Protein AF-A0A871R569-F1 (afdb_monomer)

pLDDT: mean 87.95, std 12.23, range [36.5, 98.62]

Secondary structure (DSSP, 8-state):
-HHHHHHHHHHHHHHHHHHHHHT-SS---EEEETTEEEEE-TTS-EEEE--STTSEEE-SSTTGGGG-HHHHHHHHHHHTTSTHHHH-HHHHHHHHHHHHHHHHHT---TTS-EEEGGG--S--TT-HHHHHHHHTT--HHHHHHHHHHHHHHHHHHHHHHHHHS-SS-SSS--SHHHHHHHHHHHT-SGGGG-HHHHHHHHHHTTTS-HHHHHHHTT-TTB---HHHHHHGGGSPPPPHHHHHGGGGSPPTT-HHHHHHHHHHHHHHTSHHHHHSBPPTT--HHHHHHHHHHHHHSGGGGSTTTTTTT-BSSPP--STTS-TTHHHHHHHHHHHHHTT-TTTGGGSPP-TTSPPHHHHTTSHHHHHHHHHHHHHHHHHHH-TT--HHHHHHHHTS--TTBHHHHHHHHHHHHT--

Structure (mmCIF, N/CA/C/O backbone):
data_AF-A0A871R569-F1
#
_entry.id   AF-A0A871R569-F1
#
loop_
_atom_site.group_PDB
_atom_site.id
_atom_site.type_symbol
_atom_site.label_atom_id
_atom_site.label_alt_id
_atom_site.label_comp_id
_atom_site.label_asym_id
_atom_site.label_entity_id
_atom_site.label_seq_id
_atom_site.pdbx_PDB_ins_code
_atom_site.Cartn_x
_atom_site.Cartn_y
_atom_site.Cartn_z
_atom_site.occupancy
_atom_site.B_iso_or_equiv
_atom_site.auth_seq_id
_atom_site.auth_comp_id
_atom_site.auth_asym_id
_atom_site.auth_atom_id
_atom_site.pdbx_PDB_model_num
ATOM 1 N N . MET A 1 1 ? 36.676 32.700 12.334 1.00 62.38 1 MET A N 1
ATOM 2 C CA . MET A 1 1 ? 35.974 31.489 11.838 1.00 62.38 1 MET A CA 1
ATOM 3 C C . MET A 1 1 ? 35.414 30.634 12.974 1.00 62.38 1 MET A C 1
ATOM 5 O O . MET A 1 1 ? 34.202 30.570 13.084 1.00 62.38 1 MET A O 1
ATOM 9 N N . LEU A 1 2 ? 36.230 30.010 13.838 1.00 55.72 2 LEU A N 1
ATOM 10 C CA . LEU A 1 2 ? 35.711 29.251 14.998 1.00 55.72 2 LEU A CA 1
ATOM 11 C C . LEU A 1 2 ? 35.031 30.150 16.040 1.00 55.72 2 LEU A C 1
ATOM 13 O O . LEU A 1 2 ? 33.967 29.805 16.540 1.00 55.72 2 LEU A O 1
ATOM 17 N N . GLU A 1 3 ? 35.588 31.332 16.302 1.00 75.12 3 GLU A N 1
ATOM 18 C CA . GLU A 1 3 ? 34.964 32.324 17.188 1.00 75.12 3 GLU A CA 1
ATOM 19 C C . GLU A 1 3 ? 33.623 32.830 16.648 1.00 75.12 3 GLU A C 1
ATOM 21 O O . GLU A 1 3 ? 32.686 33.009 17.419 1.00 75.12 3 GLU A O 1
ATOM 26 N N . ASP A 1 4 ? 33.500 32.997 15.328 1.00 69.81 4 ASP A N 1
ATOM 27 C CA . ASP A 1 4 ? 32.247 33.410 14.684 1.00 69.81 4 ASP A CA 1
ATOM 28 C C . ASP A 1 4 ? 31.198 32.293 14.737 1.00 69.81 4 ASP A C 1
ATOM 30 O O . ASP A 1 4 ? 30.021 32.561 14.959 1.00 69.81 4 ASP A O 1
ATOM 34 N N . ILE A 1 5 ? 31.617 31.030 14.587 1.00 70.94 5 ILE A N 1
ATOM 35 C CA . ILE A 1 5 ? 30.744 29.860 14.752 1.00 70.94 5 ILE A CA 1
ATOM 36 C C . ILE A 1 5 ? 30.258 29.758 16.202 1.00 70.94 5 ILE A C 1
ATOM 38 O O . ILE A 1 5 ? 29.057 29.606 16.420 1.00 70.94 5 ILE A O 1
ATOM 42 N N . SER A 1 6 ? 31.152 29.899 17.186 1.00 69.69 6 SER A N 1
ATOM 43 C CA . SER A 1 6 ? 30.778 29.905 18.606 1.00 69.69 6 SER A CA 1
ATOM 44 C C . SER A 1 6 ? 29.830 31.052 18.937 1.00 69.69 6 SER A C 1
ATOM 46 O O . SER A 1 6 ? 28.821 30.832 19.598 1.00 69.69 6 SER A O 1
ATOM 48 N N . ARG A 1 7 ? 30.094 32.263 18.437 1.00 75.56 7 ARG A N 1
ATOM 49 C CA . ARG A 1 7 ? 29.240 33.435 18.679 1.00 75.56 7 ARG A CA 1
ATOM 50 C C . ARG A 1 7 ? 27.863 33.276 18.039 1.00 75.56 7 ARG A C 1
ATOM 52 O O . ARG A 1 7 ? 26.863 33.600 18.663 1.00 75.56 7 ARG A O 1
ATOM 59 N N . ASN A 1 8 ? 27.796 32.703 16.837 1.00 74.81 8 ASN A N 1
ATOM 60 C CA . ASN A 1 8 ? 26.526 32.390 16.184 1.00 74.81 8 ASN A CA 1
ATOM 61 C C . ASN A 1 8 ? 25.741 31.302 16.929 1.00 74.81 8 ASN A C 1
ATOM 63 O O . ASN A 1 8 ? 24.525 31.412 17.039 1.00 74.81 8 ASN A O 1
ATOM 67 N N . LEU A 1 9 ? 26.410 30.279 17.466 1.00 66.62 9 LEU A N 1
ATOM 68 C CA . LEU A 1 9 ? 25.767 29.255 18.295 1.00 66.62 9 LEU A CA 1
ATOM 69 C C . LEU A 1 9 ? 25.217 29.840 19.597 1.00 66.62 9 LEU A C 1
ATOM 71 O O . LEU A 1 9 ? 24.075 29.554 19.938 1.00 66.62 9 LEU A O 1
ATOM 75 N N . VAL A 1 10 ? 25.992 30.689 20.277 1.00 79.88 10 VAL A N 1
ATOM 76 C CA . VAL A 1 10 ? 25.551 31.394 21.490 1.00 79.88 10 VAL A CA 1
ATOM 77 C C . VAL A 1 10 ? 24.344 32.280 21.183 1.00 79.88 10 VAL A C 1
ATOM 79 O O . VAL A 1 10 ? 23.311 32.115 21.814 1.00 79.88 10 VAL A O 1
ATOM 82 N N . ASN A 1 11 ? 24.399 33.094 20.125 1.00 73.69 11 ASN A N 1
ATOM 83 C CA . ASN A 1 11 ? 23.279 33.954 19.729 1.00 73.69 11 ASN A CA 1
ATOM 84 C C . ASN A 1 11 ? 22.005 33.161 19.382 1.00 73.69 11 ASN A C 1
ATOM 86 O O . ASN A 1 11 ? 20.894 33.617 19.654 1.00 73.69 11 ASN A O 1
ATOM 90 N N . VAL A 1 12 ? 22.142 31.976 18.772 1.00 71.44 12 VAL A N 1
ATOM 91 C CA . VAL A 1 12 ? 21.009 31.076 18.504 1.00 71.44 12 VAL A CA 1
ATOM 92 C C . VAL A 1 12 ? 20.454 30.498 19.806 1.00 71.44 12 VAL A C 1
ATOM 94 O O . VAL A 1 12 ? 19.236 30.449 19.961 1.00 71.44 12 VAL A O 1
ATOM 97 N N . CYS A 1 13 ? 21.311 30.093 20.746 1.00 65.56 13 CYS A N 1
ATOM 98 C CA . CYS A 1 13 ? 20.892 29.630 22.070 1.00 65.56 13 CYS A CA 1
ATOM 99 C C . CYS A 1 13 ? 20.168 30.732 22.855 1.00 65.56 13 CYS A C 1
ATOM 101 O O . CYS A 1 13 ? 19.086 30.476 23.376 1.00 65.56 13 CYS A O 1
ATOM 103 N N . ASP A 1 14 ? 20.698 31.954 22.862 1.00 67.00 14 ASP A N 1
ATOM 104 C CA . ASP A 1 14 ? 20.097 33.107 23.542 1.00 67.00 14 ASP A CA 1
ATOM 105 C C . ASP A 1 14 ? 18.752 33.483 22.909 1.00 67.00 14 ASP A C 1
ATOM 107 O O . ASP A 1 14 ? 17.768 33.695 23.611 1.00 67.00 14 ASP A O 1
ATOM 111 N N . SER A 1 15 ? 18.655 33.443 21.576 1.00 67.81 15 SER A N 1
ATOM 112 C CA . SER A 1 15 ? 17.385 33.662 20.870 1.00 67.81 15 SER A CA 1
ATOM 113 C C . SER A 1 15 ? 16.339 32.593 21.212 1.00 67.81 15 SER A C 1
ATOM 115 O O . SER A 1 15 ? 15.154 32.902 21.316 1.00 67.81 15 SER A O 1
ATOM 117 N N . ILE A 1 16 ? 16.757 31.331 21.383 1.00 63.78 16 ILE A N 1
ATOM 118 C CA . ILE A 1 16 ? 15.878 30.233 21.816 1.00 63.78 16 ILE A CA 1
ATOM 119 C C . ILE A 1 16 ? 15.419 30.449 23.264 1.00 63.78 16 ILE A C 1
ATOM 121 O O . ILE A 1 16 ? 14.245 30.217 23.559 1.00 63.78 16 ILE A O 1
ATOM 125 N N . LEU A 1 17 ? 16.310 30.908 24.147 1.00 61.16 17 LEU A N 1
ATOM 126 C CA . LEU A 1 17 ? 15.998 31.207 25.546 1.00 61.16 17 LEU A CA 1
ATOM 127 C C . LEU A 1 17 ? 15.022 32.383 25.662 1.00 61.16 17 LEU A C 1
ATOM 129 O O . LEU A 1 17 ? 13.976 32.221 26.286 1.00 61.16 17 LEU A O 1
ATOM 133 N N . GLU A 1 18 ? 15.265 33.497 24.969 1.00 62.69 18 GLU A N 1
ATOM 134 C CA . GLU A 1 18 ? 14.349 34.648 24.945 1.00 62.69 18 GLU A CA 1
ATOM 135 C C . GLU A 1 18 ? 12.975 34.297 24.356 1.00 62.69 18 GLU A C 1
ATOM 137 O O . GLU A 1 18 ? 11.940 34.765 24.839 1.00 62.69 18 GLU A O 1
ATOM 142 N N . LEU A 1 19 ? 12.937 33.464 23.305 1.00 55.78 19 LEU A N 1
ATOM 143 C CA . LEU A 1 19 ? 11.685 32.933 22.759 1.00 55.78 19 LEU A CA 1
ATOM 144 C C . LEU A 1 19 ? 10.953 32.074 23.790 1.00 55.78 19 LEU A C 1
ATOM 146 O O . LEU A 1 19 ? 9.729 32.146 23.854 1.00 55.78 19 LEU A O 1
ATOM 150 N N . SER A 1 20 ? 11.683 31.295 24.594 1.00 50.53 20 SER A N 1
ATOM 151 C CA . SER A 1 20 ? 11.104 30.461 25.648 1.00 50.53 20 SER A CA 1
ATOM 152 C C . SER A 1 20 ? 10.529 31.297 26.796 1.00 50.53 20 SER A C 1
ATOM 154 O O . SER A 1 20 ? 9.407 31.031 27.231 1.00 50.53 20 SER A O 1
ATOM 156 N N . GLU A 1 21 ? 11.227 32.359 27.206 1.00 50.56 21 GLU A N 1
ATOM 157 C CA . GLU A 1 21 ? 10.821 33.266 28.284 1.00 50.56 21 GLU A CA 1
ATOM 158 C C . GLU A 1 21 ? 9.608 34.117 27.888 1.00 50.56 21 GLU A C 1
ATOM 160 O O . GLU A 1 21 ? 8.673 34.264 28.674 1.00 50.56 21 GLU A O 1
ATOM 165 N N . LYS A 1 22 ? 9.533 34.585 26.633 1.00 49.00 22 LYS A N 1
ATOM 166 C CA . LYS A 1 22 ? 8.359 35.320 26.115 1.00 49.00 22 LYS A CA 1
ATOM 167 C C . LYS A 1 22 ? 7.078 34.479 26.058 1.00 49.00 22 LYS A C 1
ATOM 169 O O . LYS A 1 22 ? 5.987 35.042 26.014 1.00 49.00 22 LYS A O 1
ATOM 174 N N . THR A 1 23 ? 7.181 33.149 26.076 1.00 45.25 23 THR A N 1
ATOM 175 C CA . THR A 1 23 ? 6.031 32.227 26.163 1.00 45.25 23 THR A CA 1
ATOM 176 C C . THR A 1 23 ? 5.608 31.869 27.593 1.00 45.25 23 THR A C 1
ATOM 178 O O . THR A 1 23 ? 4.564 31.238 27.763 1.00 45.25 23 THR A O 1
ATOM 181 N N . GLN A 1 24 ? 6.354 32.268 28.630 1.00 42.75 24 GLN A N 1
ATOM 182 C CA . GLN A 1 24 ? 6.062 31.914 30.025 1.00 42.75 24 GLN A CA 1
ATOM 183 C C . GLN A 1 24 ? 5.067 32.870 30.702 1.00 42.75 24 GLN A C 1
ATOM 185 O O . GLN A 1 24 ? 5.377 33.509 31.701 1.00 42.75 24 GLN A O 1
ATOM 190 N N . HIS A 1 25 ? 3.824 32.904 30.225 1.00 36.94 25 HIS A N 1
ATOM 191 C CA . HIS A 1 25 ? 2.678 33.355 31.032 1.00 36.94 25 HIS A CA 1
ATOM 192 C C . HIS A 1 25 ? 1.520 32.350 30.951 1.00 36.94 25 HIS A C 1
ATOM 194 O O . HIS A 1 25 ? 0.379 32.680 30.639 1.00 36.94 25 HIS A O 1
ATOM 200 N N . GLY A 1 26 ? 1.831 31.088 31.249 1.00 36.50 26 GLY A N 1
ATOM 201 C CA . GLY A 1 26 ? 0.857 30.024 31.478 1.00 36.50 26 GLY A CA 1
ATOM 202 C C . GLY A 1 26 ? 1.546 28.747 31.974 1.00 36.50 26 GLY A C 1
ATOM 203 O O . GLY A 1 26 ? 2.710 28.522 31.638 1.00 36.50 26 GLY A O 1
ATOM 204 N N . PRO A 1 27 ? 0.877 27.903 32.779 1.00 44.00 27 PRO A N 1
ATOM 205 C CA . PRO A 1 27 ? 1.461 26.670 33.287 1.00 44.00 27 PRO A CA 1
ATOM 206 C C . PRO A 1 27 ? 1.507 25.641 32.153 1.00 44.00 27 PRO A C 1
ATOM 208 O O . PRO A 1 27 ? 0.523 24.952 31.886 1.00 44.00 27 PRO A O 1
ATOM 211 N N . SER A 1 28 ? 2.623 25.531 31.436 1.00 48.75 28 SER A N 1
ATOM 212 C CA . SER A 1 28 ? 2.775 24.455 30.456 1.00 48.75 28 SER A CA 1
ATOM 213 C C . SER A 1 28 ? 4.234 24.062 30.248 1.00 48.75 28 SER A C 1
ATOM 215 O O . SER A 1 28 ? 4.927 24.666 29.435 1.00 48.75 28 SER A O 1
ATOM 217 N N . ASP A 1 29 ? 4.653 22.976 30.904 1.00 58.47 29 ASP A N 1
ATOM 218 C CA . ASP A 1 29 ? 5.918 22.238 30.705 1.00 58.47 29 ASP A CA 1
ATOM 219 C C . ASP A 1 29 ? 6.024 21.564 29.319 1.00 58.47 29 ASP A C 1
ATOM 221 O O . ASP A 1 29 ? 6.552 20.456 29.178 1.00 58.47 29 ASP A O 1
ATOM 225 N N . PHE A 1 30 ? 5.438 22.163 28.282 1.00 61.12 30 PHE A N 1
ATOM 226 C CA . PHE A 1 30 ? 5.254 21.539 26.983 1.00 61.12 30 PHE A CA 1
ATOM 227 C C . PHE A 1 30 ? 5.740 22.434 25.850 1.00 61.12 30 PHE A C 1
ATOM 229 O O . PHE A 1 30 ? 5.385 23.605 25.779 1.00 61.12 30 PHE A O 1
ATOM 236 N N . TYR A 1 31 ? 6.449 21.848 24.887 1.00 63.41 31 TYR A N 1
ATOM 237 C CA . TYR A 1 31 ? 6.785 22.510 23.626 1.00 63.41 31 TYR A CA 1
ATOM 238 C C . TYR A 1 31 ? 6.336 21.667 22.424 1.00 63.41 31 TYR A C 1
ATOM 240 O O . TYR A 1 31 ? 6.219 20.439 22.498 1.00 63.41 31 TYR A O 1
ATOM 248 N N . CYS A 1 32 ? 6.047 22.322 21.297 1.00 55.72 32 CYS A N 1
ATOM 249 C CA . CYS A 1 32 ? 5.604 21.668 20.064 1.00 55.72 32 CYS A CA 1
ATOM 250 C C . CYS A 1 32 ? 6.692 21.721 18.983 1.00 55.72 32 CYS A C 1
ATOM 252 O O . CYS A 1 32 ? 7.190 22.794 18.660 1.00 55.72 32 CYS A O 1
ATOM 254 N N . ARG A 1 33 ? 7.013 20.582 18.352 1.00 51.47 33 ARG A N 1
ATOM 255 C CA . ARG A 1 33 ? 7.922 20.507 17.191 1.00 51.47 33 ARG A CA 1
ATOM 256 C C . ARG A 1 33 ? 7.368 19.558 16.132 1.00 51.47 33 ARG A C 1
ATOM 258 O O . ARG A 1 33 ? 7.013 18.425 16.446 1.00 51.47 33 ARG A O 1
ATOM 265 N N . ASN A 1 34 ? 7.283 20.003 14.874 1.00 50.94 34 ASN A N 1
ATOM 266 C CA . ASN A 1 34 ? 6.713 19.233 13.751 1.00 50.94 34 ASN A CA 1
ATOM 267 C C . ASN A 1 34 ? 5.312 18.652 14.056 1.00 50.94 34 ASN A C 1
ATOM 269 O O . ASN A 1 34 ? 5.035 17.486 13.767 1.00 50.94 34 ASN A O 1
ATOM 273 N N . GLY A 1 35 ? 4.453 19.436 14.720 1.00 47.66 35 GLY A N 1
ATOM 274 C CA . GLY A 1 35 ? 3.103 19.011 15.121 1.00 47.66 35 GLY A CA 1
ATOM 275 C C . GLY A 1 35 ? 3.056 17.951 16.231 1.00 47.66 35 GLY A C 1
ATOM 276 O O . GLY A 1 35 ? 2.017 17.327 16.441 1.00 47.66 35 GLY A O 1
ATOM 277 N N . LYS A 1 36 ? 4.169 17.702 16.932 1.00 55.84 36 LYS A N 1
ATOM 278 C CA . LYS A 1 36 ? 4.260 16.772 18.067 1.00 55.84 36 LYS A CA 1
ATOM 279 C C . LYS A 1 36 ? 4.504 17.562 19.351 1.00 55.84 36 LYS A C 1
ATOM 281 O O . LYS A 1 36 ? 5.373 18.430 19.367 1.00 55.84 36 LYS A O 1
ATOM 286 N N . LYS A 1 37 ? 3.751 17.241 20.404 1.00 69.69 37 LYS A N 1
ATOM 287 C CA . LYS A 1 37 ? 3.931 17.790 21.753 1.00 69.69 37 LYS A CA 1
ATOM 288 C C . LYS A 1 37 ? 5.017 17.010 22.491 1.00 69.69 37 LYS A C 1
ATOM 290 O O . LYS A 1 37 ? 5.071 15.784 22.386 1.00 69.69 37 LYS A O 1
ATOM 295 N N . TYR A 1 38 ? 5.851 17.709 23.240 1.00 72.19 38 TYR A N 1
ATOM 296 C CA . TYR A 1 38 ? 6.913 17.155 24.071 1.00 72.19 38 TYR A CA 1
ATOM 297 C C . TYR A 1 38 ? 6.839 17.792 25.456 1.00 72.19 38 TYR A C 1
ATOM 299 O O . TYR A 1 38 ? 6.529 18.975 25.546 1.00 72.19 38 TYR A O 1
ATOM 307 N N . ARG A 1 39 ? 7.091 17.010 26.506 1.00 78.75 39 ARG A N 1
ATOM 308 C CA . ARG A 1 39 ? 7.155 17.447 27.903 1.00 78.75 39 ARG A CA 1
ATOM 309 C C . ARG A 1 39 ? 8.580 17.287 28.407 1.00 78.75 39 ARG A C 1
ATOM 311 O O . ARG A 1 39 ? 9.233 16.309 28.044 1.00 78.75 39 ARG A O 1
ATOM 318 N N . GLN A 1 40 ? 9.041 18.216 29.232 1.00 70.81 40 GLN A N 1
ATOM 319 C CA . GLN A 1 40 ? 10.314 18.062 29.927 1.00 70.81 40 GLN A CA 1
ATOM 320 C C . GLN A 1 40 ? 10.162 17.088 31.105 1.00 70.81 40 GLN A C 1
ATOM 322 O O . GLN A 1 40 ? 9.239 17.211 31.908 1.00 70.81 40 GLN A O 1
ATOM 327 N N . THR A 1 41 ? 11.014 16.073 31.177 1.00 68.94 41 THR A N 1
ATOM 328 C CA . THR A 1 41 ? 11.093 15.138 32.304 1.00 68.94 41 THR A CA 1
ATOM 329 C C . THR A 1 41 ? 11.969 15.716 33.414 1.00 68.94 41 THR A C 1
ATOM 331 O O . THR A 1 41 ? 12.710 16.676 33.209 1.00 68.94 41 THR A O 1
ATOM 334 N N . SER A 1 42 ? 11.882 15.139 34.614 1.00 66.81 42 SER A N 1
ATOM 335 C CA . SER A 1 42 ? 12.597 15.611 35.810 1.00 66.81 42 SER A CA 1
ATOM 336 C C . SER A 1 42 ? 14.126 15.572 35.689 1.00 66.81 42 SER A C 1
ATOM 338 O O . SER A 1 42 ? 14.809 16.292 36.406 1.00 66.81 42 SER A O 1
ATOM 340 N N . ASP A 1 43 ? 14.663 14.766 34.774 1.00 68.25 43 ASP A N 1
ATOM 341 C CA . ASP A 1 43 ? 16.089 14.691 34.431 1.00 68.25 43 ASP A CA 1
ATOM 342 C C . ASP A 1 43 ? 16.523 15.735 33.379 1.00 68.25 43 ASP A C 1
ATOM 344 O O . ASP A 1 43 ? 17.651 15.702 32.893 1.00 68.25 43 ASP A O 1
ATOM 348 N N . GLY A 1 44 ? 15.625 16.647 32.993 1.00 65.25 44 GLY A N 1
ATOM 349 C CA . GLY A 1 44 ? 15.868 17.675 31.983 1.00 65.25 44 GLY A CA 1
ATOM 350 C C . GLY A 1 44 ? 15.767 17.182 30.537 1.00 65.25 44 GLY A C 1
ATOM 351 O O . GLY A 1 44 ? 15.899 17.998 29.622 1.00 65.25 44 GLY A O 1
ATOM 352 N N . SER A 1 45 ? 15.508 15.888 30.303 1.00 65.12 45 SER A N 1
ATOM 353 C CA . SER A 1 45 ? 15.261 15.360 28.959 1.00 65.12 45 SER A CA 1
ATOM 354 C C . SER A 1 45 ? 13.836 15.681 28.479 1.00 65.12 45 SER A C 1
ATOM 356 O O . SER A 1 45 ? 13.010 16.212 29.218 1.00 65.12 45 SER A O 1
ATOM 358 N N . PHE A 1 46 ? 13.538 15.453 27.197 1.00 63.78 46 PHE A N 1
ATOM 359 C CA . PHE A 1 46 ? 12.214 15.735 26.637 1.00 63.78 46 PHE A CA 1
ATOM 360 C C . PHE A 1 46 ? 11.561 14.457 26.125 1.00 63.78 46 PHE A C 1
ATOM 362 O O . PHE A 1 46 ? 12.026 13.845 25.160 1.00 63.78 46 PHE A O 1
ATOM 369 N N . CYS A 1 47 ? 10.430 14.085 26.719 1.00 59.59 47 CYS A N 1
ATOM 370 C CA . CYS A 1 47 ? 9.626 12.957 26.277 1.00 59.59 47 CYS A CA 1
ATOM 371 C C . CYS A 1 47 ? 8.493 13.440 25.366 1.00 59.59 47 CYS A C 1
ATOM 373 O O . CYS A 1 47 ? 7.897 14.500 25.561 1.00 59.59 47 CYS A O 1
ATOM 375 N N . ARG A 1 48 ? 8.178 12.678 24.317 1.00 63.44 48 ARG A N 1
ATOM 376 C CA . ARG A 1 48 ? 7.038 13.012 23.458 1.00 63.44 48 ARG A CA 1
ATOM 377 C C . ARG A 1 48 ? 5.745 12.759 24.229 1.00 63.44 48 ARG A C 1
ATOM 379 O O . ARG A 1 48 ? 5.481 11.621 24.607 1.00 63.44 48 ARG A O 1
ATOM 386 N N . VAL A 1 49 ? 4.900 13.778 24.350 1.00 60.66 49 VAL A N 1
ATOM 387 C CA . VAL A 1 49 ? 3.530 13.618 24.841 1.00 60.66 49 VAL A CA 1
ATOM 388 C C . VAL A 1 49 ? 2.742 12.914 23.748 1.00 60.66 49 VAL A C 1
ATOM 390 O O . VAL A 1 49 ? 2.466 13.478 22.683 1.00 60.66 49 VAL A O 1
ATOM 393 N N . GLN A 1 50 ? 2.436 11.641 23.973 1.00 56.47 50 GLN A N 1
ATOM 394 C CA . GLN A 1 50 ? 1.521 10.910 23.110 1.00 56.47 50 GLN A CA 1
ATOM 395 C C . GLN A 1 50 ? 0.111 11.332 23.505 1.00 56.47 50 GLN A C 1
ATOM 397 O O . GLN A 1 50 ? -0.299 11.126 24.642 1.00 56.47 50 GLN A O 1
ATOM 402 N N . SER A 1 51 ? -0.610 11.983 22.592 1.00 56.56 51 SER A N 1
ATOM 403 C CA . SER A 1 51 ? -2.025 12.247 22.817 1.00 56.56 51 SER A CA 1
ATOM 404 C C . SER A 1 51 ? -2.754 10.898 22.784 1.00 56.56 51 SER A C 1
ATOM 406 O O . SER A 1 51 ? -2.712 10.181 21.783 1.00 56.56 51 SER A O 1
ATOM 408 N N . GLU A 1 52 ? -3.321 10.499 23.924 1.00 57.56 52 GLU A N 1
ATOM 409 C CA . GLU A 1 52 ? -4.027 9.217 24.074 1.00 57.56 52 GLU A CA 1
ATOM 410 C C . GLU A 1 52 ? -5.390 9.222 23.365 1.00 57.56 52 GLU A C 1
ATOM 412 O O . GLU A 1 52 ? -5.960 8.170 23.106 1.00 57.56 52 GLU A O 1
ATOM 417 N N . ASP A 1 53 ? -5.852 10.403 22.948 1.00 64.44 53 ASP A N 1
ATOM 418 C CA . ASP A 1 53 ? -7.115 10.702 22.259 1.00 64.44 53 ASP A CA 1
ATOM 419 C C . ASP A 1 53 ? -7.297 10.058 20.868 1.00 64.44 53 ASP A C 1
ATOM 421 O O . ASP A 1 53 ? -8.205 10.433 20.130 1.00 64.44 53 ASP A O 1
ATOM 425 N N . LYS A 1 54 ? -6.430 9.112 20.496 1.00 81.75 54 LYS A N 1
ATOM 426 C CA . LYS A 1 54 ? -6.449 8.348 19.235 1.00 81.75 54 LYS A CA 1
ATOM 427 C C . LYS A 1 54 ? -6.339 6.839 19.448 1.00 81.75 54 LYS A C 1
ATOM 429 O O . LYS A 1 54 ? -6.321 6.092 18.469 1.00 81.75 54 LYS A O 1
ATOM 434 N N . TYR A 1 55 ? -6.190 6.399 20.695 1.00 90.62 55 TYR A N 1
ATOM 435 C CA . TYR A 1 55 ? -6.091 4.989 21.051 1.00 90.62 55 TYR A CA 1
ATOM 436 C C . TYR A 1 55 ? -7.489 4.412 21.207 1.00 90.62 55 TYR A C 1
ATOM 438 O O . TYR A 1 55 ? -8.321 5.016 21.881 1.00 90.62 55 TYR A O 1
ATOM 446 N N . LEU A 1 56 ? -7.720 3.239 20.621 1.00 94.06 56 LEU A N 1
ATOM 447 C CA . LEU A 1 56 ? -8.931 2.478 20.899 1.00 94.06 56 LEU A CA 1
ATOM 448 C C . LEU A 1 56 ? -8.846 1.915 22.316 1.00 94.06 56 LEU A C 1
ATOM 450 O O . LEU A 1 56 ? -7.824 1.319 22.669 1.00 94.06 56 LEU A O 1
ATOM 454 N N . ILE A 1 57 ? -9.901 2.102 23.105 1.00 92.69 57 ILE A N 1
ATOM 455 C CA . ILE A 1 57 ? -9.993 1.511 24.441 1.00 92.69 57 ILE A CA 1
ATOM 456 C C . ILE A 1 57 ? -10.748 0.198 24.345 1.00 92.69 57 ILE A C 1
ATOM 458 O O . ILE A 1 57 ? -11.804 0.141 23.720 1.00 92.69 57 ILE A O 1
ATOM 462 N N . VAL A 1 58 ? -10.197 -0.844 24.956 1.00 92.62 58 VAL A N 1
ATOM 463 C CA . VAL A 1 58 ? -10.785 -2.186 24.983 1.00 92.62 58 VAL A CA 1
ATOM 464 C C . VAL A 1 58 ? -10.760 -2.746 26.400 1.00 92.62 58 VAL A C 1
ATOM 466 O O . VAL A 1 58 ? -9.871 -2.412 27.188 1.00 92.62 58 VAL A O 1
ATOM 469 N N . GLY A 1 59 ? -11.707 -3.622 26.722 1.00 89.25 59 GLY A N 1
ATOM 470 C CA . GLY A 1 59 ? -11.667 -4.434 27.931 1.00 89.25 59 GLY A CA 1
ATOM 471 C C . GLY A 1 59 ? -10.450 -5.361 27.952 1.00 89.25 59 GLY A C 1
ATOM 472 O O . GLY A 1 59 ? -9.959 -5.812 26.910 1.00 89.25 59 GLY A O 1
ATOM 473 N N . ARG A 1 60 ? -9.932 -5.655 29.151 1.00 83.44 60 ARG A N 1
ATOM 474 C CA . ARG A 1 60 ? -8.809 -6.598 29.309 1.00 83.44 60 ARG A CA 1
ATOM 475 C C . ARG A 1 60 ? -9.259 -8.031 29.018 1.00 83.44 60 ARG A C 1
ATOM 477 O O . ARG A 1 60 ? -8.530 -8.825 28.411 1.00 83.44 60 ARG A O 1
ATOM 484 N N . ASP A 1 61 ? -10.484 -8.340 29.413 1.00 81.50 61 ASP A N 1
ATOM 485 C CA . ASP A 1 61 ? -11.155 -9.607 29.181 1.00 81.50 61 ASP A CA 1
ATOM 486 C C . ASP A 1 61 ? -12.640 -9.398 28.827 1.00 81.50 61 ASP A C 1
ATOM 488 O O . ASP A 1 61 ? -13.109 -8.280 28.621 1.00 81.50 61 ASP A O 1
ATOM 492 N N . TYR A 1 62 ? -13.382 -10.499 28.693 1.00 78.56 62 TYR A N 1
ATOM 493 C CA . TYR A 1 62 ? -14.791 -10.451 28.305 1.00 78.56 62 TYR A CA 1
ATOM 494 C C . TYR A 1 62 ? -15.726 -9.940 29.412 1.00 78.56 62 TYR A C 1
ATOM 496 O O . TYR A 1 62 ? -16.892 -9.689 29.118 1.00 78.56 62 TYR A O 1
ATOM 504 N N . THR A 1 63 ? -15.261 -9.782 30.656 1.00 74.62 63 THR A N 1
ATOM 505 C CA . THR A 1 63 ? -16.097 -9.258 31.750 1.00 74.62 63 THR A CA 1
ATOM 506 C C . THR A 1 63 ? -16.415 -7.778 31.541 1.00 74.62 63 THR A C 1
ATOM 508 O O . THR A 1 63 ? -17.553 -7.360 31.752 1.00 74.62 63 THR A O 1
ATOM 511 N N . ASP A 1 64 ? -15.464 -7.024 30.988 1.00 69.00 64 ASP A N 1
ATOM 512 C CA . ASP A 1 64 ? -15.633 -5.612 30.633 1.00 69.00 64 ASP A CA 1
ATOM 513 C C . ASP A 1 64 ? -16.364 -5.410 29.296 1.00 69.00 64 ASP A C 1
ATOM 515 O O . ASP A 1 64 ? -16.805 -4.306 28.987 1.00 69.00 64 ASP A O 1
ATOM 519 N N . PHE A 1 65 ? -16.557 -6.467 28.498 1.00 70.69 65 PHE A N 1
ATOM 520 C CA . PHE A 1 65 ? -17.146 -6.357 27.157 1.00 70.69 65 PHE A CA 1
ATOM 521 C C . PHE A 1 65 ? -18.572 -5.779 27.168 1.00 70.69 65 PHE A C 1
ATOM 523 O O . PHE A 1 65 ? -19.001 -5.135 26.207 1.00 70.69 65 PHE A O 1
ATOM 530 N N . GLY A 1 66 ? -19.313 -5.972 28.266 1.00 69.88 66 GLY A N 1
ATOM 531 C CA . GLY A 1 66 ? -20.639 -5.379 28.463 1.00 69.88 66 GLY A CA 1
ATOM 532 C C . GLY A 1 66 ? -20.633 -3.846 28.525 1.00 69.88 66 GLY A C 1
ATOM 533 O O . GLY A 1 66 ? -21.657 -3.230 28.247 1.00 69.88 66 GLY A O 1
ATOM 534 N N . GLN A 1 67 ? -19.485 -3.232 28.823 1.00 76.12 67 GLN A N 1
ATOM 535 C CA . GLN A 1 67 ? -19.319 -1.778 28.915 1.00 76.12 67 GLN A CA 1
ATOM 536 C C . GLN A 1 67 ? -19.130 -1.109 27.545 1.00 76.12 67 GLN A C 1
ATOM 538 O O . GLN A 1 67 ? -19.075 0.114 27.465 1.00 76.12 67 GLN A O 1
ATOM 543 N N . ASN A 1 68 ? -19.044 -1.886 26.455 1.00 85.62 68 ASN A N 1
ATOM 544 C CA . ASN A 1 68 ? -18.939 -1.373 25.085 1.00 85.62 68 ASN A CA 1
ATOM 545 C C . ASN A 1 68 ? -17.776 -0.373 24.877 1.00 85.62 68 ASN A C 1
ATOM 547 O O . ASN A 1 68 ? -17.893 0.564 24.084 1.00 85.62 68 ASN A O 1
ATOM 551 N N . CYS A 1 69 ? -16.644 -0.574 25.560 1.00 90.31 69 CYS A N 1
ATOM 552 C CA . CYS A 1 69 ? -15.524 0.373 25.594 1.00 90.31 69 CYS A CA 1
ATOM 553 C C . CYS A 1 69 ? -15.006 0.752 24.200 1.00 90.31 69 CYS A C 1
ATOM 555 O O . CYS A 1 69 ? -14.757 1.934 23.932 1.00 90.31 69 CYS A O 1
ATOM 557 N N . SER A 1 70 ? -14.888 -0.214 23.281 1.00 93.75 70 SER A N 1
ATOM 558 C CA . SER A 1 70 ? -14.442 0.070 21.915 1.00 93.75 70 SER A CA 1
ATOM 559 C C . SER A 1 70 ? -15.438 0.938 21.145 1.00 93.75 70 SER A C 1
ATOM 561 O O . SER A 1 70 ? -15.027 1.828 20.398 1.00 93.75 70 SER A O 1
ATOM 563 N N . LEU A 1 71 ? -16.745 0.723 21.337 1.00 93.81 71 LEU A N 1
ATOM 564 C CA . LEU A 1 71 ? -17.794 1.510 20.691 1.00 93.81 71 LEU A CA 1
ATOM 565 C C . LEU A 1 71 ? -17.731 2.955 21.185 1.00 93.81 71 LEU A C 1
ATOM 567 O O . LEU A 1 71 ? -17.558 3.859 20.369 1.00 93.81 71 LEU A O 1
ATOM 571 N N . CYS A 1 72 ? -17.771 3.161 22.504 1.00 93.00 72 CYS A N 1
ATOM 572 C CA . CYS A 1 72 ? -17.747 4.493 23.109 1.00 93.00 72 CYS A CA 1
ATOM 573 C C . CYS A 1 72 ? -16.468 5.258 22.744 1.00 93.00 72 CYS A C 1
ATOM 575 O O . CYS A 1 72 ? -16.527 6.412 22.316 1.00 93.00 72 CYS A O 1
ATOM 577 N N . SER A 1 73 ? -15.302 4.609 22.846 1.00 93.50 73 SER A N 1
ATOM 578 C CA . SER A 1 73 ? -14.028 5.257 22.520 1.00 93.50 73 SER A CA 1
ATOM 579 C C . SER A 1 73 ? -13.896 5.568 21.027 1.00 93.50 73 SER A C 1
ATOM 581 O O . SER A 1 73 ? -13.512 6.684 20.677 1.00 93.50 73 SER A O 1
ATOM 583 N N . SER A 1 74 ? -14.263 4.646 20.128 1.00 95.75 74 SER A N 1
ATOM 584 C CA . SER A 1 74 ? -14.215 4.911 18.682 1.00 95.75 74 SER A CA 1
ATOM 585 C C . SER A 1 74 ? -15.188 6.015 18.254 1.00 95.75 74 SER A C 1
ATOM 587 O O . SER A 1 74 ? -14.775 6.918 17.526 1.00 95.75 74 SER A O 1
ATOM 589 N N . TYR A 1 75 ? -16.423 6.019 18.765 1.00 95.75 75 TYR A N 1
ATOM 590 C CA . TYR A 1 75 ? -17.387 7.100 18.540 1.00 95.75 75 TYR A CA 1
ATOM 591 C C . TYR A 1 75 ? -16.866 8.442 19.071 1.00 95.75 75 TYR A C 1
ATOM 593 O O . TYR A 1 75 ? -16.848 9.433 18.342 1.00 95.75 75 TYR A O 1
ATOM 601 N N . GLY A 1 76 ? -16.336 8.476 20.298 1.00 93.69 76 GLY A N 1
ATOM 602 C CA . GLY A 1 76 ? -15.750 9.685 20.880 1.00 93.69 76 GLY A CA 1
ATOM 603 C C . GLY A 1 76 ? -14.551 10.228 20.090 1.00 93.69 76 GLY A C 1
ATOM 604 O O . GLY A 1 76 ? -14.373 11.444 19.990 1.00 93.69 76 GLY A O 1
ATOM 605 N N . ILE A 1 77 ? -13.737 9.352 19.489 1.00 93.38 77 ILE A N 1
ATOM 606 C CA . ILE A 1 77 ? -12.640 9.750 18.592 1.00 93.38 77 ILE A CA 1
ATOM 607 C C . ILE A 1 77 ? -13.191 10.378 17.307 1.00 93.38 77 ILE A C 1
ATOM 609 O O . ILE A 1 77 ? -12.659 11.402 16.874 1.00 93.38 77 ILE A O 1
ATOM 613 N N . LEU A 1 78 ? -14.248 9.805 16.723 1.00 95.44 78 LEU A N 1
ATOM 614 C CA . LEU A 1 78 ? -14.900 10.320 15.513 1.00 95.44 78 LEU A CA 1
ATOM 615 C C . LEU A 1 78 ? -15.596 11.664 15.766 1.00 95.44 78 LEU A C 1
ATOM 617 O O . LEU A 1 78 ? -15.370 12.606 15.012 1.00 95.44 78 LEU A O 1
ATOM 621 N N . LYS A 1 79 ? -16.324 11.806 16.882 1.00 93.56 79 LYS A N 1
ATOM 622 C CA . LYS A 1 79 ? -16.988 13.056 17.301 1.00 93.56 79 LYS A CA 1
ATOM 623 C C . LYS A 1 79 ? -16.012 14.233 17.414 1.00 93.56 79 LYS A C 1
ATOM 625 O O . LYS A 1 79 ? -16.339 15.366 17.081 1.00 93.56 79 LYS A O 1
ATOM 630 N N . LYS A 1 80 ? -14.767 13.972 17.830 1.00 90.31 80 LYS A N 1
ATOM 631 C CA . LYS A 1 80 ? -13.699 14.989 17.904 1.00 90.31 80 LYS A CA 1
ATOM 632 C C . LYS A 1 80 ? -13.152 15.419 16.540 1.00 90.31 80 LYS A C 1
ATOM 634 O O . LYS A 1 80 ? -12.403 16.393 16.488 1.00 90.31 80 LYS A O 1
ATOM 639 N N . GLN A 1 81 ? -13.471 14.707 15.458 1.00 88.00 81 GLN A N 1
ATOM 640 C CA . GLN A 1 81 ? -13.017 15.070 14.116 1.00 88.00 81 GLN A CA 1
ATOM 641 C C . GLN A 1 81 ? -13.909 16.117 13.444 1.00 88.00 81 GLN A C 1
ATOM 643 O O . GLN A 1 81 ? -13.587 16.499 12.335 1.00 88.00 81 GLN A O 1
ATOM 648 N N . GLY A 1 82 ? -14.970 16.618 14.082 1.00 85.94 82 GLY A N 1
ATOM 649 C CA . GLY A 1 82 ? -15.894 17.581 13.473 1.00 85.94 82 GLY A CA 1
ATOM 650 C C . GLY A 1 82 ? -17.167 16.891 12.992 1.00 85.94 82 GLY A C 1
ATOM 651 O O . GLY A 1 82 ? -17.682 16.018 13.683 1.00 85.94 82 GLY A O 1
ATOM 652 N N . SER A 1 83 ? -17.662 17.254 11.810 1.00 91.88 83 SER A N 1
ATOM 653 C CA . SER A 1 83 ? -18.949 16.795 11.263 1.00 91.88 83 SER A CA 1
ATOM 654 C C . SER A 1 83 ? -18.914 15.408 10.605 1.00 91.88 83 SER A C 1
ATOM 656 O O . SER A 1 83 ? -19.885 15.007 9.980 1.00 91.88 83 SER A O 1
ATOM 658 N N . VAL A 1 84 ? -17.834 14.625 10.747 1.00 95.44 84 VAL A N 1
ATOM 659 C CA . VAL A 1 84 ? -17.685 13.329 10.044 1.00 95.44 84 VAL A CA 1
ATOM 660 C C . VAL A 1 84 ? -18.796 12.322 10.366 1.00 95.44 84 VAL A C 1
ATOM 662 O O . VAL A 1 84 ? -19.141 11.506 9.514 1.00 95.44 84 VAL A O 1
ATOM 665 N N . LEU A 1 85 ? -19.350 12.382 11.583 1.00 96.56 85 LEU A N 1
ATOM 666 C CA . LEU A 1 85 ? -20.460 11.528 12.013 1.00 96.56 85 LEU A CA 1
ATOM 667 C C . LEU A 1 85 ? -21.748 11.822 11.235 1.00 96.56 85 LEU A C 1
ATOM 669 O O . LEU A 1 85 ? -22.522 10.894 11.001 1.00 96.56 85 LEU A O 1
ATOM 673 N N .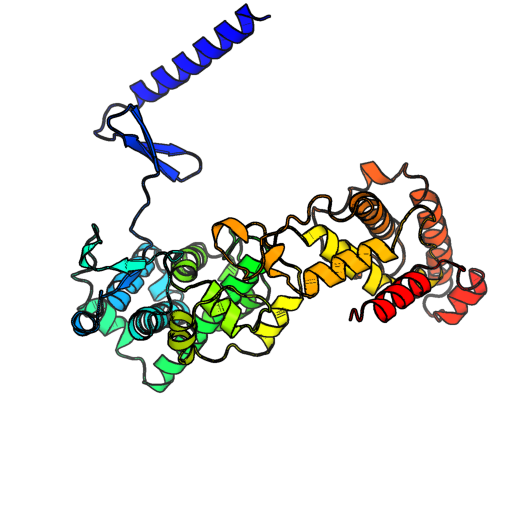 ASP A 1 86 ? -21.934 13.075 10.819 1.00 96.44 86 ASP A N 1
ATOM 674 C CA . ASP A 1 86 ? -23.113 13.549 10.096 1.00 96.44 86 ASP A CA 1
ATOM 675 C C . ASP A 1 86 ? -22.893 13.479 8.578 1.00 96.44 86 ASP A C 1
ATOM 677 O O . ASP A 1 86 ? -23.748 12.986 7.845 1.00 96.44 86 ASP A O 1
ATOM 681 N N . ASP A 1 87 ? -21.718 13.910 8.109 1.00 97.06 87 ASP A N 1
ATOM 682 C CA . ASP A 1 87 ? -21.384 14.003 6.684 1.00 97.06 87 ASP A CA 1
ATOM 683 C C . ASP A 1 87 ? -21.072 12.631 6.063 1.00 97.06 87 ASP A C 1
ATOM 685 O O . ASP A 1 87 ? -21.391 12.379 4.901 1.00 97.06 87 ASP A O 1
ATOM 689 N N . TYR A 1 88 ? -20.450 11.722 6.829 1.00 97.81 88 TYR A N 1
ATOM 690 C CA . TYR A 1 88 ? -20.003 10.405 6.349 1.00 97.81 88 TYR A CA 1
ATOM 691 C C . TYR A 1 88 ? -20.394 9.264 7.308 1.00 97.81 88 TYR A C 1
ATOM 693 O O . TYR A 1 88 ? -19.525 8.535 7.810 1.00 97.81 88 TYR A O 1
ATOM 701 N N . PRO A 1 89 ? -21.698 9.045 7.555 1.00 97.44 89 PRO A N 1
ATOM 702 C CA . PRO A 1 89 ? -22.167 8.085 8.552 1.00 97.44 89 PRO A CA 1
ATOM 703 C C . PRO A 1 89 ? -21.790 6.637 8.216 1.00 97.44 89 PRO A C 1
ATOM 705 O O . PRO A 1 89 ? -21.398 5.884 9.104 1.00 97.44 89 PRO A O 1
ATOM 708 N N . ASP A 1 90 ? -21.813 6.246 6.936 1.00 98.31 90 ASP A N 1
ATOM 709 C CA . ASP A 1 90 ? -21.434 4.892 6.496 1.00 98.31 90 ASP A CA 1
ATOM 710 C C . ASP A 1 90 ? -19.962 4.568 6.838 1.00 98.31 90 ASP A C 1
ATOM 712 O O . ASP A 1 90 ? -19.642 3.446 7.245 1.00 98.31 90 ASP A O 1
ATOM 716 N N . LEU A 1 91 ? -19.062 5.556 6.733 1.00 98.62 91 LEU A N 1
ATOM 717 C CA . LEU A 1 91 ? -17.660 5.416 7.135 1.00 98.62 91 LEU A CA 1
ATOM 718 C C . LEU A 1 91 ? -17.536 5.270 8.654 1.00 98.62 91 LEU A C 1
ATOM 720 O O . LEU A 1 91 ? -16.809 4.401 9.139 1.00 98.62 91 LEU A O 1
ATOM 724 N N . CYS A 1 92 ? -18.253 6.106 9.401 1.00 98.50 92 CYS A N 1
ATOM 725 C CA . CYS A 1 92 ? -18.236 6.086 10.858 1.00 98.50 92 CYS A CA 1
ATOM 726 C C . CYS A 1 92 ? -18.789 4.769 11.416 1.00 98.50 92 CYS A C 1
ATOM 728 O O . CYS A 1 92 ? -18.146 4.152 12.263 1.00 98.50 92 CYS A O 1
ATOM 730 N N . LEU A 1 93 ? -19.911 4.276 10.885 1.00 98.56 93 LEU A N 1
ATOM 731 C CA . LEU A 1 93 ? -20.485 2.977 11.242 1.00 98.56 93 LEU A CA 1
ATOM 732 C C . LEU A 1 93 ? -19.523 1.826 10.920 1.00 98.56 93 LEU A C 1
ATOM 734 O O . LEU A 1 93 ? -19.345 0.932 11.749 1.00 98.56 93 LEU A O 1
ATOM 738 N N . ALA A 1 94 ? -18.840 1.862 9.768 1.00 98.62 94 ALA A N 1
ATOM 739 C CA . ALA A 1 94 ? -17.808 0.879 9.433 1.00 98.62 94 ALA A CA 1
ATOM 740 C C . ALA A 1 94 ? -16.666 0.861 10.463 1.00 98.62 94 ALA A C 1
ATOM 742 O O . ALA A 1 94 ? -16.249 -0.215 10.898 1.00 98.62 94 ALA A O 1
ATOM 743 N N . ILE A 1 95 ? -16.188 2.030 10.897 1.00 98.62 95 ILE A N 1
ATOM 744 C CA . ILE A 1 95 ? -15.140 2.155 11.921 1.00 98.62 95 ILE A CA 1
ATOM 745 C C . ILE A 1 95 ? -15.636 1.652 13.285 1.00 98.62 95 ILE A C 1
ATOM 747 O O . ILE A 1 95 ? -14.953 0.844 13.916 1.00 98.62 95 ILE A O 1
ATOM 751 N N . ILE A 1 96 ? -16.818 2.090 13.726 1.00 98.12 96 ILE A N 1
ATOM 752 C CA . ILE A 1 96 ? -17.391 1.775 15.043 1.00 98.12 96 ILE A CA 1
ATOM 753 C C . ILE A 1 96 ? -17.691 0.278 15.169 1.00 98.12 96 ILE A C 1
ATOM 755 O O . ILE A 1 96 ? -17.247 -0.369 16.116 1.00 98.12 96 ILE A O 1
ATOM 759 N N . PHE A 1 97 ? -18.388 -0.327 14.205 1.00 98.25 97 PHE A N 1
ATOM 760 C CA . PHE A 1 97 ? -18.671 -1.761 14.289 1.00 98.25 97 PHE A CA 1
ATOM 761 C C . PHE A 1 97 ? -17.403 -2.606 14.184 1.00 98.25 97 PHE A C 1
ATOM 763 O O . PHE A 1 97 ? -17.283 -3.613 14.879 1.00 98.25 97 PHE A O 1
ATOM 770 N N . THR A 1 98 ? -16.426 -2.184 13.378 1.00 98.50 98 THR A N 1
ATOM 771 C CA . THR A 1 98 ? -15.147 -2.900 13.291 1.00 98.50 98 THR A CA 1
ATOM 772 C C . THR A 1 98 ? -14.332 -2.765 14.575 1.00 98.50 98 THR A C 1
ATOM 774 O O . THR A 1 98 ? -13.664 -3.720 14.957 1.00 98.50 98 THR A O 1
ATOM 777 N N . SER A 1 99 ? -14.402 -1.635 15.287 1.00 97.69 99 SER A N 1
ATOM 778 C CA . SER A 1 99 ? -13.703 -1.461 16.567 1.00 97.69 99 SER A CA 1
ATOM 779 C C . SER A 1 99 ? -14.182 -2.466 17.620 1.00 97.69 99 SER A C 1
ATOM 781 O O . SER A 1 99 ? -13.365 -3.051 18.331 1.00 97.69 99 SER A O 1
ATOM 783 N N . ARG A 1 100 ? -15.490 -2.752 17.649 1.00 95.31 100 ARG A N 1
ATOM 784 C CA . ARG A 1 100 ? -16.079 -3.820 18.470 1.00 95.31 100 ARG A CA 1
ATOM 785 C C . ARG A 1 100 ? -15.558 -5.202 18.110 1.00 95.31 100 ARG A C 1
ATOM 787 O O . ARG A 1 100 ? -15.274 -5.997 19.000 1.00 95.31 100 ARG A O 1
ATOM 794 N N . GLU A 1 101 ? -15.421 -5.499 16.823 1.00 96.75 101 GLU A N 1
ATOM 795 C CA . GLU A 1 101 ? -14.887 -6.793 16.393 1.00 96.75 101 GLU A CA 1
ATOM 796 C C . GLU A 1 101 ? -13.381 -6.926 16.669 1.00 96.75 101 GLU A C 1
ATOM 798 O O . GLU A 1 101 ? -12.924 -8.025 16.987 1.00 96.75 101 GLU A O 1
ATOM 803 N N . ILE A 1 102 ? -12.623 -5.821 16.626 1.00 97.19 102 ILE A N 1
ATOM 804 C CA . ILE A 1 102 ? -11.214 -5.786 17.048 1.00 97.19 102 ILE A CA 1
ATOM 805 C C . ILE A 1 102 ? -11.086 -6.189 18.521 1.00 97.19 102 ILE A C 1
ATOM 807 O O . ILE A 1 102 ? -10.225 -7.011 18.838 1.00 97.19 102 ILE A O 1
ATOM 811 N N . GLU A 1 103 ? -11.934 -5.648 19.399 1.00 95.50 103 GLU A N 1
ATOM 812 C CA . GLU A 1 103 ? -11.988 -6.021 20.818 1.00 95.50 103 GLU A CA 1
ATOM 813 C C . GLU A 1 103 ? -12.406 -7.489 20.994 1.00 95.50 103 GLU A C 1
ATOM 815 O O . GLU A 1 103 ? -11.656 -8.283 21.563 1.00 95.50 103 GLU A O 1
ATOM 820 N N . LEU A 1 104 ? -13.562 -7.874 20.438 1.00 94.06 104 LEU A N 1
ATOM 821 C CA . LEU A 1 104 ? -14.156 -9.204 20.613 1.00 94.06 104 LEU A CA 1
ATOM 822 C C . LEU A 1 104 ? -13.201 -10.330 20.195 1.00 94.06 104 LEU A C 1
ATOM 824 O O . LEU A 1 104 ? -13.087 -11.347 20.882 1.00 94.06 104 LEU A O 1
ATOM 828 N N . ASN A 1 105 ? -12.532 -10.156 19.056 1.00 95.31 105 ASN A N 1
ATOM 829 C CA . ASN A 1 105 ? -11.687 -11.182 18.455 1.00 95.31 105 ASN A CA 1
ATOM 830 C C . ASN A 1 105 ? -10.197 -10.980 18.749 1.00 95.31 105 ASN A C 1
ATOM 832 O O . ASN A 1 105 ? -9.373 -11.767 18.282 1.00 95.31 105 ASN A O 1
ATOM 836 N N . LYS A 1 106 ? -9.847 -9.941 19.516 1.00 95.31 106 LYS A N 1
ATOM 837 C CA . LYS A 1 106 ? -8.473 -9.577 19.870 1.00 95.31 106 LYS A CA 1
ATOM 838 C C . LYS A 1 106 ? -7.564 -9.390 18.650 1.00 95.31 106 LYS A C 1
ATOM 840 O O . LYS A 1 106 ? -6.461 -9.919 18.602 1.00 95.31 106 LYS A O 1
ATOM 845 N N . TRP A 1 107 ? -8.005 -8.635 17.640 1.00 97.25 107 TRP A N 1
ATOM 846 C CA . TRP A 1 107 ? -7.242 -8.398 16.396 1.00 97.25 107 TRP A CA 1
ATOM 847 C C . TRP A 1 107 ? -6.081 -7.405 16.551 1.00 97.25 107 TRP A C 1
ATOM 849 O O . TRP A 1 107 ? -5.813 -6.573 15.678 1.00 97.25 107 TRP A O 1
ATOM 859 N N . TYR A 1 108 ? -5.369 -7.472 17.666 1.00 95.62 108 TYR A N 1
ATOM 860 C CA . TYR A 1 108 ? -4.358 -6.506 18.049 1.00 95.62 108 TYR A CA 1
ATOM 861 C C . TYR A 1 108 ? -3.149 -7.171 18.691 1.00 95.62 108 TYR A C 1
ATOM 863 O O . TYR A 1 108 ? -3.198 -8.292 19.182 1.00 95.62 108 TYR A O 1
ATOM 871 N N . ASP A 1 109 ? -2.027 -6.462 18.645 1.00 93.00 109 ASP A N 1
ATOM 872 C CA . ASP A 1 109 ? -0.754 -6.897 19.208 1.00 93.00 109 ASP A CA 1
ATOM 873 C C . ASP A 1 109 ? 0.005 -5.678 19.774 1.00 93.00 109 ASP A C 1
ATOM 875 O O . ASP A 1 109 ? -0.473 -4.546 19.627 1.00 93.00 109 ASP A O 1
ATOM 879 N N . PRO A 1 110 ? 1.189 -5.849 20.392 1.00 87.69 110 PRO A N 1
ATOM 880 C CA . PRO A 1 110 ? 1.925 -4.737 21.003 1.00 87.69 110 PRO A CA 1
ATOM 881 C C . PRO A 1 110 ? 2.304 -3.583 20.056 1.00 87.69 110 PRO A C 1
ATOM 883 O O . PRO A 1 110 ? 2.718 -2.524 20.521 1.00 87.69 110 PRO A O 1
ATOM 886 N N . SER A 1 111 ? 2.198 -3.759 18.732 1.00 84.69 111 SER A N 1
ATOM 887 C CA . SER A 1 111 ? 2.454 -2.691 17.755 1.00 84.69 111 SER A CA 1
ATOM 888 C C . SER A 1 111 ? 1.248 -1.773 17.513 1.00 84.69 111 SER A C 1
ATOM 890 O O . SER A 1 111 ? 1.388 -0.718 16.884 1.00 84.69 111 SER A O 1
ATOM 892 N N . THR A 1 112 ? 0.068 -2.160 17.999 1.00 93.50 112 THR A N 1
ATOM 893 C CA . THR A 1 112 ? -1.189 -1.432 17.794 1.00 93.50 112 THR A CA 1
ATOM 894 C C . THR A 1 112 ? -1.367 -0.263 18.759 1.00 93.50 112 THR A C 1
ATOM 896 O O . THR A 1 112 ? -0.697 -0.137 19.783 1.00 93.50 112 THR A O 1
ATOM 899 N N . LYS A 1 113 ? -2.283 0.642 18.410 1.00 92.88 113 LYS A N 1
ATOM 900 C CA . LYS A 1 113 ? -2.693 1.785 19.233 1.00 92.88 113 LYS A CA 1
ATOM 901 C C . LYS A 1 113 ? -3.956 1.446 20.011 1.00 92.88 113 LYS A C 1
ATOM 903 O O . LYS A 1 113 ? -4.986 2.092 19.845 1.00 92.88 113 LYS A O 1
ATOM 908 N N . ILE A 1 114 ? -3.836 0.414 20.836 1.00 92.44 114 ILE A N 1
ATOM 909 C CA . ILE A 1 114 ? -4.858 -0.034 21.778 1.00 92.44 114 ILE A CA 1
ATOM 910 C C . ILE A 1 114 ? -4.380 0.230 23.201 1.00 92.44 114 ILE A C 1
ATOM 912 O O . ILE A 1 114 ? -3.184 0.140 23.483 1.00 92.44 114 ILE A O 1
ATOM 916 N N . LYS A 1 115 ? -5.319 0.585 24.074 1.00 90.94 115 LYS A N 1
ATOM 917 C CA . LYS A 1 115 ? -5.131 0.634 25.521 1.00 90.94 115 LYS A CA 1
ATOM 918 C C . LYS A 1 115 ? -6.230 -0.159 26.206 1.00 90.94 115 LYS A C 1
ATOM 920 O O . LYS A 1 115 ? -7.369 -0.163 25.741 1.00 90.94 115 LYS A O 1
ATOM 925 N N . PHE A 1 116 ? -5.882 -0.786 27.317 1.00 89.81 116 PHE A N 1
ATOM 926 C CA . PHE A 1 116 ? -6.876 -1.384 28.192 1.00 89.81 116 PHE A CA 1
ATOM 927 C C . PHE A 1 116 ? -7.556 -0.306 29.043 1.00 89.81 116 PHE A C 1
ATOM 929 O O . PHE A 1 116 ? -6.974 0.756 29.284 1.00 89.81 116 PHE A O 1
ATOM 936 N N . VAL A 1 117 ? -8.800 -0.556 29.458 1.00 87.06 117 VAL A N 1
ATOM 937 C CA . VAL A 1 117 ? -9.605 0.377 30.274 1.00 87.06 117 VAL A CA 1
ATOM 938 C C . VAL A 1 117 ? -8.844 0.851 31.518 1.00 87.06 117 VAL A C 1
ATOM 940 O O . VAL A 1 117 ? -8.841 2.042 31.817 1.00 87.06 117 VAL A O 1
ATOM 943 N N . ASP A 1 118 ? -8.134 -0.055 32.187 1.00 83.75 118 ASP A N 1
ATOM 944 C CA . ASP A 1 118 ? -7.339 0.200 33.395 1.00 83.75 118 ASP A CA 1
ATOM 945 C C . ASP A 1 118 ? -6.041 0.997 33.146 1.00 83.75 118 ASP A C 1
ATOM 947 O O . ASP A 1 118 ? -5.426 1.500 34.083 1.00 83.75 118 ASP A O 1
ATOM 951 N N . GLU A 1 119 ? -5.634 1.156 31.885 1.00 82.88 119 GLU A N 1
ATOM 952 C CA . GLU A 1 119 ? -4.430 1.884 31.456 1.00 82.88 119 GLU A CA 1
ATOM 953 C C . GLU A 1 119 ? -4.758 3.246 30.807 1.00 82.88 119 GLU A C 1
ATOM 955 O O . GLU A 1 119 ? -3.869 3.953 30.300 1.00 82.88 119 GLU A O 1
ATOM 960 N N . CYS A 1 120 ? -6.044 3.605 30.756 1.00 75.88 120 CYS A N 1
ATOM 961 C CA . CYS A 1 120 ? -6.542 4.799 30.089 1.00 75.88 120 CYS A CA 1
ATOM 962 C C . CYS A 1 120 ? -6.620 5.998 31.042 1.00 75.88 120 CYS A C 1
ATOM 964 O O . CYS A 1 120 ? -7.254 5.932 32.089 1.00 75.88 120 CYS A O 1
ATOM 966 N N . ASN A 1 121 ? -6.032 7.133 30.642 1.00 69.44 121 ASN A N 1
ATOM 967 C CA . ASN A 1 121 ? -6.088 8.378 31.418 1.00 69.44 121 ASN A CA 1
ATOM 968 C C . ASN A 1 121 ? -7.153 9.3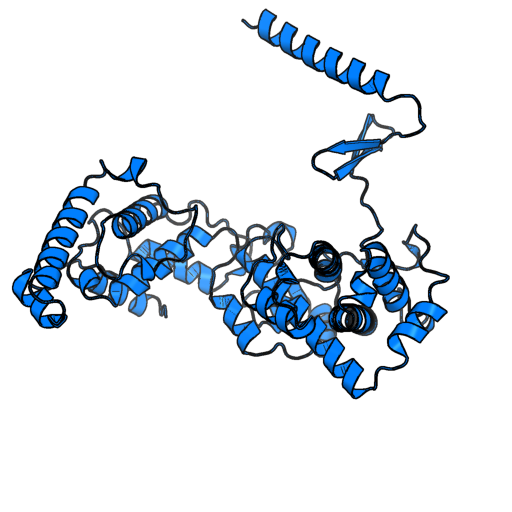69 30.915 1.00 69.44 121 ASN A C 1
ATOM 970 O O . ASN A 1 121 ? -7.264 10.470 31.454 1.00 69.44 121 ASN A O 1
ATOM 974 N N . TYR A 1 122 ? -7.903 9.036 29.858 1.00 69.62 122 TYR A N 1
ATOM 975 C CA . TYR A 1 122 ? -8.971 9.889 29.333 1.00 69.62 122 TYR A CA 1
ATOM 976 C C . TYR A 1 122 ? -10.347 9.256 29.540 1.00 69.62 122 TYR A C 1
ATOM 978 O O . TYR A 1 122 ? -10.517 8.046 29.404 1.00 69.62 122 TYR A O 1
ATOM 986 N N . ASN A 1 123 ? -11.335 10.095 29.855 1.00 68.12 123 ASN A N 1
ATOM 987 C CA . ASN A 1 123 ? -12.696 9.647 30.107 1.00 68.12 123 ASN A CA 1
ATOM 988 C C . ASN A 1 123 ? -13.430 9.377 28.781 1.00 68.12 123 ASN A C 1
ATOM 990 O O . ASN A 1 123 ? -13.583 10.290 27.965 1.00 68.12 123 ASN A O 1
ATOM 994 N N . PHE A 1 124 ? -13.844 8.128 28.564 1.00 72.50 124 PHE A N 1
ATOM 995 C CA . PHE A 1 124 ? -14.713 7.706 27.457 1.00 72.50 124 PHE A CA 1
ATOM 996 C C . PHE A 1 124 ? -16.141 7.372 27.926 1.00 72.50 124 PHE A C 1
ATOM 998 O O . PHE A 1 124 ? -16.979 7.032 27.092 1.00 72.50 124 PHE A O 1
ATOM 1005 N N . HIS A 1 125 ? -16.406 7.481 29.231 1.00 72.00 125 HIS A N 1
ATOM 1006 C CA . HIS A 1 125 ? -17.728 7.322 29.826 1.00 72.00 125 HIS A CA 1
ATOM 1007 C C . HIS A 1 125 ? -18.586 8.573 29.605 1.00 72.00 125 HIS A C 1
ATOM 1009 O O . HIS A 1 125 ? -18.068 9.685 29.471 1.00 72.00 125 HIS A O 1
ATOM 1015 N N . GLY A 1 126 ? -19.904 8.393 29.602 1.00 79.06 126 GLY A N 1
ATOM 1016 C CA . GLY A 1 126 ? -20.896 9.429 29.309 1.00 79.06 126 GLY A CA 1
ATOM 1017 C C . GLY A 1 126 ? -21.225 9.576 27.820 1.00 79.06 126 GLY A C 1
ATOM 1018 O O . GLY A 1 126 ? -21.852 10.558 27.438 1.00 79.06 126 GLY A O 1
ATOM 1019 N N . LEU A 1 127 ? -20.784 8.634 26.980 1.00 86.25 127 LEU A N 1
ATOM 1020 C CA . LEU A 1 127 ? -21.094 8.571 25.543 1.00 86.25 127 LEU A CA 1
ATOM 1021 C C . LEU A 1 127 ? -21.933 7.337 25.182 1.00 86.25 127 LEU A C 1
ATOM 1023 O O . LEU A 1 127 ? -22.218 7.126 24.006 1.00 86.25 127 LEU A O 1
ATOM 1027 N N . GLU A 1 128 ? -22.292 6.515 26.168 1.00 89.25 128 GLU A N 1
ATOM 1028 C CA . GLU A 1 128 ? -22.984 5.239 25.996 1.00 89.25 128 GLU A CA 1
ATOM 1029 C C . GLU A 1 128 ? -24.333 5.428 25.296 1.00 89.25 128 GLU A C 1
ATOM 1031 O O . GLU A 1 128 ? -24.581 4.793 24.274 1.00 89.25 128 GLU A O 1
ATOM 1036 N N . ASP A 1 129 ? -25.167 6.341 25.791 1.00 90.31 129 ASP A N 1
ATOM 1037 C CA . ASP A 1 129 ? -26.486 6.596 25.207 1.00 90.31 129 ASP A CA 1
ATOM 1038 C C . ASP A 1 129 ? -26.358 7.146 23.779 1.00 90.31 129 ASP A C 1
ATOM 1040 O O . ASP A 1 129 ? -26.995 6.644 22.859 1.00 90.31 129 ASP A O 1
ATOM 1044 N N . GLU A 1 130 ? -25.444 8.100 23.558 1.00 93.44 130 GLU A N 1
ATOM 1045 C CA . GLU A 1 130 ? -25.211 8.671 22.227 1.00 93.44 130 GLU A CA 1
ATOM 1046 C C . GLU A 1 130 ? -24.752 7.623 21.206 1.00 93.44 130 GLU A C 1
ATOM 1048 O O . GLU A 1 130 ? -25.230 7.609 20.071 1.00 93.44 130 GLU A O 1
ATOM 1053 N N . VAL A 1 131 ? -23.807 6.748 21.577 1.00 93.88 131 VAL A N 1
ATOM 1054 C CA . VAL A 1 131 ? -23.306 5.731 20.645 1.00 93.88 131 VAL A CA 1
ATOM 1055 C C . VAL A 1 131 ? -24.361 4.666 20.376 1.00 93.88 131 VAL A C 1
ATOM 1057 O O . VAL A 1 131 ? -24.465 4.203 19.240 1.00 93.88 131 VAL A O 1
ATOM 1060 N N . LEU A 1 132 ? -25.146 4.283 21.389 1.00 92.56 132 LEU A N 1
ATOM 1061 C CA . LEU A 1 132 ? -26.235 3.324 21.233 1.00 92.56 132 LEU A CA 1
ATOM 1062 C C . LEU A 1 132 ? -27.326 3.883 20.321 1.00 92.56 132 LEU A C 1
ATOM 1064 O O . LEU A 1 132 ? -27.755 3.173 19.411 1.00 92.56 132 LEU A O 1
ATOM 1068 N N . ASP A 1 133 ? -27.691 5.153 20.487 1.00 95.12 133 ASP A N 1
ATOM 1069 C CA . ASP A 1 133 ? -28.627 5.844 19.604 1.00 95.12 133 ASP A CA 1
ATOM 1070 C C . ASP A 1 133 ? -28.089 5.906 18.169 1.00 95.12 133 ASP A C 1
ATOM 1072 O O . ASP A 1 133 ? -28.800 5.522 17.235 1.00 95.12 133 ASP A O 1
ATOM 1076 N N . TYR A 1 134 ? -26.815 6.277 17.985 1.00 96.06 134 TYR A N 1
ATOM 1077 C CA . TYR A 1 134 ? -26.175 6.379 16.667 1.00 96.06 134 TYR A CA 1
ATOM 1078 C C . TYR A 1 134 ? -26.170 5.049 15.894 1.00 96.06 134 TYR A C 1
ATOM 1080 O O . TYR A 1 134 ? -26.310 5.035 14.671 1.00 96.06 134 TYR A O 1
ATOM 1088 N N . ILE A 1 135 ? -26.034 3.911 16.588 1.00 96.25 135 ILE A N 1
ATOM 1089 C CA . ILE A 1 135 ? -26.009 2.580 15.954 1.00 96.25 135 ILE A CA 1
ATOM 1090 C C . ILE A 1 135 ? -27.369 1.862 15.952 1.00 96.25 135 ILE A C 1
ATOM 1092 O O . ILE A 1 135 ? -27.500 0.828 15.291 1.00 96.25 135 ILE A O 1
ATOM 1096 N N . SER A 1 136 ? -28.371 2.377 16.673 1.00 93.12 136 SER A N 1
ATOM 1097 C CA . SER A 1 136 ? -29.650 1.699 16.960 1.00 93.12 136 SER A CA 1
ATOM 1098 C C . SER A 1 136 ? -30.441 1.290 15.711 1.00 93.12 136 SER A C 1
ATOM 1100 O O . SER A 1 136 ? -31.088 0.242 15.696 1.00 93.12 136 SER A O 1
ATOM 1102 N N . GLY A 1 137 ? -30.358 2.080 14.637 1.00 90.50 137 GLY A N 1
ATOM 1103 C CA . GLY A 1 137 ? -31.073 1.845 13.378 1.00 90.50 137 GLY A CA 1
ATOM 1104 C C . GLY A 1 137 ? -30.445 0.788 12.462 1.00 90.50 137 GLY A C 1
ATOM 1105 O O . GLY A 1 137 ? -30.984 0.505 11.390 1.00 90.50 137 GLY A O 1
ATOM 1106 N N . VAL A 1 138 ? -29.303 0.205 12.836 1.00 96.00 138 VAL A N 1
ATOM 1107 C CA . VAL A 1 138 ? -28.560 -0.717 11.970 1.00 96.00 138 VAL A CA 1
ATOM 1108 C C . VAL A 1 138 ? -28.993 -2.162 12.207 1.00 96.00 138 VAL A C 1
ATOM 1110 O O . VAL A 1 138 ? -28.788 -2.741 13.272 1.00 96.00 138 VAL A O 1
ATOM 1113 N N . SER A 1 139 ? -29.548 -2.790 11.167 1.00 95.56 139 SER A N 1
ATOM 1114 C CA . SER A 1 139 ? -29.913 -4.209 11.197 1.00 95.56 139 SER A CA 1
ATOM 1115 C C . SER A 1 139 ? -28.688 -5.120 11.351 1.00 95.56 139 SER A C 1
ATOM 1117 O O . SER A 1 139 ? -27.558 -4.737 11.042 1.00 95.56 139 SER A O 1
ATOM 1119 N N . LYS A 1 140 ? -28.899 -6.381 11.752 1.00 92.88 140 LYS A N 1
ATOM 1120 C CA . LYS A 1 140 ? -27.813 -7.372 11.865 1.00 92.88 140 LYS A CA 1
ATOM 1121 C C . LYS A 1 140 ? -27.014 -7.523 10.562 1.00 92.88 140 LYS A C 1
ATOM 1123 O O . LYS A 1 140 ? -25.787 -7.484 10.591 1.00 92.88 140 LYS A O 1
ATOM 1128 N N . SER A 1 141 ? -27.698 -7.636 9.422 1.00 94.81 141 SER A N 1
ATOM 1129 C CA . SER A 1 141 ? -27.047 -7.706 8.108 1.00 94.81 141 SER A CA 1
ATOM 1130 C C . SER A 1 141 ? -26.313 -6.407 7.757 1.00 94.81 141 SER A C 1
ATOM 1132 O O . SER A 1 141 ? -25.253 -6.440 7.135 1.00 94.81 141 SER A O 1
ATOM 1134 N N . GLY A 1 142 ? -26.847 -5.256 8.181 1.00 95.81 142 GLY A N 1
ATOM 1135 C CA . GLY A 1 142 ? -26.169 -3.965 8.070 1.00 95.81 142 GLY A CA 1
ATOM 1136 C C . GLY A 1 142 ? -24.860 -3.943 8.857 1.00 95.81 142 GLY A C 1
ATOM 1137 O O . GLY A 1 142 ? -23.821 -3.583 8.309 1.00 95.81 142 GLY A O 1
ATOM 1138 N N . ARG A 1 143 ? -24.873 -4.420 10.106 1.00 96.19 143 ARG A N 1
ATOM 1139 C CA . ARG A 1 143 ? -23.670 -4.536 10.940 1.00 96.19 143 ARG A CA 1
ATOM 1140 C C . ARG A 1 143 ? -22.610 -5.421 10.288 1.00 96.19 143 ARG A C 1
ATOM 1142 O O . ARG A 1 143 ? -21.458 -5.010 10.208 1.00 96.19 143 ARG A O 1
ATOM 1149 N N . GLU A 1 144 ? -22.979 -6.603 9.797 1.00 96.75 144 GLU A N 1
ATOM 1150 C CA . GLU A 1 144 ? -22.045 -7.510 9.107 1.00 96.75 144 GLU A CA 1
ATOM 1151 C C . GLU A 1 144 ? -21.410 -6.839 7.876 1.00 96.75 144 GLU A C 1
ATOM 1153 O O . GLU A 1 144 ? -20.198 -6.936 7.662 1.00 96.75 144 GLU A O 1
ATOM 1158 N N . ARG A 1 145 ? -22.203 -6.077 7.110 1.00 97.50 145 ARG A N 1
ATOM 1159 C CA . ARG A 1 145 ? -21.712 -5.277 5.981 1.00 97.50 145 ARG A CA 1
ATOM 1160 C C . ARG A 1 145 ? -20.724 -4.195 6.425 1.00 97.50 145 ARG A C 1
ATOM 1162 O O . ARG A 1 145 ? -19.671 -4.064 5.804 1.00 97.50 145 ARG A O 1
ATOM 1169 N N . TYR A 1 146 ? -21.025 -3.445 7.484 1.00 98.44 146 TYR A N 1
ATOM 1170 C CA . TYR A 1 146 ? -20.136 -2.398 8.002 1.00 98.44 146 TYR A CA 1
ATOM 1171 C C . TYR A 1 146 ? -18.829 -2.962 8.568 1.00 98.44 146 TYR A C 1
ATOM 1173 O O . TYR A 1 146 ? -17.764 -2.409 8.298 1.00 98.44 146 TYR A O 1
ATOM 1181 N N . VAL A 1 147 ? -18.879 -4.099 9.270 1.00 98.38 147 VAL A N 1
ATOM 1182 C CA . VAL A 1 147 ? -17.674 -4.825 9.706 1.00 98.38 147 VAL A CA 1
ATOM 1183 C C . VAL A 1 147 ? -16.828 -5.210 8.496 1.00 98.38 147 VAL A C 1
ATOM 1185 O O . VAL A 1 147 ? -15.627 -4.949 8.464 1.00 98.38 147 VAL A O 1
ATOM 1188 N N . LYS A 1 148 ? -17.444 -5.779 7.452 1.00 98.12 148 LYS A N 1
ATOM 1189 C CA . LYS A 1 148 ? -16.723 -6.141 6.228 1.00 98.12 148 LYS A CA 1
ATOM 1190 C C . LYS A 1 148 ? -16.082 -4.918 5.558 1.00 98.12 148 LYS A C 1
ATOM 1192 O O . LYS A 1 148 ? -14.919 -4.990 5.160 1.00 98.12 148 LYS A O 1
ATOM 1197 N N . MET A 1 149 ? -16.795 -3.792 5.481 1.00 98.25 149 MET A N 1
ATOM 1198 C CA . MET A 1 149 ? -16.264 -2.524 4.964 1.00 98.25 149 MET A CA 1
ATOM 1199 C C . MET A 1 149 ? -15.060 -2.030 5.771 1.00 98.25 149 MET A C 1
ATOM 1201 O O . MET A 1 149 ? -14.028 -1.702 5.186 1.00 98.25 149 MET A O 1
ATOM 1205 N N . GLY A 1 1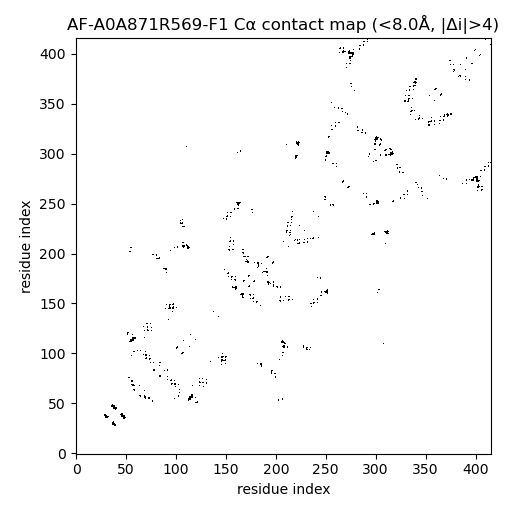50 ? -15.149 -2.013 7.102 1.00 98.56 150 GLY A N 1
ATOM 1206 C CA . GLY A 1 150 ? -14.047 -1.573 7.954 1.00 98.56 150 GLY A CA 1
ATOM 1207 C C . GLY A 1 150 ? -12.841 -2.514 7.899 1.00 98.56 150 GLY A C 1
ATOM 1208 O O . GLY A 1 150 ? -11.708 -2.044 7.825 1.00 98.56 150 GLY A O 1
ATOM 1209 N N . CYS A 1 151 ? -13.045 -3.831 7.818 1.00 98.62 151 CYS A N 1
ATOM 1210 C CA . CYS A 1 151 ? -11.964 -4.795 7.588 1.00 98.62 151 CYS A CA 1
ATOM 1211 C C . CYS A 1 151 ? -11.280 -4.604 6.224 1.00 98.62 151 CYS A C 1
ATOM 1213 O O . CYS A 1 151 ? -10.051 -4.663 6.145 1.00 98.62 151 CYS A O 1
ATOM 1215 N N . ASN A 1 152 ? -12.044 -4.315 5.166 1.00 98.62 152 ASN A N 1
ATOM 1216 C CA . ASN A 1 152 ? -11.498 -3.960 3.853 1.00 98.62 152 ASN A CA 1
ATOM 1217 C C . ASN A 1 152 ? -10.706 -2.640 3.901 1.00 98.62 152 ASN A C 1
ATOM 1219 O O . ASN A 1 152 ? -9.623 -2.560 3.322 1.00 98.62 152 ASN A O 1
ATOM 1223 N N . LEU A 1 153 ? -11.184 -1.627 4.636 1.00 98.56 153 LEU A N 1
ATOM 1224 C CA . LEU A 1 153 ? -10.439 -0.385 4.876 1.00 98.56 153 LEU A CA 1
ATOM 1225 C C . LEU A 1 153 ? -9.124 -0.656 5.620 1.00 98.56 153 LEU A C 1
ATOM 1227 O O . LEU A 1 153 ? -8.070 -0.176 5.202 1.00 98.56 153 LEU A O 1
ATOM 1231 N N . LEU A 1 154 ? -9.144 -1.469 6.681 1.00 98.50 154 LEU A N 1
ATOM 1232 C CA . LEU A 1 154 ? -7.927 -1.880 7.388 1.00 98.50 154 LEU A CA 1
ATOM 1233 C C . LEU A 1 154 ? -6.952 -2.571 6.431 1.00 98.50 154 LEU A C 1
ATOM 1235 O O . LEU A 1 154 ? -5.789 -2.175 6.377 1.00 98.50 154 LEU A O 1
ATOM 1239 N N . ALA A 1 155 ? -7.424 -3.524 5.626 1.00 98.44 155 ALA A N 1
ATOM 1240 C CA . ALA A 1 155 ? -6.619 -4.196 4.611 1.00 98.44 155 ALA A CA 1
ATOM 1241 C C . ALA A 1 155 ? -5.984 -3.205 3.624 1.00 98.44 155 ALA A C 1
ATOM 1243 O O . ALA A 1 155 ? -4.765 -3.213 3.454 1.00 98.44 155 ALA A O 1
ATOM 1244 N N . ALA A 1 156 ? -6.772 -2.289 3.059 1.00 98.31 156 ALA A N 1
ATOM 1245 C CA . ALA A 1 156 ? -6.284 -1.276 2.129 1.00 98.31 156 ALA A CA 1
ATOM 1246 C C . ALA A 1 156 ? -5.243 -0.339 2.767 1.00 98.31 156 ALA A C 1
ATOM 1248 O O . ALA A 1 156 ? -4.215 -0.052 2.153 1.00 98.31 156 ALA A O 1
ATOM 1249 N N . THR A 1 157 ? -5.436 0.087 4.022 1.00 98.12 157 THR A N 1
ATOM 1250 C CA . THR A 1 157 ? -4.426 0.899 4.730 1.00 98.12 157 THR A CA 1
ATOM 1251 C C . THR A 1 157 ? -3.138 0.119 5.008 1.00 98.12 157 THR A C 1
ATOM 1253 O O . THR A 1 157 ? -2.051 0.697 4.969 1.00 98.12 157 THR A O 1
ATOM 1256 N N . LYS A 1 158 ? -3.213 -1.198 5.254 1.00 97.56 158 LYS A N 1
ATOM 1257 C CA . LYS A 1 158 ? -2.016 -2.036 5.433 1.00 97.56 158 LYS A CA 1
ATOM 1258 C C . LYS A 1 158 ? -1.293 -2.298 4.117 1.00 97.56 158 LYS A C 1
ATOM 1260 O O . LYS A 1 158 ? -0.065 -2.300 4.117 1.00 97.56 158 LYS A O 1
ATOM 1265 N N . ILE A 1 159 ? -2.016 -2.452 3.009 1.00 97.56 159 ILE A N 1
ATOM 1266 C CA . ILE A 1 159 ? -1.419 -2.492 1.668 1.00 97.56 159 ILE A CA 1
ATOM 1267 C C . ILE A 1 159 ? -0.705 -1.169 1.385 1.00 97.56 159 ILE A C 1
ATOM 1269 O O . ILE A 1 159 ? 0.460 -1.174 0.997 1.00 97.56 159 ILE A O 1
ATOM 1273 N N . ASN A 1 160 ? -1.335 -0.027 1.673 1.00 96.50 160 ASN A N 1
ATOM 1274 C CA . ASN A 1 160 ? -0.680 1.265 1.491 1.00 96.50 160 ASN A CA 1
ATOM 1275 C C . ASN A 1 160 ? 0.591 1.392 2.352 1.00 96.50 160 ASN A C 1
ATOM 1277 O O . ASN A 1 160 ? 1.636 1.811 1.848 1.00 96.50 160 ASN A O 1
ATOM 1281 N N . PHE A 1 161 ? 0.550 0.940 3.613 1.00 96.56 161 PHE A N 1
ATOM 1282 C CA . PHE A 1 161 ? 1.744 0.884 4.459 1.00 96.56 161 PHE A CA 1
ATOM 1283 C C . PHE A 1 161 ? 2.827 0.004 3.843 1.00 96.56 161 PHE A C 1
ATOM 1285 O O . PHE A 1 161 ? 3.967 0.449 3.735 1.00 96.56 161 PHE A O 1
ATOM 1292 N N . TYR A 1 162 ? 2.462 -1.204 3.403 1.00 96.62 162 TYR A N 1
ATOM 1293 C CA . TYR A 1 162 ? 3.378 -2.132 2.754 1.00 96.62 162 TYR A CA 1
ATOM 1294 C C . TYR A 1 162 ? 4.092 -1.459 1.585 1.00 96.62 162 TYR A C 1
ATOM 1296 O O . TYR A 1 162 ? 5.291 -1.638 1.441 1.00 96.62 162 TYR A O 1
ATOM 1304 N N . GLN A 1 163 ? 3.406 -0.636 0.792 1.00 93.81 163 GLN A N 1
ATOM 1305 C CA . GLN A 1 163 ? 3.967 -0.015 -0.410 1.00 93.81 163 GLN A CA 1
ATOM 1306 C C . GLN A 1 163 ? 4.703 1.315 -0.154 1.00 93.81 163 GLN A C 1
ATOM 1308 O O . GLN A 1 163 ? 5.581 1.692 -0.939 1.00 93.81 163 GLN A O 1
ATOM 1313 N N . SER A 1 164 ? 4.356 2.051 0.909 1.00 91.44 164 SER A N 1
ATOM 1314 C CA . SER A 1 164 ? 4.767 3.456 1.089 1.00 91.44 164 SER A CA 1
ATOM 1315 C C . SER A 1 164 ? 5.348 3.830 2.462 1.00 91.44 164 SER A C 1
ATOM 1317 O O . SER A 1 164 ? 5.785 4.969 2.623 1.00 91.44 164 SER A O 1
ATOM 1319 N N . ASP A 1 165 ? 5.377 2.918 3.443 1.00 92.94 165 ASP A N 1
ATOM 1320 C CA . ASP A 1 165 ? 5.633 3.184 4.879 1.00 92.94 165 ASP A CA 1
ATOM 1321 C C . ASP A 1 165 ? 4.559 4.064 5.556 1.00 92.94 165 ASP A C 1
ATOM 1323 O O . ASP A 1 165 ? 4.673 4.405 6.734 1.00 92.94 165 ASP A O 1
ATOM 1327 N N . HIS A 1 166 ? 3.478 4.407 4.849 1.00 92.31 166 HIS A N 1
ATOM 1328 C CA . HIS A 1 166 ? 2.374 5.218 5.358 1.00 92.31 166 HIS A CA 1
ATOM 1329 C C . HIS A 1 166 ? 1.060 4.448 5.230 1.00 92.31 166 HIS A C 1
ATOM 1331 O O . HIS A 1 166 ? 0.732 3.927 4.172 1.00 92.31 166 HIS A O 1
ATOM 1337 N N . HIS A 1 167 ? 0.292 4.363 6.318 1.00 93.50 167 HIS A N 1
ATOM 1338 C CA . HIS A 1 167 ? -1.025 3.715 6.282 1.00 93.50 167 HIS A CA 1
ATOM 1339 C C . HIS A 1 167 ? -2.039 4.574 5.513 1.00 93.50 167 HIS A C 1
ATOM 1341 O O . HIS A 1 167 ? -2.829 4.074 4.716 1.00 93.50 167 HIS A O 1
ATOM 1347 N N . VAL A 1 168 ? -1.976 5.886 5.743 1.00 93.31 168 VAL A N 1
ATOM 1348 C CA . VAL A 1 168 ? -2.782 6.929 5.106 1.00 93.31 168 VAL A CA 1
ATOM 1349 C C . VAL A 1 168 ? -1.915 8.173 4.904 1.00 93.31 168 VAL A C 1
ATOM 1351 O O . VAL A 1 168 ? -1.004 8.422 5.700 1.00 93.31 168 VAL A O 1
ATOM 1354 N N . SER A 1 169 ? -2.215 8.956 3.870 1.00 88.88 169 SER A N 1
ATOM 1355 C CA . SER A 1 169 ? -1.451 10.147 3.470 1.00 88.88 169 SER A CA 1
ATOM 1356 C C . SER A 1 169 ? -2.345 11.396 3.451 1.00 88.88 169 SER A C 1
ATOM 1358 O O . SER A 1 169 ? -3.562 11.294 3.322 1.00 88.88 169 SER A O 1
ATOM 1360 N N . TRP A 1 170 ? -1.732 12.574 3.605 1.00 83.38 170 TRP A N 1
ATOM 1361 C CA . TRP A 1 170 ? -2.358 13.906 3.540 1.00 83.38 170 TRP A CA 1
ATOM 1362 C C . TRP A 1 170 ? -1.493 14.803 2.633 1.00 83.38 170 TRP A C 1
ATOM 1364 O O . TRP A 1 170 ? -0.267 14.667 2.707 1.00 83.38 170 TRP A O 1
ATOM 1374 N N . PRO A 1 171 ? -2.042 15.717 1.797 1.00 86.38 171 PRO A N 1
ATOM 1375 C CA . PRO A 1 171 ? -3.414 16.257 1.761 1.00 86.38 171 PRO A CA 1
ATOM 1376 C C . PRO A 1 171 ? -4.491 15.393 1.107 1.00 86.38 171 PRO A C 1
ATOM 1378 O O . PRO A 1 171 ? -5.663 15.734 1.175 1.00 86.38 171 PRO A O 1
ATOM 1381 N N . LYS A 1 172 ? -4.106 14.281 0.486 1.00 89.25 172 LYS A N 1
ATOM 1382 C CA . LYS A 1 172 ? -5.024 13.371 -0.192 1.00 89.25 172 LYS A CA 1
ATOM 1383 C C . LYS A 1 172 ? -4.668 11.935 0.164 1.00 89.25 172 LYS A C 1
ATOM 1385 O O . LYS A 1 172 ? -3.481 11.612 0.259 1.00 89.25 172 LYS A O 1
ATOM 1390 N N . LEU A 1 173 ? -5.679 11.088 0.342 1.00 92.81 173 LEU A N 1
ATOM 1391 C CA . LEU A 1 173 ? -5.471 9.657 0.542 1.00 92.81 173 LEU A CA 1
ATOM 1392 C C . LEU A 1 173 ? -4.756 9.049 -0.671 1.00 92.81 173 LEU A C 1
ATOM 1394 O O . LEU A 1 173 ? -5.080 9.343 -1.821 1.00 92.81 173 LEU A O 1
ATOM 1398 N N . GLU A 1 174 ? -3.786 8.181 -0.399 1.00 90.44 174 GLU A N 1
ATOM 1399 C CA . GLU A 1 174 ? -2.995 7.473 -1.405 1.00 90.44 174 GLU A CA 1
ATOM 1400 C C . GLU A 1 174 ? -3.313 5.972 -1.386 1.00 90.44 174 GLU A C 1
ATOM 1402 O O . GLU A 1 174 ? -3.829 5.441 -0.403 1.00 90.44 174 GLU A O 1
ATOM 1407 N N . GLY A 1 175 ? -2.988 5.291 -2.487 1.00 91.25 175 GLY A N 1
ATOM 1408 C CA . GLY A 1 175 ? -3.313 3.881 -2.702 1.00 91.25 175 GLY A CA 1
ATOM 1409 C C . GLY A 1 175 ? -4.645 3.711 -3.433 1.00 91.25 175 GLY A C 1
ATOM 1410 O O . GLY A 1 175 ? -5.628 4.384 -3.124 1.00 91.25 175 GLY A O 1
ATOM 1411 N N . GLU A 1 176 ? -4.660 2.838 -4.436 1.00 93.19 176 GLU A N 1
ATOM 1412 C CA . GLU A 1 176 ? -5.819 2.622 -5.310 1.00 93.19 176 GLU A CA 1
ATOM 1413 C C . GLU A 1 176 ? -7.001 2.011 -4.553 1.00 93.19 176 GLU A C 1
ATOM 1415 O O . GLU A 1 176 ? -8.108 2.554 -4.586 1.00 93.19 176 GLU A O 1
ATOM 1420 N N . ALA A 1 177 ? -6.748 0.941 -3.792 1.00 96.50 177 ALA A N 1
ATOM 1421 C CA . ALA A 1 177 ? -7.782 0.275 -3.008 1.00 96.50 177 ALA A CA 1
ATOM 1422 C C . ALA A 1 177 ? -8.389 1.185 -1.935 1.00 96.50 177 ALA A C 1
ATOM 1424 O O . ALA A 1 177 ? -9.607 1.220 -1.771 1.00 96.50 177 ALA A O 1
ATOM 1425 N N . LEU A 1 178 ? -7.556 1.962 -1.232 1.00 97.69 178 LEU A N 1
ATOM 1426 C CA . LEU A 1 178 ? -8.031 2.854 -0.177 1.00 97.69 178 LEU A CA 1
ATOM 1427 C C . LEU A 1 178 ? -8.901 3.979 -0.744 1.00 97.69 178 LEU A C 1
ATOM 1429 O O . LEU A 1 178 ? -9.984 4.224 -0.221 1.00 97.69 178 LEU A O 1
ATOM 1433 N N . GLN A 1 179 ? -8.454 4.637 -1.819 1.00 97.50 179 GLN A N 1
ATOM 1434 C CA . GLN A 1 179 ? -9.242 5.688 -2.464 1.00 97.50 179 GLN A CA 1
ATOM 1435 C C . GLN A 1 179 ? -10.577 5.143 -2.971 1.00 97.50 179 GLN A C 1
ATOM 1437 O O . GLN A 1 179 ? -11.612 5.741 -2.699 1.00 97.50 179 GLN A O 1
ATOM 1442 N N . SER A 1 180 ? -10.566 3.995 -3.650 1.00 97.50 180 SER A N 1
ATOM 1443 C CA . SER A 1 180 ? -11.782 3.391 -4.205 1.00 97.50 180 SER A CA 1
ATOM 1444 C C . SER A 1 180 ? -12.784 3.010 -3.112 1.00 97.50 180 SER A C 1
ATOM 1446 O O . SER A 1 180 ? -13.964 3.333 -3.225 1.00 97.50 180 SER A O 1
ATOM 1448 N N . LEU A 1 181 ? -12.318 2.406 -2.011 1.00 98.06 181 LEU A N 1
ATOM 1449 C CA . LEU A 1 181 ? -13.173 2.071 -0.869 1.00 98.06 181 LEU A CA 1
ATOM 1450 C C . LEU A 1 181 ? -13.761 3.307 -0.197 1.00 98.06 181 LEU A C 1
ATOM 1452 O O . LEU A 1 181 ? -14.947 3.317 0.108 1.00 98.06 181 LEU A O 1
ATOM 1456 N N . VAL A 1 182 ? -12.954 4.343 0.041 1.00 98.38 182 VAL A N 1
ATOM 1457 C CA . VAL A 1 182 ? -13.434 5.564 0.702 1.00 98.38 182 VAL A CA 1
ATOM 1458 C C . VAL A 1 182 ? -14.492 6.250 -0.151 1.00 98.38 182 VAL A C 1
ATOM 1460 O O . VAL A 1 182 ? -15.559 6.558 0.367 1.00 98.38 182 VAL A O 1
ATOM 1463 N N . LYS A 1 183 ? -14.262 6.393 -1.460 1.00 98.31 183 LYS A N 1
ATOM 1464 C CA . LYS A 1 183 ? -15.260 6.942 -2.389 1.00 98.31 183 LYS A CA 1
ATOM 1465 C C . LYS A 1 183 ? -16.553 6.138 -2.387 1.00 98.31 183 LYS A C 1
ATOM 1467 O O . LYS A 1 183 ? -17.637 6.707 -2.347 1.00 98.31 183 LYS A O 1
ATOM 1472 N N . GLN A 1 184 ? -16.448 4.809 -2.380 1.00 97.62 184 GLN A N 1
ATOM 1473 C CA . GLN A 1 184 ? -17.610 3.925 -2.371 1.00 97.62 184 GLN A CA 1
ATOM 1474 C C . GLN A 1 184 ? -18.395 3.994 -1.053 1.00 97.62 184 GLN A C 1
ATOM 1476 O O . GLN A 1 184 ? -19.623 4.022 -1.075 1.00 97.62 184 GLN A O 1
ATOM 1481 N N . ILE A 1 185 ? -17.701 3.994 0.089 1.00 97.94 185 ILE A N 1
ATOM 1482 C CA . ILE A 1 185 ? -18.317 4.015 1.422 1.00 97.94 185 ILE A CA 1
ATOM 1483 C C . ILE A 1 185 ? -18.947 5.384 1.690 1.00 97.94 185 ILE A C 1
ATOM 1485 O O . ILE A 1 185 ? -20.095 5.446 2.114 1.00 97.94 185 ILE A O 1
ATOM 1489 N N . CYS A 1 186 ? -18.226 6.468 1.399 1.00 97.56 186 CYS A N 1
ATOM 1490 C CA . CYS A 1 186 ? -18.709 7.836 1.580 1.00 97.56 186 CYS A CA 1
ATOM 1491 C C . CYS A 1 186 ? -19.710 8.273 0.501 1.00 97.56 186 CYS A C 1
ATOM 1493 O O . CYS A 1 186 ? -20.452 9.221 0.723 1.00 97.56 186 CYS A O 1
ATOM 1495 N N . ARG A 1 187 ? -19.735 7.592 -0.655 1.00 96.88 187 ARG A N 1
ATOM 1496 C CA . ARG A 1 187 ? -20.494 7.983 -1.860 1.00 96.88 187 ARG A CA 1
ATOM 1497 C C . ARG A 1 187 ? -20.154 9.398 -2.336 1.00 96.88 187 ARG A C 1
ATOM 1499 O O . ARG A 1 187 ? -21.009 10.103 -2.862 1.00 96.88 187 ARG A O 1
ATOM 1506 N N . ASP A 1 188 ? -18.894 9.776 -2.155 1.00 96.62 188 ASP A N 1
ATOM 1507 C CA . ASP A 1 188 ? -18.355 11.088 -2.487 1.00 96.62 188 ASP A CA 1
ATOM 1508 C C . ASP A 1 188 ? -16.911 10.948 -2.993 1.00 96.62 188 ASP A C 1
ATOM 1510 O O . ASP A 1 188 ? -16.052 10.343 -2.344 1.00 96.62 188 ASP A O 1
ATOM 1514 N N . GLU A 1 189 ? -16.653 11.513 -4.171 1.00 95.94 189 GLU A N 1
ATOM 1515 C CA . GLU A 1 189 ? -15.342 11.520 -4.818 1.00 95.94 189 GLU A CA 1
ATOM 1516 C C . GLU A 1 189 ? -14.331 12.409 -4.083 1.00 95.94 189 GLU A C 1
ATOM 1518 O O . GLU A 1 189 ? -13.134 12.100 -4.080 1.00 95.94 189 GLU A O 1
ATOM 1523 N N . GLU A 1 190 ? -14.802 13.475 -3.428 1.00 96.38 190 GLU A N 1
ATOM 1524 C CA . GLU A 1 190 ? -13.964 14.446 -2.722 1.00 96.38 190 GLU A CA 1
ATOM 1525 C C . GLU A 1 190 ? -13.595 13.997 -1.303 1.00 96.38 190 GLU A C 1
ATOM 1527 O O . GLU A 1 190 ? -12.608 14.487 -0.747 1.00 96.38 190 GLU A O 1
ATOM 1532 N N . ALA A 1 191 ? -14.275 12.982 -0.752 1.00 96.44 191 ALA A N 1
ATOM 1533 C CA . ALA A 1 191 ? -14.012 12.427 0.580 1.00 96.44 191 ALA A CA 1
ATOM 1534 C C . ALA A 1 191 ? -12.537 12.033 0.806 1.00 96.44 191 ALA A C 1
ATOM 1536 O O . ALA A 1 191 ? -12.022 12.092 1.922 1.00 96.44 191 ALA A O 1
ATOM 1537 N N . ILE A 1 192 ? -11.810 11.676 -0.257 1.00 96.50 192 ILE A N 1
ATOM 1538 C CA . ILE A 1 192 ? -10.376 11.338 -0.204 1.00 96.50 192 ILE A CA 1
ATOM 1539 C C . ILE A 1 192 ? -9.456 12.535 0.087 1.00 96.50 192 ILE A C 1
ATOM 1541 O O . ILE A 1 192 ? -8.273 12.333 0.366 1.00 96.50 192 ILE A O 1
ATOM 1545 N N . SER A 1 193 ? -9.972 13.759 -0.011 1.00 95.81 193 SER A N 1
ATOM 1546 C CA . SER A 1 193 ? -9.268 15.019 0.257 1.00 95.81 193 SER A CA 1
ATOM 1547 C C . SER A 1 193 ? -9.810 15.726 1.510 1.00 95.81 193 SER A C 1
ATOM 1549 O O . SER A 1 193 ? -9.359 16.819 1.852 1.00 95.81 193 SER A O 1
ATOM 1551 N N . VAL A 1 194 ? -10.765 15.108 2.213 1.00 95.25 194 VAL A N 1
ATOM 1552 C CA . VAL A 1 194 ? -11.401 15.661 3.414 1.00 95.25 194 VAL A CA 1
ATOM 1553 C C . VAL A 1 194 ? -10.564 15.336 4.652 1.00 95.25 194 VAL A C 1
ATOM 1555 O O . VAL A 1 194 ? -10.150 14.196 4.889 1.00 95.25 194 VAL A O 1
ATOM 1558 N N . LYS A 1 195 ? -10.289 16.358 5.466 1.00 92.88 195 LYS A N 1
ATOM 1559 C CA . LYS A 1 195 ? -9.384 16.267 6.624 1.00 92.88 195 LYS A CA 1
ATOM 1560 C C . LYS A 1 195 ? -9.934 15.351 7.709 1.00 92.88 195 LYS A C 1
ATOM 1562 O O . LYS A 1 195 ? -9.181 14.625 8.358 1.00 92.88 195 LYS A O 1
ATOM 1567 N N . GLU A 1 196 ? -11.238 15.390 7.895 1.00 94.31 196 GLU A N 1
ATOM 1568 C CA . GLU A 1 196 ? -12.004 14.655 8.884 1.00 94.31 196 GLU A CA 1
ATOM 1569 C C . GLU A 1 196 ? -12.014 13.156 8.555 1.00 94.31 196 GLU A C 1
ATOM 1571 O O . GLU A 1 196 ? -11.728 12.327 9.424 1.00 94.31 196 GLU A O 1
ATOM 1576 N N . VAL A 1 197 ? -12.193 12.812 7.273 1.00 96.31 197 VAL A N 1
ATOM 1577 C CA . VAL A 1 197 ? -12.042 11.445 6.745 1.00 96.31 197 VAL A CA 1
ATOM 1578 C C . VAL A 1 197 ? -10.609 10.947 6.951 1.00 96.31 197 VAL A C 1
ATOM 1580 O O . VAL A 1 197 ? -10.399 9.872 7.521 1.00 96.31 197 VAL A O 1
ATOM 1583 N N . TYR A 1 198 ? -9.603 11.745 6.572 1.00 95.25 198 TYR A N 1
ATOM 1584 C CA . TYR A 1 198 ? -8.195 11.402 6.791 1.00 95.25 198 TYR A CA 1
ATOM 1585 C C . TYR A 1 198 ? -7.879 11.150 8.271 1.00 95.25 198 TYR A C 1
ATOM 1587 O O . TYR A 1 198 ? -7.255 10.140 8.600 1.00 95.25 198 TYR A O 1
ATOM 1595 N N . ASN A 1 199 ? -8.299 12.035 9.178 1.00 92.62 199 ASN A N 1
ATOM 1596 C CA . ASN A 1 199 ? -8.009 11.887 10.604 1.00 92.62 199 ASN A CA 1
ATOM 1597 C C . ASN A 1 199 ? -8.702 10.661 11.212 1.00 92.62 199 ASN A C 1
ATOM 1599 O O . ASN A 1 199 ? -8.085 9.968 12.027 1.00 92.62 199 ASN A O 1
ATOM 1603 N N . SER A 1 200 ? -9.930 10.364 10.779 1.00 96.06 200 SER A N 1
ATOM 1604 C CA . SER A 1 200 ? -10.680 9.174 11.194 1.00 96.06 200 SER A CA 1
ATOM 1605 C C . SER A 1 200 ? -9.939 7.894 10.801 1.00 96.06 200 SER A C 1
ATOM 1607 O O . SER A 1 200 ? -9.633 7.053 11.650 1.00 96.06 200 SER A O 1
ATOM 1609 N N . LEU A 1 201 ? -9.525 7.787 9.534 1.00 97.12 201 LEU A N 1
ATOM 1610 C CA . LEU A 1 201 ? -8.752 6.644 9.037 1.00 97.12 201 LEU A CA 1
ATOM 1611 C C . LEU A 1 201 ? -7.347 6.567 9.646 1.00 97.12 201 LEU A C 1
ATOM 1613 O O . LEU A 1 201 ? -6.825 5.476 9.877 1.00 97.12 201 LEU A O 1
ATOM 1617 N N . ARG A 1 202 ? -6.724 7.712 9.940 1.00 94.00 202 ARG A N 1
ATOM 1618 C CA . ARG A 1 202 ? -5.409 7.783 10.587 1.00 94.00 202 ARG A CA 1
ATOM 1619 C C . ARG A 1 202 ? -5.427 7.195 11.993 1.00 94.00 202 ARG A C 1
ATOM 1621 O O . ARG A 1 202 ? -4.434 6.592 12.386 1.00 94.00 202 ARG A O 1
ATOM 1628 N N . ALA A 1 203 ? -6.501 7.384 12.756 1.00 93.00 203 ALA A N 1
ATOM 1629 C CA . ALA A 1 203 ? -6.653 6.722 14.049 1.00 93.00 203 ALA A CA 1
ATOM 1630 C C . ALA A 1 203 ? -6.965 5.232 13.848 1.00 93.00 203 ALA A C 1
ATOM 1632 O O . ALA A 1 203 ? -6.198 4.373 14.286 1.00 93.00 203 ALA A O 1
ATOM 1633 N N . PHE A 1 204 ? -8.024 4.945 13.086 1.00 97.75 204 PHE A N 1
ATOM 1634 C CA . PHE A 1 204 ? -8.553 3.601 12.859 1.00 97.75 204 PHE A CA 1
ATOM 1635 C C . PHE A 1 204 ? -7.505 2.604 12.351 1.00 97.75 204 PHE A C 1
ATOM 1637 O O . PHE A 1 204 ? -7.401 1.484 12.856 1.00 97.75 204 PHE A O 1
ATOM 1644 N N . CYS A 1 205 ? -6.666 3.015 11.394 1.00 96.38 205 CYS A N 1
ATOM 1645 C CA . CYS A 1 205 ? -5.692 2.121 10.775 1.00 96.38 205 CYS A CA 1
ATOM 1646 C C . CYS A 1 205 ? -4.659 1.564 11.761 1.00 96.38 205 CYS A C 1
ATOM 1648 O O . CYS A 1 205 ? -4.040 0.547 11.461 1.00 96.38 205 CYS A O 1
ATOM 1650 N N . HIS A 1 206 ? -4.461 2.178 12.929 1.00 95.31 206 HIS A N 1
ATOM 1651 C CA . HIS A 1 206 ? -3.498 1.713 13.925 1.00 95.31 206 HIS A CA 1
ATOM 1652 C C . HIS A 1 206 ? -4.094 0.808 15.011 1.00 95.31 206 HIS A C 1
ATOM 1654 O O . HIS A 1 206 ? -3.329 0.271 15.812 1.00 95.31 206 HIS A O 1
ATOM 1660 N N . TRP A 1 207 ? -5.412 0.603 15.049 1.00 97.44 207 TRP A N 1
ATOM 1661 C CA . TRP A 1 207 ? -6.055 -0.235 16.070 1.00 97.44 207 TRP A CA 1
ATOM 1662 C C . TRP A 1 207 ? -5.930 -1.734 15.777 1.00 97.44 207 TRP A C 1
ATOM 1664 O O . TRP A 1 207 ? -5.926 -2.541 16.695 1.00 97.44 207 TRP A O 1
ATOM 1674 N N . CYS A 1 208 ? -5.758 -2.119 14.511 1.00 97.69 208 CYS A N 1
ATOM 1675 C CA . CYS A 1 208 ? -5.624 -3.519 14.104 1.00 97.69 208 CYS A CA 1
ATOM 1676 C C . CYS A 1 208 ? -4.161 -3.912 13.838 1.00 97.69 208 CYS A C 1
ATOM 1678 O O . CYS A 1 208 ? -3.395 -3.143 13.231 1.00 97.69 208 CYS A O 1
ATOM 1680 N N . SER A 1 209 ? -3.788 -5.138 14.233 1.00 97.56 209 SER A N 1
ATOM 1681 C CA . SER A 1 209 ? -2.451 -5.698 13.999 1.00 97.56 209 SER A CA 1
ATOM 1682 C C . SER A 1 209 ? -2.133 -5.732 12.509 1.00 97.56 209 SER A C 1
ATOM 1684 O O . SER A 1 209 ? -2.886 -6.266 11.693 1.00 97.56 209 SER A O 1
ATOM 1686 N N . ILE A 1 210 ? -0.971 -5.188 12.152 1.00 96.94 210 ILE A N 1
ATOM 1687 C CA . ILE A 1 210 ? -0.486 -5.245 10.778 1.00 96.94 210 ILE A CA 1
ATOM 1688 C C . ILE A 1 210 ? -0.103 -6.663 10.350 1.00 96.94 210 ILE A C 1
ATOM 1690 O O . ILE A 1 210 ? -0.384 -7.054 9.221 1.00 96.94 210 ILE A O 1
ATOM 1694 N N . ARG A 1 211 ? 0.489 -7.447 11.257 1.00 97.25 211 ARG A N 1
ATOM 1695 C CA . ARG A 1 211 ? 0.945 -8.816 10.980 1.00 97.25 211 ARG A CA 1
ATOM 1696 C C . ARG A 1 211 ? -0.253 -9.737 10.764 1.00 97.25 211 ARG A C 1
ATOM 1698 O O . ARG A 1 211 ? -0.268 -10.499 9.804 1.00 97.25 211 ARG A O 1
ATOM 1705 N N . GLY A 1 212 ? -1.302 -9.578 11.574 1.00 97.44 212 GLY A N 1
ATOM 1706 C CA . GLY A 1 212 ? -2.568 -10.284 11.378 1.00 97.44 212 GLY A CA 1
ATOM 1707 C C . GLY A 1 212 ? -3.230 -9.973 10.032 1.00 97.44 212 GLY A C 1
ATOM 1708 O O . GLY A 1 212 ? -3.625 -10.886 9.310 1.00 97.44 212 GLY A O 1
ATOM 1709 N N . VAL A 1 213 ? -3.278 -8.700 9.625 1.00 97.88 213 VAL A N 1
ATOM 1710 C CA . VAL A 1 213 ? -3.831 -8.327 8.311 1.00 97.88 213 VAL A CA 1
ATOM 1711 C C . VAL A 1 213 ? -2.962 -8.847 7.161 1.00 97.88 213 VAL A C 1
ATOM 1713 O O . VAL A 1 213 ? -3.497 -9.383 6.197 1.00 97.88 213 VAL A O 1
ATOM 1716 N N . PHE A 1 214 ? -1.632 -8.764 7.256 1.00 97.44 214 PHE A N 1
ATOM 1717 C CA . PHE A 1 214 ? -0.722 -9.333 6.253 1.00 97.44 214 PHE A CA 1
ATOM 1718 C C . PHE A 1 214 ? -0.877 -10.849 6.100 1.00 97.44 214 PHE A C 1
ATOM 1720 O O . PHE A 1 214 ? -0.863 -11.351 4.976 1.00 97.44 214 PHE A O 1
ATOM 1727 N N . PHE A 1 215 ? -1.104 -11.563 7.203 1.00 96.75 215 PHE A N 1
ATOM 1728 C CA . PHE A 1 215 ? -1.460 -12.978 7.177 1.00 96.75 215 PHE A CA 1
ATOM 1729 C C . PHE A 1 215 ? -2.770 -13.217 6.406 1.00 96.75 215 PHE A C 1
ATOM 1731 O O . PHE A 1 215 ? -2.820 -14.083 5.535 1.00 96.75 215 PHE A O 1
ATOM 1738 N N . LYS A 1 216 ? -3.810 -12.402 6.635 1.00 97.19 216 LYS A N 1
ATOM 1739 C CA . LYS A 1 216 ? -5.092 -12.497 5.903 1.00 97.19 216 LYS A CA 1
ATOM 1740 C C . LYS A 1 216 ? -5.009 -12.097 4.430 1.00 97.19 216 LYS A C 1
ATOM 1742 O O . LYS A 1 216 ? -5.812 -12.575 3.630 1.00 97.19 216 LYS A O 1
ATOM 1747 N N . LEU A 1 217 ? -4.046 -11.252 4.072 1.00 96.31 217 LEU A N 1
ATOM 1748 C CA . LEU A 1 217 ? -3.720 -10.906 2.688 1.00 96.31 217 LEU A CA 1
ATOM 1749 C C . LEU A 1 217 ? -2.874 -11.982 1.988 1.00 96.31 217 LEU A C 1
ATOM 1751 O O . LEU A 1 217 ? -2.664 -11.890 0.784 1.00 96.31 217 LEU A O 1
ATOM 1755 N N . GLY A 1 218 ? -2.397 -13.003 2.710 1.00 94.25 218 GLY A N 1
ATOM 1756 C CA . GLY A 1 218 ? -1.595 -14.082 2.132 1.00 94.25 218 GLY A CA 1
ATOM 1757 C C . GLY A 1 218 ? -0.167 -13.667 1.769 1.00 94.25 218 GLY A C 1
ATOM 1758 O O . GLY A 1 218 ? 0.446 -14.278 0.891 1.00 94.25 218 GLY A O 1
ATOM 1759 N N . ILE A 1 219 ? 0.382 -12.636 2.422 1.00 94.06 219 ILE A N 1
ATOM 1760 C CA . ILE A 1 219 ? 1.786 -12.260 2.219 1.00 94.06 219 ILE A CA 1
ATOM 1761 C C . ILE A 1 219 ? 2.681 -13.373 2.763 1.00 94.06 219 ILE A C 1
ATOM 1763 O O . ILE A 1 219 ? 2.479 -13.878 3.866 1.00 94.06 219 ILE A O 1
ATOM 1767 N N . ARG A 1 220 ? 3.695 -13.754 1.987 1.00 90.62 220 ARG A N 1
ATOM 1768 C CA . ARG A 1 220 ? 4.663 -14.779 2.387 1.00 90.62 220 ARG A CA 1
ATOM 1769 C C . ARG A 1 220 ? 5.618 -14.255 3.460 1.00 90.62 220 ARG A C 1
ATOM 1771 O O . ARG A 1 220 ? 5.973 -13.079 3.447 1.00 90.62 220 ARG A O 1
ATOM 1778 N N . GLY A 1 221 ? 6.044 -15.150 4.351 1.00 90.44 221 GLY A N 1
ATOM 1779 C CA . GLY A 1 221 ? 7.087 -14.878 5.346 1.00 90.44 221 GLY A CA 1
ATOM 1780 C C . GLY A 1 221 ? 6.661 -13.984 6.513 1.00 90.44 221 GLY A C 1
ATOM 1781 O O . GLY A 1 221 ? 7.527 -13.470 7.212 1.00 90.44 221 GLY A O 1
ATOM 1782 N N . VAL A 1 222 ? 5.358 -13.760 6.735 1.00 95.69 222 VAL A N 1
ATOM 1783 C CA . VAL A 1 222 ? 4.860 -12.939 7.855 1.00 95.69 222 VAL A CA 1
ATOM 1784 C C . VAL A 1 222 ? 5.234 -13.578 9.191 1.00 95.69 222 VAL A C 1
ATOM 1786 O O . VAL A 1 222 ? 4.821 -14.697 9.470 1.00 95.69 222 VAL A O 1
ATOM 1789 N N . ASN A 1 223 ? 5.914 -12.835 10.065 1.00 95.50 223 ASN A N 1
ATOM 1790 C CA . ASN A 1 223 ? 6.148 -13.278 11.441 1.00 95.50 223 ASN A CA 1
ATOM 1791 C C . ASN A 1 223 ? 4.901 -13.081 12.298 1.00 95.50 223 ASN A C 1
ATOM 1793 O O . ASN A 1 223 ? 4.623 -11.986 12.797 1.00 95.50 223 ASN A O 1
ATOM 1797 N N . ILE A 1 224 ? 4.155 -14.161 12.474 1.00 95.06 224 ILE A N 1
ATOM 1798 C CA . ILE A 1 224 ? 2.929 -14.189 13.257 1.00 95.06 224 ILE A CA 1
ATOM 1799 C C . ILE A 1 224 ? 2.884 -15.465 14.098 1.00 95.06 224 ILE A C 1
ATOM 1801 O O . ILE A 1 224 ? 3.058 -16.568 13.583 1.00 95.06 224 ILE A O 1
ATOM 1805 N N . ASP A 1 225 ? 2.666 -15.305 15.402 1.00 95.12 225 ASP A N 1
ATOM 1806 C CA . ASP A 1 225 ? 2.521 -16.419 16.335 1.00 95.12 225 ASP A CA 1
ATOM 1807 C C . ASP A 1 225 ? 1.149 -17.100 16.199 1.00 95.12 225 ASP A C 1
ATOM 1809 O O . ASP A 1 225 ? 0.194 -16.533 15.661 1.00 95.12 225 ASP A O 1
ATOM 1813 N N . ASP A 1 226 ? 1.042 -18.333 16.693 1.00 96.38 226 ASP A N 1
ATOM 1814 C CA . ASP A 1 226 ? -0.170 -19.142 16.530 1.00 96.38 226 ASP A CA 1
ATOM 1815 C C . ASP A 1 226 ? -1.382 -18.577 17.286 1.00 96.38 226 ASP A C 1
ATOM 1817 O O . ASP A 1 226 ? -2.519 -18.761 16.844 1.00 96.38 226 ASP A O 1
ATOM 1821 N N . GLY A 1 227 ? -1.156 -17.826 18.370 1.00 96.62 227 GLY A N 1
ATOM 1822 C CA . GLY A 1 227 ? -2.217 -17.129 19.095 1.00 96.62 227 GLY A CA 1
ATOM 1823 C C . GLY A 1 227 ? -2.864 -16.047 18.232 1.00 96.62 227 GLY A C 1
ATOM 1824 O O . GLY A 1 227 ? -4.086 -16.030 18.064 1.00 96.62 227 GLY A O 1
ATOM 1825 N N . LEU A 1 228 ? -2.045 -15.195 17.613 1.00 95.75 228 LEU A N 1
ATOM 1826 C CA . LEU A 1 228 ? -2.529 -14.144 16.720 1.00 95.75 228 LEU A CA 1
ATOM 1827 C C . LEU A 1 228 ? -3.141 -14.722 15.431 1.00 95.75 228 LEU A C 1
ATOM 1829 O O . LEU A 1 228 ? -4.173 -14.230 14.971 1.00 95.75 228 LEU A O 1
ATOM 1833 N N . LYS A 1 229 ? -2.590 -15.814 14.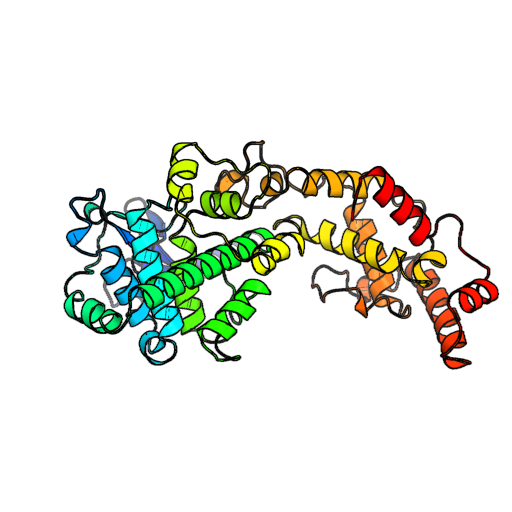874 1.00 96.69 229 LYS A N 1
ATOM 1834 C CA . LYS A 1 229 ? -3.228 -16.539 13.752 1.00 96.69 229 LYS A CA 1
ATOM 1835 C C . LYS A 1 229 ? -4.634 -17.013 14.120 1.00 96.69 229 LYS A C 1
ATOM 1837 O O . LYS A 1 229 ? -5.571 -16.824 13.342 1.00 96.69 229 LYS A O 1
ATOM 1842 N N . PHE A 1 230 ? -4.788 -17.611 15.302 1.00 97.31 230 PHE A N 1
ATOM 1843 C CA . PHE A 1 230 ? -6.074 -18.105 15.785 1.00 97.31 230 PHE A CA 1
ATOM 1844 C C . PHE A 1 230 ? -7.090 -16.973 15.960 1.00 97.31 230 PHE A C 1
ATOM 1846 O O . PHE A 1 230 ? -8.228 -17.110 15.520 1.00 97.31 230 PHE A O 1
ATOM 1853 N N . GLN A 1 231 ? -6.690 -15.833 16.526 1.00 96.50 231 GLN A N 1
ATOM 1854 C CA . GLN A 1 231 ? -7.543 -14.642 16.659 1.00 96.50 231 GLN A CA 1
ATOM 1855 C C . GLN A 1 231 ? -8.031 -14.123 15.293 1.00 96.50 231 GLN A C 1
ATOM 1857 O O . GLN A 1 231 ? -9.215 -13.833 15.097 1.00 96.50 231 GLN A O 1
ATOM 1862 N N . PHE A 1 232 ? -7.145 -14.097 14.294 1.00 97.56 232 PHE A N 1
ATOM 1863 C CA . PHE A 1 232 ? -7.465 -13.648 12.935 1.00 97.56 232 PHE A CA 1
ATOM 1864 C C . PHE A 1 232 ? -8.272 -14.661 12.098 1.00 97.56 232 PHE A C 1
ATOM 1866 O O . PHE A 1 232 ? -8.672 -14.346 10.970 1.00 97.56 232 PHE A O 1
ATOM 1873 N N . ARG A 1 233 ? -8.610 -15.848 12.627 1.00 96.31 233 ARG A N 1
ATOM 1874 C CA . ARG A 1 233 ? -9.521 -16.788 11.939 1.00 96.31 233 ARG A CA 1
ATOM 1875 C C . ARG A 1 233 ? -10.894 -16.165 11.671 1.00 96.31 233 ARG A C 1
ATOM 1877 O O . ARG A 1 233 ? -11.467 -16.406 10.616 1.00 96.31 233 ARG A O 1
ATOM 1884 N N . ALA A 1 234 ? -11.363 -15.325 12.597 1.00 95.88 234 ALA A N 1
ATOM 1885 C CA . ALA A 1 234 ? -12.641 -14.622 12.517 1.00 95.88 234 ALA A CA 1
ATOM 1886 C C . ALA A 1 234 ? -12.583 -13.353 11.651 1.00 95.88 234 ALA A C 1
ATOM 1888 O O . ALA A 1 234 ? -13.624 -12.786 11.334 1.00 95.88 234 ALA A O 1
ATOM 1889 N N . PHE A 1 235 ? -11.386 -12.900 11.256 1.00 97.75 235 PHE A N 1
ATOM 1890 C CA . PHE A 1 235 ? -11.247 -11.740 10.380 1.00 97.75 235 PHE A CA 1
ATOM 1891 C C . PHE A 1 235 ? -11.901 -12.053 9.020 1.00 97.75 235 PHE A C 1
ATOM 1893 O O . PHE A 1 235 ? -11.508 -13.057 8.399 1.00 97.75 235 PHE A O 1
ATOM 1900 N N . PRO A 1 236 ? -12.864 -11.236 8.545 1.00 95.94 236 PRO A N 1
ATOM 1901 C CA . PRO A 1 236 ? -13.556 -11.460 7.282 1.00 95.94 236 PRO A CA 1
ATOM 1902 C C . PRO A 1 236 ? -12.587 -11.643 6.117 1.00 95.94 236 PRO A C 1
ATOM 1904 O O . PRO A 1 236 ? -11.501 -11.062 6.087 1.00 95.94 236 PRO A O 1
ATOM 1907 N N . GLU A 1 237 ? -12.971 -12.445 5.130 1.00 94.88 237 GLU A N 1
ATOM 1908 C CA . GLU A 1 237 ? -12.176 -12.545 3.911 1.00 94.88 237 GLU A CA 1
ATOM 1909 C C . GLU A 1 237 ? -12.068 -11.167 3.245 1.00 94.88 237 GLU A C 1
ATOM 1911 O O . GLU A 1 237 ? -13.082 -10.505 3.070 1.00 94.88 237 GLU A O 1
ATOM 1916 N N . VAL A 1 238 ? -10.863 -10.723 2.881 1.00 95.69 238 VAL A N 1
ATOM 1917 C CA . VAL A 1 238 ? -10.670 -9.467 2.135 1.00 95.69 238 VAL A CA 1
ATOM 1918 C C . VAL A 1 238 ? -11.046 -9.689 0.670 1.00 95.69 238 VAL A C 1
ATOM 1920 O O . VAL A 1 238 ? -10.693 -10.729 0.106 1.00 95.69 238 VAL A O 1
ATOM 1923 N N . ASP A 1 239 ? -11.737 -8.728 0.057 1.00 94.75 239 ASP A N 1
ATOM 1924 C CA . ASP A 1 239 ? -12.161 -8.843 -1.344 1.00 94.75 239 ASP A CA 1
ATOM 1925 C C . ASP A 1 239 ? -10.962 -9.033 -2.284 1.00 94.75 239 ASP A C 1
ATOM 1927 O O . ASP A 1 239 ? -9.909 -8.416 -2.100 1.00 94.75 239 ASP A O 1
ATOM 1931 N N . GLY A 1 240 ? -11.129 -9.888 -3.300 1.00 94.62 240 GLY A N 1
ATOM 1932 C CA . GLY A 1 240 ? -10.044 -10.301 -4.200 1.00 94.62 240 GLY A CA 1
ATOM 1933 C C . GLY A 1 240 ? -9.336 -9.122 -4.862 1.00 94.62 240 GLY A C 1
ATOM 1934 O O . GLY A 1 240 ? -8.122 -9.010 -4.754 1.00 94.62 240 GLY A O 1
ATOM 1935 N N . TRP A 1 241 ? -10.099 -8.172 -5.407 1.00 95.50 241 TRP A N 1
ATOM 1936 C CA . TRP A 1 241 ? -9.536 -6.987 -6.055 1.00 95.50 241 TRP A CA 1
ATOM 1937 C C . TRP A 1 241 ? -8.666 -6.140 -5.108 1.00 95.50 241 TRP A C 1
ATOM 1939 O O . TRP A 1 241 ? -7.660 -5.592 -5.541 1.00 95.50 241 TRP A O 1
ATOM 1949 N N . ILE A 1 242 ? -8.994 -6.069 -3.806 1.00 95.88 242 ILE A N 1
ATOM 1950 C CA . ILE A 1 242 ? -8.166 -5.376 -2.805 1.00 95.88 242 ILE A CA 1
ATOM 1951 C C . ILE A 1 242 ? -6.873 -6.159 -2.590 1.00 95.88 242 ILE A C 1
ATOM 1953 O O . ILE A 1 242 ? -5.797 -5.564 -2.591 1.00 95.88 242 ILE A O 1
ATOM 1957 N N . LYS A 1 243 ? -6.968 -7.484 -2.403 1.00 94.75 243 LYS A N 1
ATOM 1958 C CA . LYS A 1 243 ? -5.796 -8.354 -2.220 1.00 94.75 243 LYS A CA 1
ATOM 1959 C C . LYS A 1 243 ? -4.841 -8.227 -3.401 1.00 94.75 243 LYS A C 1
ATOM 1961 O O . LYS A 1 243 ? -3.647 -8.079 -3.174 1.00 94.75 243 LYS A O 1
ATOM 1966 N N . ASP A 1 244 ? -5.364 -8.218 -4.621 1.00 92.88 244 ASP A N 1
ATOM 1967 C CA . ASP A 1 244 ? -4.564 -8.138 -5.842 1.00 92.88 244 ASP A CA 1
ATOM 1968 C C . ASP A 1 244 ? -3.718 -6.859 -5.896 1.00 92.88 244 ASP A C 1
ATOM 1970 O O . ASP A 1 244 ? -2.554 -6.926 -6.301 1.00 92.88 244 ASP A O 1
ATOM 1974 N N . THR A 1 245 ? -4.223 -5.734 -5.361 1.00 93.88 245 THR A N 1
ATOM 1975 C CA . THR A 1 245 ? -3.463 -4.469 -5.352 1.00 93.88 245 THR A CA 1
ATOM 1976 C C . THR A 1 245 ? -2.157 -4.522 -4.562 1.00 93.88 245 THR A C 1
ATOM 1978 O O . THR A 1 245 ? -1.298 -3.649 -4.698 1.00 93.88 245 THR A O 1
ATOM 1981 N N . ILE A 1 246 ? -1.950 -5.545 -3.726 1.00 91.31 246 ILE A N 1
ATOM 1982 C CA . ILE A 1 246 ? -0.694 -5.697 -2.996 1.00 91.31 246 ILE A CA 1
ATOM 1983 C C . ILE A 1 246 ? 0.504 -5.896 -3.924 1.00 91.31 246 ILE A C 1
ATOM 1985 O O . ILE A 1 246 ? 1.607 -5.451 -3.599 1.00 91.31 246 ILE A O 1
ATOM 1989 N N . TYR A 1 247 ? 0.285 -6.533 -5.075 1.00 85.44 247 TYR A N 1
ATOM 1990 C CA . TYR A 1 247 ? 1.332 -6.872 -6.035 1.00 85.44 247 TYR A CA 1
ATOM 1991 C C . TYR A 1 247 ? 1.629 -5.734 -7.016 1.00 85.44 247 TYR A C 1
ATOM 1993 O O . TYR A 1 247 ? 2.628 -5.800 -7.734 1.00 85.44 247 TYR A O 1
ATOM 2001 N N . ASP A 1 248 ? 0.844 -4.654 -6.978 1.00 87.75 248 ASP A N 1
ATOM 2002 C CA . ASP A 1 248 ? 1.046 -3.471 -7.819 1.00 87.75 248 ASP A CA 1
ATOM 2003 C C . ASP A 1 248 ? 2.323 -2.714 -7.481 1.00 87.75 248 ASP A C 1
ATOM 2005 O O . ASP A 1 248 ? 2.757 -1.863 -8.253 1.00 87.75 248 ASP A O 1
ATOM 2009 N N . ARG A 1 249 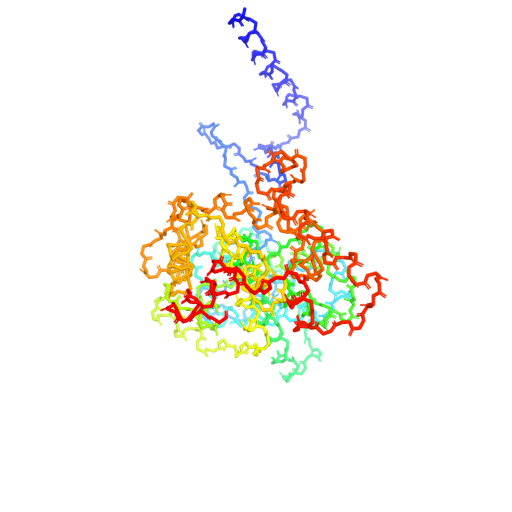? 2.911 -2.954 -6.302 1.00 89.56 249 ARG A N 1
ATOM 2010 C CA . ARG A 1 249 ? 4.183 -2.366 -5.879 1.00 89.56 249 ARG A CA 1
ATOM 2011 C C . ARG A 1 249 ? 4.931 -3.316 -4.961 1.00 89.56 249 ARG A C 1
ATOM 2013 O O . ARG A 1 249 ? 4.357 -4.035 -4.152 1.00 89.56 249 ARG A O 1
ATOM 2020 N N . TYR A 1 250 ? 6.251 -3.245 -5.028 1.00 93.12 250 TYR A N 1
ATOM 2021 C CA . TYR A 1 250 ? 7.109 -3.871 -4.029 1.00 93.12 250 TYR A CA 1
ATOM 2022 C C . TYR A 1 250 ? 7.037 -3.137 -2.674 1.00 93.12 250 TYR A C 1
ATOM 2024 O O . TYR A 1 250 ? 6.616 -1.974 -2.628 1.00 93.12 250 TYR A O 1
ATOM 2032 N N . PRO A 1 251 ? 7.498 -3.770 -1.577 1.00 95.44 251 PRO A N 1
ATOM 2033 C CA . PRO A 1 251 ? 7.457 -3.176 -0.247 1.00 95.44 251 PRO A CA 1
ATOM 2034 C C . PRO A 1 251 ? 8.234 -1.856 -0.148 1.00 95.44 251 PRO A C 1
ATOM 2036 O O . PRO A 1 251 ? 9.237 -1.631 -0.839 1.00 95.44 251 PRO A O 1
ATOM 2039 N N . ALA A 1 252 ? 7.825 -0.983 0.767 1.00 94.31 252 ALA A N 1
ATOM 2040 C CA . ALA A 1 252 ? 8.479 0.282 1.043 1.00 94.31 252 ALA A CA 1
ATOM 2041 C C . ALA A 1 252 ? 9.972 0.059 1.318 1.00 94.31 252 ALA A C 1
ATOM 2043 O O . ALA A 1 252 ? 10.352 -0.828 2.077 1.00 94.31 252 ALA A O 1
ATOM 2044 N N . GLY A 1 253 ? 10.825 0.866 0.682 1.00 92.56 253 GLY A N 1
ATOM 2045 C CA . GLY A 1 253 ? 12.287 0.684 0.678 1.00 92.56 253 GLY A CA 1
ATOM 2046 C C . GLY A 1 253 ? 12.844 0.083 -0.610 1.00 92.56 253 GLY A C 1
ATOM 2047 O O . GLY A 1 253 ? 13.994 0.338 -0.954 1.00 92.56 253 GLY A O 1
ATOM 2048 N N . THR A 1 254 ? 12.017 -0.604 -1.398 1.00 95.00 254 THR A N 1
ATOM 2049 C CA . THR A 1 254 ? 12.453 -1.280 -2.637 1.00 95.00 254 THR A CA 1
ATOM 2050 C C . THR A 1 254 ? 11.969 -0.593 -3.918 1.00 95.00 254 THR A C 1
ATOM 2052 O O . THR A 1 254 ? 12.268 -1.029 -5.023 1.00 95.00 254 THR A O 1
ATOM 2055 N N . SER A 1 255 ? 11.242 0.520 -3.800 1.00 90.94 255 SER A N 1
ATOM 2056 C CA . SER A 1 255 ? 10.543 1.163 -4.925 1.00 90.94 255 SER A CA 1
ATOM 2057 C C . SER A 1 255 ? 11.378 1.457 -6.185 1.00 90.94 255 SER A C 1
ATOM 2059 O O . SER A 1 255 ? 10.818 1.488 -7.276 1.00 90.94 255 SER A O 1
ATOM 2061 N N . LYS A 1 256 ? 12.700 1.659 -6.074 1.00 92.44 256 LYS A N 1
ATOM 2062 C CA . LYS A 1 256 ? 13.584 1.803 -7.246 1.00 92.44 256 LYS A CA 1
ATOM 2063 C C . LYS A 1 256 ? 13.665 0.507 -8.062 1.00 92.44 256 LYS A C 1
ATOM 2065 O O . LYS A 1 256 ? 13.597 0.582 -9.282 1.00 92.44 256 LYS A O 1
ATOM 2070 N N . PHE A 1 257 ? 13.749 -0.653 -7.403 1.00 94.50 257 PHE A N 1
ATOM 2071 C CA . PHE A 1 257 ? 13.698 -1.959 -8.068 1.00 94.50 257 PHE A CA 1
ATOM 2072 C C . PHE A 1 257 ? 12.379 -2.134 -8.808 1.00 94.50 257 PHE A C 1
ATOM 2074 O O . PHE A 1 257 ? 12.389 -2.478 -9.984 1.00 94.50 257 PHE A O 1
ATOM 2081 N N . PHE A 1 258 ? 11.257 -1.828 -8.151 1.00 92.50 258 PHE A N 1
ATOM 2082 C CA . PHE A 1 258 ? 9.940 -1.947 -8.771 1.00 92.50 258 PHE A CA 1
ATOM 2083 C C . PHE A 1 258 ? 9.791 -1.066 -10.017 1.00 92.50 258 PHE A C 1
ATOM 2085 O O . PHE A 1 258 ? 9.338 -1.548 -11.050 1.00 92.50 258 PHE A O 1
ATOM 2092 N N . ILE A 1 259 ? 10.212 0.204 -9.948 1.00 91.56 259 ILE A N 1
ATOM 2093 C CA . ILE A 1 259 ? 10.147 1.133 -11.089 1.00 91.56 259 ILE A CA 1
ATOM 2094 C C . ILE A 1 259 ? 10.987 0.617 -12.257 1.00 91.56 259 ILE A C 1
ATOM 2096 O O . ILE A 1 259 ? 10.503 0.583 -13.384 1.00 91.56 259 ILE A O 1
ATOM 2100 N N . VAL A 1 260 ? 12.232 0.210 -11.994 1.00 94.00 260 VAL A N 1
ATOM 2101 C CA . VAL A 1 260 ? 13.138 -0.291 -13.035 1.00 94.00 260 VAL A CA 1
ATOM 2102 C C . VAL A 1 260 ? 12.598 -1.587 -13.640 1.00 94.00 260 VAL A C 1
ATOM 2104 O O . VAL A 1 260 ? 12.498 -1.677 -14.861 1.00 94.00 260 VAL A O 1
ATOM 2107 N N . LYS A 1 261 ? 12.185 -2.555 -12.809 1.00 93.75 261 LYS A N 1
ATOM 2108 C CA . LYS A 1 261 ? 11.614 -3.831 -13.263 1.00 93.75 261 LYS A CA 1
ATOM 2109 C C . LYS A 1 261 ? 10.381 -3.588 -14.129 1.00 93.75 261 LYS A C 1
ATOM 2111 O O . LYS A 1 261 ? 10.340 -4.057 -15.259 1.00 93.75 261 LYS A O 1
ATOM 2116 N N . SER A 1 262 ? 9.402 -2.846 -13.615 1.00 92.31 262 SER A N 1
ATOM 2117 C CA . SER A 1 262 ? 8.123 -2.620 -14.300 1.00 92.31 262 SER A CA 1
ATOM 2118 C C . SER A 1 262 ? 8.316 -1.890 -15.624 1.00 92.31 262 SER A C 1
ATOM 2120 O O . SER A 1 262 ? 7.761 -2.306 -16.637 1.00 92.31 262 SER A O 1
ATOM 2122 N N . ALA A 1 263 ? 9.172 -0.863 -15.647 1.00 92.56 263 ALA A N 1
ATOM 2123 C CA . ALA A 1 263 ? 9.502 -0.144 -16.869 1.00 92.56 263 ALA A CA 1
ATOM 2124 C C . ALA A 1 263 ? 10.155 -1.054 -17.915 1.00 92.56 263 ALA A C 1
ATOM 2126 O O . ALA A 1 263 ? 9.720 -1.078 -19.060 1.00 92.56 263 ALA A O 1
ATOM 2127 N N . LEU A 1 264 ? 11.178 -1.824 -17.532 1.00 94.19 264 LEU A N 1
ATOM 2128 C CA . LEU A 1 264 ? 11.879 -2.721 -18.454 1.00 94.19 264 LEU A CA 1
ATOM 2129 C C . LEU A 1 264 ? 10.966 -3.839 -18.969 1.00 94.19 264 LEU A C 1
ATOM 2131 O O . LEU A 1 264 ? 10.980 -4.119 -20.164 1.00 94.19 264 LEU A O 1
ATOM 2135 N N . MET A 1 265 ? 10.134 -4.425 -18.103 1.00 93.69 265 MET A N 1
ATOM 2136 C CA . MET A 1 265 ? 9.135 -5.429 -18.486 1.00 93.69 265 MET A CA 1
ATOM 2137 C C . MET A 1 265 ? 8.116 -4.856 -19.477 1.00 93.69 265 MET A C 1
ATOM 2139 O O . MET A 1 265 ? 7.832 -5.493 -20.488 1.00 93.69 265 MET A O 1
ATOM 2143 N N . ALA A 1 266 ? 7.601 -3.646 -19.248 1.00 92.69 266 ALA A N 1
ATOM 2144 C CA . ALA A 1 266 ? 6.658 -3.007 -20.165 1.00 92.69 266 ALA A CA 1
ATOM 2145 C C . ALA A 1 266 ? 7.313 -2.644 -21.510 1.00 92.69 266 ALA A C 1
ATOM 2147 O O . ALA A 1 266 ? 6.797 -2.990 -22.568 1.00 92.69 266 ALA A O 1
ATOM 2148 N N . ILE A 1 267 ? 8.495 -2.023 -21.478 1.00 93.50 267 ILE A N 1
ATOM 2149 C CA . ILE A 1 267 ? 9.276 -1.640 -22.666 1.00 93.50 267 ILE A CA 1
ATOM 2150 C C . ILE A 1 267 ? 9.666 -2.866 -23.499 1.00 93.50 267 ILE A C 1
ATOM 2152 O O . ILE A 1 267 ? 9.639 -2.793 -24.724 1.00 93.50 267 ILE A O 1
ATOM 2156 N N . SER A 1 268 ? 9.983 -3.999 -22.862 1.00 94.19 268 SER A N 1
ATOM 2157 C CA . SER A 1 268 ? 10.341 -5.246 -23.556 1.00 94.19 268 SER A CA 1
ATOM 2158 C C . SER A 1 268 ? 9.227 -5.787 -24.460 1.00 94.19 268 SER A C 1
ATOM 2160 O O . SER A 1 268 ? 9.519 -6.477 -25.432 1.00 94.19 268 SER A O 1
ATOM 2162 N N . LYS A 1 269 ? 7.965 -5.443 -24.161 1.00 92.62 269 LYS A N 1
ATOM 2163 C CA . LYS A 1 269 ? 6.778 -5.846 -24.927 1.00 92.62 269 LYS A CA 1
ATOM 2164 C C . LYS A 1 269 ? 6.475 -4.905 -26.096 1.00 92.62 269 LYS A C 1
ATOM 2166 O O . LYS A 1 269 ? 5.663 -5.247 -26.946 1.00 92.62 269 LYS A O 1
ATOM 2171 N N . LEU A 1 270 ? 7.106 -3.731 -26.142 1.00 91.31 270 LEU A N 1
ATOM 2172 C CA . LEU A 1 270 ? 6.946 -2.766 -27.226 1.00 91.31 270 LEU A CA 1
ATOM 2173 C C . LEU A 1 270 ? 7.963 -3.029 -28.343 1.00 91.31 270 LEU A C 1
ATOM 2175 O O . LEU A 1 270 ? 9.076 -3.498 -28.102 1.00 91.31 270 LEU A O 1
ATOM 2179 N N . THR A 1 271 ? 7.643 -2.592 -29.558 1.00 89.62 271 THR A N 1
ATOM 2180 C CA . THR A 1 271 ? 8.542 -2.633 -30.730 1.00 89.62 271 THR A CA 1
ATOM 2181 C C . THR A 1 271 ? 9.862 -1.932 -30.477 1.00 89.62 271 THR A C 1
ATOM 2183 O O . THR A 1 271 ? 10.926 -2.436 -30.834 1.00 89.62 271 THR A O 1
ATOM 2186 N N . ILE A 1 272 ? 9.819 -0.808 -29.760 1.00 89.31 272 ILE A N 1
ATOM 2187 C CA . ILE A 1 272 ? 11.018 -0.066 -29.361 1.00 89.31 272 ILE A CA 1
ATOM 2188 C C . ILE A 1 272 ? 11.968 -0.903 -28.489 1.00 89.31 272 ILE A C 1
ATOM 2190 O O . ILE A 1 272 ? 13.174 -0.666 -28.500 1.00 89.31 272 ILE A O 1
ATOM 2194 N N . GLY A 1 273 ? 11.463 -1.924 -27.790 1.00 92.19 273 GLY A N 1
ATOM 2195 C CA . GLY A 1 273 ? 12.252 -2.804 -26.937 1.00 92.19 273 GLY A CA 1
ATOM 2196 C C . GLY A 1 273 ? 13.182 -3.694 -27.753 1.00 92.19 273 GLY A C 1
ATOM 2197 O O . GLY A 1 273 ? 14.247 -4.057 -27.263 1.00 92.19 273 GLY A O 1
ATOM 2198 N N . LYS A 1 274 ? 12.820 -3.985 -29.008 1.00 93.62 274 LYS A N 1
ATOM 2199 C CA . LYS A 1 274 ? 13.637 -4.730 -29.979 1.00 93.62 274 LYS A CA 1
ATOM 2200 C C . LYS A 1 274 ? 14.700 -3.854 -30.657 1.00 93.62 274 LYS A C 1
ATOM 2202 O O . LYS A 1 274 ? 15.665 -4.376 -31.203 1.00 93.62 274 LYS A O 1
ATOM 2207 N N . LEU A 1 275 ? 14.540 -2.529 -30.621 1.00 91.06 275 LEU A N 1
ATOM 2208 C CA . LEU A 1 275 ? 15.396 -1.569 -31.333 1.00 91.06 275 LEU A CA 1
ATOM 2209 C C . LEU A 1 275 ? 16.445 -0.900 -30.441 1.00 91.06 275 LEU A C 1
ATOM 2211 O O . LEU A 1 275 ? 17.445 -0.384 -30.938 1.00 91.06 275 LEU A O 1
ATOM 2215 N N . VAL A 1 276 ? 16.234 -0.895 -29.125 1.00 91.31 276 VAL A N 1
ATOM 2216 C CA . VAL A 1 276 ? 17.165 -0.296 -28.166 1.00 91.31 276 VAL A CA 1
ATOM 2217 C C . VAL A 1 276 ? 17.983 -1.389 -27.492 1.00 91.31 276 VAL A C 1
ATOM 2219 O O . VAL A 1 276 ? 17.429 -2.298 -26.875 1.00 91.31 276 VAL A O 1
ATOM 2222 N N . ALA A 1 277 ? 19.309 -1.289 -27.592 1.00 91.31 277 ALA A N 1
ATOM 2223 C CA . ALA A 1 277 ? 20.224 -2.207 -26.926 1.00 91.31 277 ALA A CA 1
ATOM 2224 C C . ALA A 1 277 ? 20.372 -1.863 -25.438 1.00 91.31 277 ALA A C 1
ATOM 2226 O O . ALA A 1 277 ? 20.450 -0.690 -25.062 1.00 91.31 277 ALA A O 1
ATOM 2227 N N . VAL A 1 278 ? 20.467 -2.893 -24.599 1.00 91.75 278 VAL A N 1
ATOM 2228 C CA . VAL A 1 278 ? 20.923 -2.746 -23.216 1.00 91.75 278 VAL A CA 1
ATOM 2229 C C . VAL A 1 278 ? 22.422 -2.406 -23.236 1.00 91.75 278 VAL A C 1
ATOM 2231 O O . VAL A 1 278 ? 23.182 -3.113 -23.904 1.00 91.75 278 VAL A O 1
ATOM 2234 N N . PRO A 1 279 ? 22.870 -1.345 -22.538 1.00 89.69 279 PRO A N 1
ATOM 2235 C CA . PRO A 1 279 ? 24.292 -1.041 -22.402 1.00 89.69 279 PRO A CA 1
ATOM 2236 C C . PRO A 1 279 ? 25.080 -2.239 -21.856 1.00 89.69 279 PRO A C 1
ATOM 2238 O O . PRO A 1 279 ? 24.648 -2.899 -20.912 1.00 89.69 279 PRO A O 1
ATOM 2241 N N . SER A 1 280 ? 26.236 -2.528 -22.457 1.00 86.06 280 SER A N 1
ATOM 2242 C CA . SER A 1 280 ? 27.030 -3.733 -22.167 1.00 86.06 280 SER A CA 1
ATOM 2243 C C . SER A 1 280 ? 27.576 -3.794 -20.740 1.00 86.06 280 SER A C 1
ATOM 2245 O O . SER A 1 280 ? 27.932 -4.865 -20.262 1.00 86.06 280 SER A O 1
ATOM 2247 N N . ASP A 1 281 ? 27.663 -2.652 -20.063 1.00 86.06 281 ASP A N 1
ATOM 2248 C CA . ASP A 1 281 ? 28.111 -2.523 -18.680 1.00 86.06 281 ASP A CA 1
ATOM 2249 C C . ASP A 1 281 ? 26.998 -2.781 -17.646 1.00 86.06 281 ASP A C 1
ATOM 2251 O O . ASP A 1 281 ? 27.289 -2.802 -16.451 1.00 86.06 281 ASP A O 1
ATOM 2255 N N . LEU A 1 282 ? 25.745 -3.008 -18.071 1.00 89.81 282 LEU A N 1
ATOM 2256 C CA . LEU A 1 282 ? 24.622 -3.310 -17.177 1.00 89.81 282 LEU A CA 1
ATOM 2257 C C . LEU A 1 282 ? 24.403 -4.819 -17.017 1.00 89.81 282 LEU A C 1
ATOM 2259 O O . LEU A 1 282 ? 23.959 -5.513 -17.933 1.00 89.81 282 LEU A O 1
ATOM 2263 N N . GLN A 1 283 ? 24.621 -5.322 -15.802 1.00 89.00 283 GLN A N 1
ATOM 2264 C CA . GLN A 1 283 ? 24.377 -6.722 -15.440 1.00 89.00 283 GLN A CA 1
ATOM 2265 C C . GLN A 1 283 ? 22.892 -6.969 -15.118 1.00 89.00 283 GLN A C 1
ATOM 2267 O O . GLN A 1 283 ? 22.470 -6.966 -13.959 1.00 89.00 283 GLN A O 1
ATOM 2272 N N . MET A 1 284 ? 22.086 -7.188 -16.161 1.00 92.38 284 MET A N 1
ATOM 2273 C CA . MET A 1 284 ? 20.634 -7.410 -16.041 1.00 92.38 284 MET A CA 1
ATOM 2274 C C . MET A 1 284 ? 20.275 -8.656 -15.223 1.00 92.38 284 MET A C 1
ATOM 2276 O O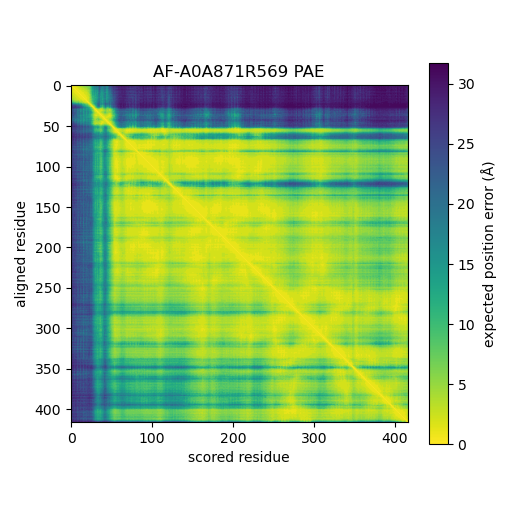 . MET A 1 284 ? 19.306 -8.633 -14.465 1.00 92.38 284 MET A O 1
ATOM 2280 N N . ASP A 1 285 ? 21.071 -9.719 -15.342 1.00 92.44 285 ASP A N 1
ATOM 2281 C CA . ASP A 1 285 ? 20.857 -10.982 -14.628 1.00 92.44 285 ASP A CA 1
ATOM 2282 C C . ASP A 1 285 ? 20.875 -10.776 -13.104 1.00 92.44 285 ASP A C 1
ATOM 2284 O O . ASP A 1 285 ? 19.925 -11.141 -12.412 1.00 92.44 285 ASP A O 1
ATOM 2288 N N . ASN A 1 286 ? 21.894 -10.067 -12.599 1.00 93.19 286 ASN A N 1
ATOM 2289 C CA . ASN A 1 286 ? 22.026 -9.724 -11.180 1.00 93.19 286 ASN A CA 1
ATOM 2290 C C . ASN A 1 286 ? 20.837 -8.892 -10.683 1.00 93.19 286 ASN A C 1
ATOM 2292 O O . ASN A 1 286 ? 20.295 -9.156 -9.611 1.00 93.19 286 ASN A O 1
ATOM 2296 N N . PHE A 1 287 ? 20.398 -7.902 -11.466 1.00 95.56 287 PHE A N 1
ATOM 2297 C CA . PHE A 1 287 ? 19.244 -7.078 -11.109 1.00 95.56 287 PHE A CA 1
ATOM 2298 C C . PHE A 1 287 ? 17.962 -7.910 -10.971 1.00 95.56 287 PHE A C 1
ATOM 2300 O O . PHE A 1 287 ? 17.260 -7.803 -9.961 1.00 95.56 287 PHE A O 1
ATOM 2307 N N . PHE A 1 288 ? 17.665 -8.767 -11.950 1.00 95.62 288 PHE A N 1
ATOM 2308 C CA . PHE A 1 288 ? 16.466 -9.600 -11.908 1.00 95.62 288 PHE A CA 1
ATOM 2309 C C . PHE A 1 288 ? 16.543 -10.700 -10.839 1.00 95.62 288 PHE A C 1
ATOM 2311 O O . PHE A 1 288 ? 15.518 -11.008 -10.226 1.00 95.62 288 PHE A O 1
ATOM 2318 N N . ALA A 1 289 ? 17.739 -11.207 -10.522 1.00 95.19 289 ALA A N 1
ATOM 2319 C CA . ALA A 1 289 ? 17.956 -12.065 -9.360 1.00 95.19 289 ALA A CA 1
ATOM 2320 C C . ALA A 1 289 ? 17.571 -11.353 -8.052 1.00 95.19 289 ALA A C 1
ATOM 2322 O O . ALA A 1 289 ? 16.836 -11.916 -7.239 1.00 95.19 289 ALA A O 1
ATOM 2323 N N . CYS A 1 290 ? 17.993 -10.096 -7.861 1.00 95.12 290 CYS A N 1
ATOM 2324 C CA . CYS A 1 290 ? 17.590 -9.292 -6.703 1.00 95.12 290 CYS A CA 1
ATOM 2325 C C . CYS A 1 290 ? 16.073 -9.051 -6.673 1.00 95.12 290 CYS A C 1
ATOM 2327 O O . CYS A 1 290 ? 15.451 -9.190 -5.621 1.00 95.12 290 CYS A O 1
ATOM 2329 N N . CYS A 1 291 ? 15.451 -8.741 -7.817 1.00 95.19 291 CYS A N 1
ATOM 2330 C CA . CYS A 1 291 ? 13.995 -8.613 -7.908 1.00 95.19 291 CYS A CA 1
ATOM 2331 C C . CYS A 1 291 ? 13.274 -9.891 -7.473 1.00 95.19 291 CYS A C 1
ATOM 2333 O O . CYS A 1 291 ? 12.283 -9.799 -6.751 1.00 95.19 291 CYS A O 1
ATOM 2335 N N . ARG A 1 292 ? 13.781 -11.064 -7.871 1.00 94.81 292 ARG A N 1
ATOM 2336 C CA . ARG A 1 292 ? 13.225 -12.358 -7.467 1.00 94.81 292 ARG A CA 1
ATOM 2337 C C . ARG A 1 292 ? 13.392 -12.622 -5.972 1.00 94.81 292 ARG A C 1
ATOM 2339 O O . ARG A 1 292 ? 12.480 -13.164 -5.357 1.00 94.81 292 ARG A O 1
ATOM 2346 N N . GLN A 1 293 ? 14.521 -12.228 -5.379 1.00 94.06 293 GLN A N 1
ATOM 2347 C CA . GLN A 1 293 ? 14.720 -12.321 -3.927 1.00 94.06 293 GLN A CA 1
ATOM 2348 C C . GLN A 1 293 ? 13.694 -11.472 -3.166 1.00 94.06 293 GLN A C 1
ATOM 2350 O O . GLN A 1 293 ? 13.126 -11.952 -2.187 1.00 94.06 293 GLN A O 1
ATOM 2355 N N . ILE A 1 294 ? 13.413 -10.252 -3.643 1.00 94.50 294 ILE A N 1
ATOM 2356 C CA . ILE A 1 294 ? 12.390 -9.380 -3.049 1.00 94.50 294 ILE A CA 1
ATOM 2357 C C . ILE A 1 294 ? 10.998 -10.017 -3.151 1.00 94.50 294 ILE A C 1
ATOM 2359 O O . ILE A 1 294 ? 10.251 -9.991 -2.185 1.00 94.50 294 ILE A O 1
ATOM 2363 N N . GLU A 1 295 ? 10.636 -10.621 -4.283 1.00 92.38 295 GLU A N 1
ATOM 2364 C CA . GLU A 1 295 ? 9.318 -11.260 -4.448 1.00 92.38 295 GLU A CA 1
ATOM 2365 C C . GLU A 1 295 ? 9.147 -12.550 -3.647 1.00 92.38 295 GLU A C 1
ATOM 2367 O O . GLU A 1 295 ? 8.029 -12.896 -3.263 1.00 92.38 295 GLU A O 1
ATOM 2372 N N . ALA A 1 296 ? 10.237 -13.281 -3.412 1.00 92.12 296 ALA A N 1
ATOM 2373 C CA . ALA A 1 296 ? 10.200 -14.525 -2.657 1.00 92.12 296 ALA A CA 1
ATOM 2374 C C . ALA A 1 296 ? 9.881 -14.288 -1.173 1.00 92.12 296 ALA A C 1
ATOM 2376 O O . ALA A 1 296 ? 9.141 -15.077 -0.585 1.00 92.12 296 ALA A O 1
ATOM 2377 N N . ASP A 1 297 ? 10.413 -13.207 -0.595 1.00 92.75 297 ASP A N 1
ATOM 2378 C CA . ASP A 1 297 ? 10.182 -12.819 0.799 1.00 92.75 297 ASP A CA 1
ATOM 2379 C C . ASP A 1 297 ? 10.181 -11.281 0.948 1.00 92.75 297 ASP A C 1
ATOM 2381 O O . ASP A 1 297 ? 11.179 -10.674 1.360 1.00 92.75 297 ASP A O 1
ATOM 2385 N N . PRO A 1 298 ? 9.075 -10.611 0.572 1.00 94.62 298 PRO A N 1
ATOM 2386 C CA . PRO A 1 298 ? 9.043 -9.154 0.488 1.00 94.62 298 PRO A CA 1
ATOM 2387 C C . PRO A 1 298 ? 9.148 -8.478 1.854 1.00 94.62 298 PRO A C 1
ATOM 2389 O O . PRO A 1 298 ? 9.744 -7.405 1.981 1.00 94.62 298 PRO A O 1
ATOM 2392 N N . LEU A 1 299 ? 8.609 -9.094 2.906 1.00 95.69 299 LEU A N 1
ATOM 2393 C CA . LEU A 1 299 ? 8.552 -8.468 4.224 1.00 95.69 299 LEU A CA 1
ATOM 2394 C C . LEU A 1 299 ? 9.929 -8.275 4.848 1.00 95.69 299 LEU A C 1
ATOM 2396 O O . LEU A 1 299 ? 10.087 -7.343 5.635 1.00 95.69 299 LEU A O 1
ATOM 2400 N N . ARG A 1 300 ? 10.936 -9.062 4.452 1.00 95.62 300 ARG A N 1
ATOM 2401 C CA . ARG A 1 300 ? 12.334 -8.825 4.842 1.00 95.62 300 ARG A CA 1
ATOM 2402 C C . ARG A 1 300 ? 12.852 -7.468 4.397 1.00 95.62 300 ARG A C 1
ATOM 2404 O O . ARG A 1 300 ? 13.647 -6.877 5.121 1.00 95.62 300 ARG A O 1
ATOM 2411 N N . PHE A 1 301 ? 12.417 -6.993 3.231 1.00 95.69 301 PHE A N 1
ATOM 2412 C CA . PHE A 1 301 ? 12.932 -5.780 2.589 1.00 95.69 301 PHE A CA 1
ATOM 2413 C C . PHE A 1 301 ? 12.138 -4.519 2.923 1.00 95.69 301 PHE A C 1
ATOM 2415 O O . PHE A 1 301 ? 12.511 -3.423 2.497 1.00 95.69 301 PHE A O 1
ATOM 2422 N N . HIS A 1 302 ? 11.047 -4.652 3.678 1.00 95.94 302 HIS A N 1
ATOM 2423 C CA . HIS A 1 302 ? 10.277 -3.505 4.130 1.00 95.94 302 HIS A CA 1
ATOM 2424 C C . HIS A 1 302 ? 11.119 -2.632 5.077 1.00 95.94 302 HIS A C 1
ATOM 2426 O O . HIS A 1 302 ? 11.742 -3.140 6.007 1.00 95.94 302 HIS A O 1
ATOM 2432 N N . VAL A 1 303 ? 11.084 -1.302 4.935 1.00 94.75 303 VAL A N 1
ATOM 2433 C CA . VAL A 1 303 ? 11.873 -0.373 5.788 1.00 94.75 303 VAL A CA 1
ATOM 2434 C C . VAL A 1 303 ? 11.610 -0.503 7.295 1.00 94.75 303 VAL A C 1
ATOM 2436 O O . VAL A 1 303 ? 12.433 -0.101 8.112 1.00 94.75 303 VAL A O 1
ATOM 2439 N N . ARG A 1 304 ? 10.467 -1.082 7.677 1.00 94.31 304 ARG A N 1
ATOM 2440 C CA . ARG A 1 304 ? 10.072 -1.371 9.073 1.00 94.31 304 ARG A CA 1
ATOM 2441 C C . ARG A 1 304 ? 10.190 -2.834 9.480 1.00 94.31 304 ARG A C 1
ATOM 2443 O O . ARG A 1 304 ? 9.734 -3.178 10.569 1.00 94.31 304 ARG A O 1
ATOM 2450 N N . ALA A 1 305 ? 10.773 -3.685 8.638 1.00 94.00 305 ALA A N 1
ATOM 2451 C CA . ALA A 1 305 ? 10.863 -5.123 8.873 1.00 94.00 305 ALA A CA 1
ATOM 2452 C C . ALA A 1 305 ? 11.444 -5.448 10.256 1.00 94.00 305 ALA A C 1
ATOM 2454 O O . ALA A 1 305 ? 10.855 -6.232 10.996 1.00 94.00 305 ALA A O 1
ATOM 2455 N N . ALA A 1 306 ? 12.534 -4.771 10.637 1.00 92.12 306 ALA A N 1
ATOM 2456 C CA . ALA A 1 306 ? 13.160 -4.920 11.949 1.00 92.12 306 ALA A CA 1
ATOM 2457 C C . ALA A 1 306 ? 12.304 -4.339 13.083 1.00 92.12 306 ALA A C 1
ATOM 2459 O O . ALA A 1 306 ? 12.011 -5.028 14.056 1.00 92.12 306 ALA A O 1
ATOM 2460 N N . THR A 1 307 ? 11.868 -3.082 12.951 1.00 91.69 307 THR A N 1
ATOM 2461 C CA . THR A 1 307 ? 11.171 -2.358 14.028 1.00 91.69 307 THR A CA 1
ATOM 2462 C C . THR A 1 307 ? 9.811 -2.950 14.378 1.00 91.69 307 THR A C 1
ATOM 2464 O O . THR A 1 307 ? 9.391 -2.861 15.525 1.00 91.69 307 THR A O 1
ATOM 2467 N N . LEU A 1 308 ? 9.115 -3.534 13.399 1.00 91.19 308 LEU A N 1
ATOM 2468 C CA . LEU A 1 308 ? 7.790 -4.129 13.583 1.00 91.19 308 LEU A CA 1
ATOM 2469 C C . LEU A 1 308 ? 7.814 -5.661 13.553 1.00 91.19 308 LEU A C 1
ATOM 2471 O O . LEU A 1 308 ? 6.748 -6.267 13.592 1.00 91.19 308 LEU A O 1
ATOM 2475 N N . LYS A 1 309 ? 9.003 -6.278 13.466 1.00 93.19 309 LYS A N 1
ATOM 2476 C CA . LYS A 1 309 ? 9.180 -7.734 13.344 1.00 93.19 309 LYS A CA 1
ATOM 2477 C C . LYS A 1 309 ? 8.218 -8.329 12.306 1.00 93.19 309 LYS A C 1
ATOM 2479 O O . LYS A 1 309 ? 7.433 -9.215 12.618 1.00 93.19 309 LYS A O 1
ATOM 2484 N N . LEU A 1 310 ? 8.229 -7.782 11.087 1.00 94.62 310 LEU A N 1
ATOM 2485 C CA . LEU A 1 310 ? 7.245 -8.141 10.052 1.00 94.62 310 LEU A CA 1
ATOM 2486 C C . LEU A 1 310 ? 7.493 -9.524 9.444 1.00 94.62 310 LEU A C 1
ATOM 2488 O O . LEU A 1 310 ? 6.548 -10.153 8.983 1.00 94.62 310 LEU A O 1
ATOM 2492 N N . SER A 1 311 ? 8.751 -9.967 9.424 1.00 94.62 311 SER A N 1
ATOM 2493 C CA . SER A 1 311 ? 9.208 -11.158 8.707 1.00 94.62 311 SER A CA 1
ATOM 2494 C C . SER A 1 311 ? 9.736 -12.230 9.659 1.00 94.62 311 SER A C 1
ATOM 2496 O O . SER A 1 311 ? 10.356 -11.891 10.672 1.00 94.62 311 SER A O 1
ATOM 2498 N N . GLU A 1 312 ? 9.481 -13.505 9.344 1.00 93.38 312 GLU A N 1
ATOM 2499 C CA . GLU A 1 312 ? 10.038 -14.670 10.059 1.00 93.38 312 GLU A CA 1
ATOM 2500 C C . GLU A 1 312 ? 11.559 -14.716 9.891 1.00 93.38 312 GLU A C 1
ATOM 2502 O O . GLU A 1 312 ? 12.311 -14.955 10.834 1.00 93.38 312 GLU A O 1
ATOM 2507 N N . SER A 1 313 ? 12.010 -14.403 8.679 1.00 93.75 313 SER A N 1
ATOM 2508 C CA . SER A 1 313 ? 13.413 -14.252 8.323 1.00 93.75 313 SER A CA 1
ATOM 2509 C C . SER A 1 313 ? 13.985 -12.921 8.815 1.00 93.75 313 SER A C 1
ATOM 2511 O O . SER A 1 313 ? 13.273 -11.916 8.923 1.00 93.75 313 SER A O 1
ATOM 2513 N N . SER A 1 314 ? 15.307 -12.868 9.006 1.00 93.69 314 SER A N 1
ATOM 2514 C CA . SER A 1 314 ? 16.002 -11.633 9.375 1.00 93.69 314 SER A CA 1
ATOM 2515 C C . SER A 1 314 ? 15.780 -10.510 8.341 1.00 93.69 314 SER A C 1
ATOM 2517 O O . SER A 1 314 ? 15.907 -10.763 7.131 1.00 93.69 314 SER A O 1
ATOM 2519 N N . PRO A 1 315 ? 15.493 -9.273 8.799 1.00 94.19 315 PRO A N 1
ATOM 2520 C CA . PRO A 1 315 ? 15.360 -8.092 7.949 1.00 94.19 315 PRO A CA 1
ATOM 2521 C C . PRO A 1 315 ? 16.578 -7.867 7.054 1.00 94.19 315 PRO A C 1
ATOM 2523 O O . PRO A 1 315 ? 17.713 -8.062 7.485 1.00 94.19 315 PRO A O 1
ATOM 2526 N N . LEU A 1 316 ? 16.343 -7.395 5.832 1.00 93.38 316 LEU A N 1
ATOM 2527 C CA . LEU A 1 316 ? 17.377 -7.019 4.875 1.00 93.38 316 LEU A CA 1
ATOM 2528 C C . LEU A 1 316 ? 17.123 -5.613 4.335 1.00 93.38 316 LEU A C 1
ATOM 2530 O O . LEU A 1 316 ? 15.990 -5.196 4.113 1.00 93.38 316 LEU A O 1
ATOM 2534 N N . SER A 1 317 ? 18.203 -4.880 4.079 1.00 89.94 317 SER A N 1
ATOM 2535 C CA . SER A 1 317 ? 18.123 -3.605 3.373 1.00 89.94 317 SER A CA 1
ATOM 2536 C C . SER A 1 317 ? 18.240 -3.840 1.876 1.00 89.94 317 SER A C 1
ATOM 2538 O O . SER A 1 317 ? 19.175 -4.495 1.428 1.00 89.94 317 SER A O 1
ATOM 2540 N N . ALA A 1 318 ? 17.340 -3.239 1.097 1.00 89.69 318 ALA A N 1
ATOM 2541 C CA . ALA A 1 318 ? 17.468 -3.209 -0.359 1.00 89.69 318 ALA A CA 1
ATOM 2542 C C . ALA A 1 318 ? 18.607 -2.295 -0.845 1.00 89.69 318 ALA A C 1
ATOM 2544 O O . ALA A 1 318 ? 19.026 -2.361 -2.003 1.00 89.69 318 ALA A O 1
ATOM 2545 N N . SER A 1 319 ? 19.107 -1.417 0.029 1.00 86.00 319 SER A N 1
ATOM 2546 C CA . SER A 1 319 ? 20.216 -0.525 -0.292 1.00 86.00 319 SER A CA 1
ATOM 2547 C C . SER A 1 319 ? 21.502 -1.325 -0.465 1.00 86.00 319 SER A C 1
ATOM 2549 O O . SER A 1 319 ? 21.906 -2.044 0.441 1.00 86.00 319 SER A O 1
ATOM 2551 N N . GLY A 1 320 ? 22.157 -1.176 -1.617 1.00 82.88 320 GLY A N 1
ATOM 2552 C CA . GLY A 1 320 ? 23.422 -1.855 -1.907 1.00 82.88 320 GLY A CA 1
ATOM 2553 C C . GLY A 1 320 ? 23.292 -3.322 -2.328 1.00 82.88 320 GLY A C 1
ATOM 2554 O O . GLY A 1 320 ? 24.302 -3.927 -2.648 1.00 82.88 320 GLY A O 1
ATOM 2555 N N . MET A 1 321 ? 22.078 -3.888 -2.406 1.00 89.69 321 MET A N 1
ATOM 2556 C CA . MET A 1 321 ? 21.887 -5.262 -2.907 1.00 89.69 321 MET A CA 1
ATOM 2557 C C . MET A 1 321 ? 22.275 -5.440 -4.377 1.00 89.69 321 MET A C 1
ATOM 2559 O O . MET A 1 321 ? 22.585 -6.546 -4.804 1.00 89.69 321 MET A O 1
ATOM 2563 N N . CYS A 1 322 ? 22.181 -4.370 -5.165 1.00 92.50 322 CYS A N 1
ATOM 2564 C CA . CYS A 1 322 ? 22.456 -4.385 -6.592 1.00 92.50 322 CYS A CA 1
ATOM 2565 C C . CYS A 1 322 ? 23.237 -3.123 -6.956 1.00 92.50 322 CYS A C 1
ATOM 2567 O O . CYS A 1 322 ? 22.672 -2.025 -6.983 1.00 92.50 322 CYS A O 1
ATOM 2569 N N . GLU A 1 323 ? 24.531 -3.285 -7.234 1.00 90.88 323 GLU A N 1
ATOM 2570 C CA . GLU A 1 323 ? 25.431 -2.192 -7.630 1.00 90.88 323 GLU A CA 1
ATOM 2571 C C . GLU A 1 323 ? 24.985 -1.511 -8.931 1.00 90.88 323 GLU A C 1
ATOM 2573 O O . GLU A 1 323 ? 25.188 -0.312 -9.108 1.00 90.88 323 GLU A O 1
ATOM 2578 N N . GLU A 1 324 ? 24.293 -2.245 -9.807 1.00 90.06 324 GLU A N 1
ATOM 2579 C CA . GLU A 1 324 ? 23.794 -1.730 -11.084 1.00 90.06 324 GLU A CA 1
ATOM 2580 C C . GLU A 1 324 ? 22.503 -0.918 -10.960 1.00 90.06 324 GLU A C 1
ATOM 2582 O O . GLU A 1 324 ? 22.135 -0.209 -11.896 1.00 90.06 324 GLU A O 1
ATOM 2587 N N . LEU A 1 325 ? 21.804 -0.965 -9.819 1.00 93.50 325 LEU A N 1
ATOM 2588 C CA . LEU A 1 325 ? 20.513 -0.290 -9.658 1.00 93.50 325 LEU A CA 1
ATOM 2589 C C . LEU A 1 325 ? 20.563 1.215 -9.996 1.00 93.50 325 LEU A C 1
ATOM 2591 O O . LEU A 1 325 ? 19.646 1.687 -10.672 1.00 93.50 325 LEU A O 1
ATOM 2595 N N . PRO A 1 326 ? 21.579 2.001 -9.580 1.00 92.44 326 PRO A N 1
ATOM 2596 C CA . PRO A 1 326 ? 21.683 3.404 -9.970 1.00 92.44 326 PRO A CA 1
ATOM 2597 C C . PRO A 1 326 ? 21.858 3.594 -11.481 1.00 92.44 326 PRO A C 1
ATOM 2599 O O . PRO A 1 326 ? 21.218 4.481 -12.050 1.00 92.44 326 PRO A O 1
ATOM 2602 N N . LYS A 1 327 ? 22.673 2.757 -12.140 1.00 92.44 327 LYS A N 1
ATOM 2603 C CA . LYS A 1 327 ? 22.894 2.837 -13.591 1.00 92.44 327 LYS A CA 1
ATOM 2604 C C . LYS A 1 327 ? 21.655 2.400 -14.372 1.00 92.44 327 LYS A C 1
ATOM 2606 O O . LYS A 1 327 ? 21.260 3.065 -15.324 1.00 92.44 327 LYS A O 1
ATOM 2611 N N . LEU A 1 328 ? 20.968 1.352 -13.923 1.00 94.25 328 LEU A N 1
ATOM 2612 C CA . LEU A 1 328 ? 19.695 0.909 -14.493 1.00 94.25 328 LEU A CA 1
ATOM 2613 C C . LEU A 1 328 ? 18.601 1.959 -14.331 1.00 94.25 328 LEU A C 1
ATOM 2615 O O . LEU A 1 328 ? 17.852 2.223 -15.268 1.00 94.25 328 LEU A O 1
ATOM 2619 N N . LEU A 1 329 ? 18.531 2.612 -13.170 1.00 93.56 329 LEU A N 1
ATOM 2620 C CA . LEU A 1 329 ? 17.615 3.726 -12.955 1.00 93.56 329 LEU A CA 1
ATOM 2621 C C . LEU A 1 329 ? 17.938 4.895 -13.892 1.00 93.56 329 LEU A C 1
ATOM 2623 O O . LEU A 1 329 ? 17.01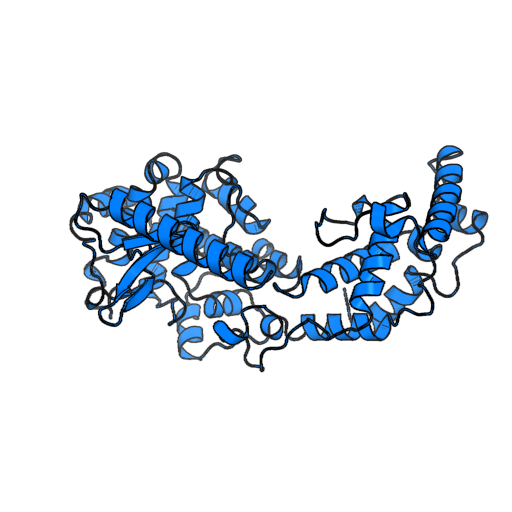7 5.513 -14.429 1.00 93.56 329 LEU A O 1
ATOM 2627 N N . GLN A 1 330 ? 19.221 5.190 -14.123 1.00 93.56 330 GLN A N 1
ATOM 2628 C CA . GLN A 1 330 ? 19.644 6.183 -15.109 1.00 93.56 330 GLN A CA 1
ATOM 2629 C C . GLN A 1 330 ? 19.203 5.778 -16.520 1.00 93.56 330 GLN A C 1
ATOM 2631 O O . GLN A 1 330 ? 18.567 6.583 -17.196 1.00 93.56 330 GLN A O 1
ATOM 2636 N N . PHE A 1 331 ? 19.459 4.537 -16.936 1.00 94.00 331 PHE A N 1
ATOM 2637 C CA . PHE A 1 331 ? 19.075 4.011 -18.246 1.00 94.00 331 PHE A CA 1
ATOM 2638 C C . PHE A 1 331 ? 17.561 4.076 -18.472 1.00 94.00 331 PHE A C 1
ATOM 2640 O O . PHE A 1 331 ? 17.098 4.663 -19.444 1.00 94.00 331 PHE A O 1
ATOM 2647 N N . VAL A 1 332 ? 16.769 3.587 -17.522 1.00 94.25 332 VAL A N 1
ATOM 2648 C CA . VAL A 1 332 ? 15.304 3.664 -17.558 1.00 94.25 332 VAL A CA 1
ATOM 2649 C C . VAL A 1 332 ? 14.814 5.120 -17.615 1.00 94.25 332 VAL A C 1
ATOM 2651 O O . VAL A 1 332 ? 13.865 5.430 -18.335 1.00 94.25 332 VAL A O 1
ATOM 2654 N N . SER A 1 333 ? 15.493 6.044 -16.927 1.00 94.12 333 SER A N 1
ATOM 2655 C CA . SER A 1 333 ? 15.175 7.477 -17.006 1.00 94.12 333 SER A CA 1
ATOM 2656 C C . SER A 1 333 ? 15.529 8.084 -18.373 1.00 94.12 333 SER A C 1
ATOM 2658 O O . SER A 1 333 ? 14.814 8.963 -18.850 1.00 94.12 333 SER A O 1
ATOM 2660 N N . ILE A 1 334 ? 16.602 7.616 -19.025 1.00 93.94 334 ILE A N 1
ATOM 2661 C CA . ILE A 1 334 ? 16.947 7.987 -20.407 1.00 93.94 334 ILE A CA 1
ATOM 2662 C C . ILE A 1 334 ? 15.822 7.554 -21.349 1.00 93.94 334 ILE A C 1
ATOM 2664 O O . ILE A 1 334 ? 15.340 8.383 -22.116 1.00 93.94 334 ILE A O 1
ATOM 2668 N N . LEU A 1 335 ? 15.354 6.304 -21.246 1.00 93.50 335 LEU A N 1
ATOM 2669 C CA . LEU A 1 335 ? 14.247 5.793 -22.064 1.00 93.50 335 LEU A CA 1
ATOM 2670 C C . LEU A 1 335 ? 12.993 6.660 -21.890 1.00 93.50 335 LEU A C 1
ATOM 2672 O O . LEU A 1 335 ? 12.434 7.123 -22.882 1.00 93.50 335 LEU A O 1
ATOM 2676 N N . TYR A 1 336 ? 12.625 6.973 -20.644 1.00 92.81 336 TYR A N 1
ATOM 2677 C CA . TYR A 1 336 ? 11.489 7.844 -20.323 1.00 92.81 336 TYR A CA 1
ATOM 2678 C C . TYR A 1 336 ? 11.590 9.242 -20.962 1.00 92.81 336 TYR A C 1
ATOM 2680 O O . TYR A 1 336 ? 10.595 9.779 -21.448 1.00 92.81 336 TYR A O 1
ATOM 2688 N N . HIS A 1 337 ? 12.786 9.838 -20.978 1.00 91.31 337 HIS A N 1
ATOM 2689 C CA . HIS A 1 337 ? 13.015 11.200 -21.475 1.00 91.31 337 HIS A CA 1
ATOM 2690 C C . HIS A 1 337 ? 13.390 11.296 -22.962 1.00 91.31 337 HIS A C 1
ATOM 2692 O O . HIS A 1 337 ? 13.474 12.403 -23.488 1.00 91.31 337 HIS A O 1
ATOM 2698 N N . SER A 1 338 ? 13.622 10.171 -23.635 1.00 89.81 338 SER A N 1
ATOM 2699 C CA . SER A 1 338 ? 14.150 10.134 -25.006 1.00 89.81 338 SER A CA 1
ATOM 2700 C C . SER A 1 338 ? 13.143 10.477 -26.110 1.00 89.81 338 SER A C 1
ATOM 2702 O O . SER A 1 338 ? 13.549 10.714 -27.244 1.00 89.81 338 SER A O 1
ATOM 2704 N N . GLY A 1 339 ? 11.842 10.485 -25.801 1.00 87.50 339 GLY A N 1
ATOM 2705 C CA . GLY A 1 339 ? 10.782 10.689 -26.795 1.00 87.50 339 GLY A CA 1
ATOM 2706 C C . GLY A 1 339 ? 10.425 9.442 -27.613 1.00 87.50 339 GLY A C 1
ATOM 2707 O O . GLY A 1 339 ? 9.798 9.571 -28.660 1.00 87.50 339 GLY A O 1
ATOM 2708 N N . LEU A 1 340 ? 10.818 8.244 -27.159 1.00 89.06 340 LEU A N 1
ATOM 2709 C CA . LEU A 1 340 ? 10.406 6.983 -27.781 1.00 89.06 340 LEU A CA 1
ATOM 2710 C C . LEU A 1 340 ? 8.871 6.800 -27.731 1.00 89.06 340 LEU A C 1
ATOM 2712 O O . LEU A 1 340 ? 8.283 6.950 -26.649 1.00 89.06 340 LEU A O 1
ATOM 2716 N N . PRO A 1 341 ? 8.227 6.417 -28.853 1.00 85.44 341 PRO A N 1
ATOM 2717 C CA . PRO A 1 341 ? 6.793 6.135 -28.906 1.00 85.44 341 PRO A CA 1
ATOM 2718 C C . PRO A 1 341 ? 6.346 5.123 -27.860 1.00 85.44 341 PRO A C 1
ATOM 2720 O O . PRO A 1 341 ? 7.000 4.102 -27.647 1.00 85.44 341 PRO A O 1
ATOM 2723 N N . GLY A 1 342 ? 5.226 5.406 -27.195 1.00 85.25 342 GLY A N 1
ATOM 2724 C CA . GLY A 1 342 ? 4.589 4.482 -26.253 1.00 85.25 342 GLY A CA 1
ATOM 2725 C C . GLY A 1 342 ? 5.370 4.201 -24.965 1.00 85.25 342 GLY A C 1
ATOM 2726 O O . GLY A 1 342 ? 4.819 3.562 -24.076 1.00 85.25 342 GLY A O 1
ATOM 2727 N N . VAL A 1 343 ? 6.612 4.686 -24.814 1.00 88.38 343 VAL A N 1
ATOM 2728 C CA . VAL A 1 343 ? 7.435 4.456 -23.613 1.00 88.38 343 VAL A CA 1
ATOM 2729 C C . VAL A 1 343 ? 6.911 5.253 -22.435 1.00 88.38 343 VAL A C 1
ATOM 2731 O O . VAL A 1 343 ? 6.706 4.693 -21.365 1.00 88.38 343 VAL A O 1
ATOM 2734 N N . ARG A 1 344 ? 6.663 6.556 -22.613 1.00 86.69 344 ARG A N 1
ATOM 2735 C CA . ARG A 1 344 ? 6.265 7.449 -21.513 1.00 86.69 344 ARG A CA 1
ATOM 2736 C C . ARG A 1 344 ? 4.971 7.002 -20.828 1.00 86.69 344 ARG A C 1
ATOM 2738 O O . ARG A 1 344 ? 4.865 7.145 -19.614 1.00 86.69 344 ARG A O 1
ATOM 2745 N N . SER A 1 345 ? 4.030 6.431 -21.581 1.00 85.25 345 SER A N 1
ATOM 2746 C CA . SER A 1 345 ? 2.768 5.904 -21.049 1.00 85.25 345 SER A CA 1
ATOM 2747 C C . SER A 1 345 ? 2.938 4.636 -20.206 1.00 85.25 345 SER A C 1
ATOM 2749 O O . SER A 1 345 ? 2.036 4.311 -19.448 1.00 85.25 345 SER A O 1
ATOM 2751 N N . GLN A 1 346 ? 4.084 3.947 -20.284 1.00 84.25 346 GLN A N 1
ATOM 2752 C CA . GLN A 1 346 ? 4.377 2.779 -19.439 1.00 84.25 346 GLN A CA 1
ATOM 2753 C C . GLN A 1 346 ? 4.871 3.151 -18.036 1.00 84.25 346 GLN A C 1
ATOM 2755 O O . GLN A 1 346 ? 5.064 2.279 -17.191 1.00 84.25 346 GLN A O 1
ATOM 2760 N N . PHE A 1 347 ? 5.132 4.433 -17.776 1.00 80.75 347 PHE A N 1
ATOM 2761 C CA . PHE A 1 347 ? 5.641 4.888 -16.490 1.00 80.75 347 PHE A CA 1
ATOM 2762 C C . PHE A 1 347 ? 4.543 5.543 -15.672 1.00 80.75 347 PHE A C 1
ATOM 2764 O O . PHE A 1 347 ? 3.967 6.555 -16.065 1.00 80.75 347 PHE A O 1
ATOM 2771 N N . THR A 1 348 ? 4.365 5.065 -14.446 1.00 67.06 348 THR A N 1
ATOM 2772 C CA . THR A 1 348 ? 3.730 5.870 -13.403 1.00 67.06 348 THR A CA 1
ATOM 2773 C C . THR A 1 348 ? 4.650 7.044 -13.066 1.00 67.06 348 THR A C 1
ATOM 2775 O O . THR A 1 348 ? 5.833 6.830 -12.772 1.00 67.06 348 THR A O 1
ATOM 2778 N N . SER A 1 349 ? 4.134 8.276 -13.084 1.00 64.00 349 SER A N 1
ATOM 2779 C CA . SER A 1 349 ? 4.906 9.467 -12.714 1.00 64.00 349 SER A CA 1
ATOM 2780 C C . SER A 1 349 ? 5.583 9.266 -11.356 1.00 64.00 349 SER A C 1
ATOM 2782 O O . SER A 1 349 ? 4.914 8.998 -10.359 1.00 64.00 349 SER A O 1
ATOM 2784 N N . SER A 1 350 ? 6.911 9.382 -11.308 1.00 75.06 350 SER A N 1
ATOM 2785 C CA . SER A 1 350 ? 7.684 9.115 -10.098 1.00 75.06 350 SER A CA 1
ATOM 2786 C C . SER A 1 350 ? 8.805 10.127 -9.930 1.00 75.06 350 SER A C 1
ATOM 2788 O O . SER A 1 350 ? 9.630 10.321 -10.823 1.00 75.06 350 SER A O 1
ATOM 2790 N N . SER A 1 351 ? 8.892 10.715 -8.737 1.00 80.25 351 SER A N 1
ATOM 2791 C CA . SER A 1 351 ? 9.994 11.597 -8.335 1.00 80.25 351 SER A CA 1
ATOM 2792 C C . SER A 1 351 ? 11.350 10.882 -8.261 1.00 80.25 351 SER A C 1
ATOM 2794 O O . SER A 1 351 ? 12.379 11.536 -8.098 1.00 80.25 351 SER A O 1
ATOM 2796 N N . LYS A 1 352 ? 11.364 9.546 -8.382 1.00 86.31 352 LYS A N 1
ATOM 2797 C CA . LYS A 1 352 ? 12.573 8.713 -8.325 1.00 86.31 352 LYS A CA 1
ATOM 2798 C C . LYS A 1 352 ? 13.292 8.601 -9.668 1.00 86.31 352 LYS A C 1
ATOM 2800 O O . LYS A 1 352 ? 14.437 8.157 -9.674 1.00 86.31 352 LYS A O 1
ATOM 2805 N N . LEU A 1 353 ? 12.657 8.983 -10.779 1.00 89.00 353 LEU A N 1
ATOM 2806 C CA . LEU A 1 353 ? 13.332 9.046 -12.075 1.00 89.00 353 LEU A CA 1
ATOM 2807 C C . LEU A 1 353 ? 14.343 10.197 -12.095 1.00 89.00 353 LEU A C 1
ATOM 2809 O O . LEU A 1 353 ? 14.133 11.264 -11.512 1.00 89.00 353 LEU A O 1
ATOM 2813 N N . THR A 1 354 ? 15.463 9.977 -12.776 1.00 90.69 354 THR A N 1
ATOM 2814 C CA . THR A 1 354 ? 16.505 10.994 -12.910 1.00 90.69 354 THR A CA 1
ATOM 2815 C C . THR A 1 354 ? 16.014 12.102 -13.836 1.00 90.69 354 THR A C 1
ATOM 2817 O O . THR A 1 354 ? 15.592 11.838 -14.956 1.00 90.69 354 THR A O 1
ATOM 2820 N N . LYS A 1 355 ? 16.087 13.357 -13.379 1.00 90.75 355 LYS A N 1
ATOM 2821 C CA . LYS A 1 355 ? 15.641 14.518 -14.164 1.00 90.75 355 LYS A CA 1
ATOM 2822 C C . LYS A 1 355 ? 16.442 14.655 -15.464 1.00 90.75 355 LYS A C 1
ATOM 2824 O O . LYS A 1 355 ? 17.668 14.548 -15.440 1.00 90.75 355 LYS A O 1
ATOM 2829 N N . TYR A 1 356 ? 15.763 15.039 -16.546 1.00 89.50 356 TYR A N 1
ATOM 2830 C CA . TYR A 1 356 ? 16.351 15.332 -17.863 1.00 89.50 356 TYR A CA 1
ATOM 2831 C C . TYR A 1 356 ? 17.654 16.152 -17.814 1.00 89.50 356 TYR A C 1
ATOM 2833 O O . TYR A 1 356 ? 18.628 15.809 -18.481 1.00 89.50 356 TYR A O 1
ATOM 2841 N N . SER A 1 357 ? 17.715 17.201 -16.983 1.00 90.44 357 SER A N 1
ATOM 2842 C CA . SER A 1 357 ? 18.892 18.078 -16.874 1.00 90.44 357 SER A CA 1
ATOM 2843 C C . SER A 1 357 ? 20.182 17.347 -16.492 1.00 90.44 357 SER A C 1
ATOM 2845 O O . SER A 1 357 ? 21.259 17.797 -16.872 1.00 90.44 357 SER A O 1
ATOM 2847 N N . LYS A 1 358 ? 20.073 16.212 -15.789 1.00 89.38 358 LYS A N 1
ATOM 2848 C CA . LYS A 1 358 ? 21.196 15.347 -15.404 1.00 89.38 358 LYS A CA 1
ATOM 2849 C C . LYS A 1 358 ? 21.506 14.254 -16.434 1.00 89.38 358 LYS A C 1
ATOM 2851 O O . LYS A 1 358 ? 22.528 13.591 -16.313 1.00 89.38 358 LYS A O 1
ATOM 2856 N N . LEU A 1 359 ? 20.625 14.038 -17.412 1.00 90.94 359 LEU A N 1
ATOM 2857 C CA . LEU A 1 359 ? 20.715 12.943 -18.385 1.00 90.94 359 LEU A CA 1
ATOM 2858 C C . LEU A 1 359 ? 21.142 13.392 -19.776 1.00 90.94 359 LEU A C 1
ATOM 2860 O O . LEU A 1 359 ? 21.732 12.596 -20.494 1.00 90.94 359 LEU A O 1
ATOM 2864 N N . LYS A 1 360 ? 20.873 14.645 -20.158 1.00 85.88 360 LYS A N 1
ATOM 2865 C CA . LYS A 1 360 ? 21.112 15.155 -21.521 1.00 85.88 360 LYS A CA 1
ATOM 2866 C C . LYS A 1 360 ? 22.555 15.005 -22.031 1.00 85.88 360 LYS A C 1
ATOM 2868 O O . LYS A 1 360 ? 22.779 15.056 -23.232 1.00 85.88 360 LYS A O 1
ATOM 2873 N N . HIS A 1 361 ? 23.519 14.827 -21.127 1.00 86.00 361 HIS A N 1
ATOM 2874 C CA . HIS A 1 361 ? 24.937 14.625 -21.442 1.00 86.00 361 HIS A CA 1
ATOM 2875 C C . HIS A 1 361 ? 25.407 13.174 -21.241 1.00 86.00 361 HIS A C 1
ATOM 2877 O O . HIS A 1 361 ? 26.585 12.886 -21.423 1.00 86.00 361 HIS A O 1
ATOM 2883 N N . ALA A 1 362 ? 24.518 12.256 -20.850 1.00 86.38 362 ALA A N 1
ATOM 2884 C CA . ALA A 1 362 ? 24.866 10.850 -20.697 1.00 86.38 362 ALA A CA 1
ATOM 2885 C C . ALA A 1 362 ? 25.144 10.227 -22.081 1.00 86.38 362 ALA A C 1
ATOM 2887 O O . ALA A 1 362 ? 24.344 10.441 -22.997 1.00 86.38 362 ALA A O 1
ATOM 2888 N N . PRO A 1 363 ? 26.207 9.416 -22.250 1.00 82.06 363 PRO A N 1
ATOM 2889 C CA . PRO A 1 363 ? 26.587 8.860 -23.554 1.00 82.06 363 PRO A CA 1
ATOM 2890 C C . PRO A 1 363 ? 25.455 8.104 -24.266 1.00 82.06 363 PRO A C 1
ATOM 2892 O O . PRO A 1 363 ? 25.248 8.259 -25.469 1.00 82.06 363 PRO A O 1
ATOM 2895 N N . ALA A 1 364 ? 24.665 7.335 -23.511 1.00 83.62 364 ALA A N 1
ATOM 2896 C CA . ALA A 1 364 ? 23.535 6.588 -24.056 1.00 83.62 364 ALA A CA 1
ATOM 2897 C C . ALA A 1 364 ? 22.372 7.493 -24.512 1.00 83.62 364 ALA A C 1
ATOM 2899 O O . ALA A 1 364 ? 21.627 7.109 -25.412 1.00 83.62 364 ALA A O 1
ATOM 2900 N N . PHE A 1 365 ? 22.221 8.700 -23.949 1.00 88.44 365 PHE A N 1
ATOM 2901 C CA . PHE A 1 365 ? 21.065 9.569 -24.196 1.00 88.44 365 PHE A CA 1
ATOM 2902 C C . PHE A 1 365 ? 20.948 9.965 -25.671 1.00 88.44 365 PHE A C 1
ATOM 2904 O O . PHE A 1 365 ? 19.917 9.727 -26.296 1.00 88.44 365 PHE A O 1
ATOM 2911 N N . SER A 1 366 ? 22.029 10.472 -26.267 1.00 85.94 366 SER A N 1
ATOM 2912 C CA . SER A 1 366 ? 22.045 10.885 -27.678 1.00 85.94 366 SER A CA 1
ATOM 2913 C C . SER A 1 366 ? 21.781 9.725 -28.641 1.00 85.94 366 SER A C 1
ATOM 2915 O O . SER A 1 366 ? 21.179 9.914 -29.696 1.00 85.94 366 SER A O 1
ATOM 2917 N N . SER A 1 367 ? 22.218 8.509 -28.300 1.00 86.00 367 SER A N 1
ATOM 2918 C CA . SER A 1 367 ? 21.960 7.322 -29.122 1.00 86.00 367 SER A CA 1
ATOM 2919 C C . SER A 1 367 ? 20.477 6.938 -29.116 1.00 86.00 367 SER A C 1
ATOM 2921 O O . SER A 1 367 ? 19.873 6.732 -30.172 1.00 86.00 367 SER A O 1
ATOM 2923 N N . VAL A 1 368 ? 19.861 6.926 -27.932 1.00 90.00 368 VAL A N 1
ATOM 2924 C CA . VAL A 1 368 ? 18.436 6.611 -27.779 1.00 90.00 368 VAL A CA 1
ATOM 2925 C C . VAL A 1 368 ? 17.566 7.695 -28.426 1.00 90.00 368 VAL A C 1
ATOM 2927 O O . VAL A 1 368 ? 16.638 7.361 -29.155 1.00 90.00 368 VAL A O 1
ATOM 2930 N N . CYS A 1 369 ? 17.899 8.981 -28.268 1.00 90.12 369 CYS A N 1
ATOM 2931 C CA . CYS A 1 369 ? 17.168 10.076 -28.919 1.00 90.12 369 CYS A CA 1
ATOM 2932 C C . CYS A 1 369 ? 17.241 10.017 -30.452 1.00 90.12 369 CYS A C 1
ATOM 2934 O O . CYS A 1 369 ? 16.245 10.280 -31.118 1.00 90.12 369 CYS A O 1
ATOM 2936 N N . ARG A 1 370 ? 18.386 9.631 -31.034 1.00 88.69 370 ARG A N 1
ATOM 2937 C CA . ARG A 1 370 ? 18.486 9.408 -32.491 1.00 88.69 370 ARG A CA 1
ATOM 2938 C C . ARG A 1 370 ? 17.581 8.269 -32.953 1.00 88.69 370 ARG A C 1
ATOM 2940 O O . ARG A 1 370 ? 16.935 8.388 -33.990 1.00 88.69 370 ARG A O 1
ATOM 2947 N N . THR A 1 371 ? 17.507 7.197 -32.167 1.00 88.31 371 THR A N 1
ATOM 2948 C CA . THR A 1 371 ? 16.593 6.076 -32.433 1.00 88.31 371 THR A CA 1
ATOM 2949 C C . THR A 1 371 ? 15.139 6.541 -32.366 1.00 88.31 371 THR A C 1
ATOM 2951 O O . THR A 1 371 ? 14.371 6.275 -33.286 1.00 88.31 371 THR A O 1
ATOM 2954 N N . ALA A 1 372 ? 14.778 7.314 -31.339 1.00 90.62 372 ALA A N 1
ATOM 2955 C CA . ALA A 1 372 ? 13.450 7.903 -31.207 1.00 90.62 372 ALA A CA 1
ATOM 2956 C C . ALA A 1 372 ? 13.095 8.809 -32.393 1.00 90.62 372 ALA A C 1
ATOM 2958 O O . ALA A 1 372 ? 12.028 8.651 -32.972 1.00 90.62 372 ALA A O 1
ATOM 2959 N N . ALA A 1 373 ? 14.001 9.699 -32.809 1.00 90.38 373 ALA A N 1
ATOM 2960 C CA . ALA A 1 373 ? 13.791 10.579 -33.958 1.00 90.38 373 ALA A CA 1
ATOM 2961 C C . ALA A 1 373 ? 13.587 9.797 -35.265 1.00 90.38 373 ALA A C 1
ATOM 2963 O O . ALA A 1 373 ? 12.701 10.140 -36.043 1.00 90.38 373 ALA A O 1
ATOM 2964 N N . LYS A 1 374 ? 14.355 8.719 -35.487 1.00 90.38 374 LYS A N 1
ATOM 2965 C CA . LYS A 1 374 ? 14.185 7.846 -36.659 1.00 90.38 374 LYS A CA 1
ATOM 2966 C C . LYS A 1 374 ? 12.800 7.194 -36.671 1.00 90.38 374 LYS A C 1
ATOM 2968 O O . LYS A 1 374 ? 12.152 7.191 -37.707 1.00 90.38 374 LYS A O 1
ATOM 2973 N N . ILE A 1 375 ? 12.342 6.667 -35.535 1.00 89.88 375 ILE A N 1
ATOM 2974 C CA . ILE A 1 375 ? 11.036 5.996 -35.440 1.00 89.88 375 ILE A CA 1
ATOM 2975 C C . ILE A 1 375 ? 9.890 7.006 -35.561 1.00 89.88 375 ILE A C 1
ATOM 2977 O O . ILE A 1 375 ? 8.965 6.770 -36.329 1.00 89.88 375 ILE A O 1
ATOM 2981 N N . ASN A 1 376 ? 9.967 8.140 -34.860 1.00 90.75 376 ASN A N 1
ATOM 2982 C CA . ASN A 1 376 ? 8.961 9.200 -34.954 1.00 90.75 376 ASN A CA 1
ATOM 2983 C C . ASN A 1 376 ? 8.840 9.712 -36.392 1.00 90.75 376 ASN A C 1
ATOM 2985 O O . ASN A 1 376 ? 7.736 9.762 -36.909 1.00 90.75 376 ASN A O 1
ATOM 2989 N N . GLY A 1 377 ? 9.959 9.954 -37.085 1.00 91.62 377 GLY A N 1
ATOM 2990 C CA . GLY A 1 377 ? 9.925 10.357 -38.493 1.00 91.62 377 GLY A CA 1
ATOM 2991 C C . GLY A 1 377 ? 9.261 9.325 -39.416 1.00 91.62 377 GLY A C 1
ATOM 2992 O O . GLY A 1 377 ? 8.614 9.704 -40.385 1.00 91.62 377 GLY A O 1
ATOM 2993 N N . LEU A 1 378 ? 9.366 8.022 -39.118 1.00 90.81 378 LEU A N 1
ATOM 2994 C CA . LEU A 1 378 ? 8.636 6.988 -39.865 1.00 90.81 378 LEU A CA 1
ATOM 2995 C C . LEU A 1 378 ? 7.133 7.024 -39.582 1.00 90.81 378 LEU A C 1
ATOM 2997 O O . LEU A 1 378 ? 6.342 6.885 -40.512 1.00 90.81 378 LEU A O 1
ATOM 3001 N N . LEU A 1 379 ? 6.748 7.219 -38.321 1.00 89.75 379 LEU A N 1
ATOM 3002 C CA . LEU A 1 379 ? 5.345 7.322 -37.915 1.00 89.75 379 LEU A CA 1
ATOM 3003 C C . LEU A 1 379 ? 4.692 8.622 -38.407 1.00 89.75 379 LEU A C 1
ATOM 3005 O O . LEU A 1 379 ? 3.510 8.614 -38.733 1.00 89.75 379 LEU A O 1
ATOM 3009 N N . ASP A 1 380 ? 5.459 9.706 -38.537 1.00 91.75 380 ASP A N 1
ATOM 3010 C CA . ASP A 1 380 ? 5.003 10.962 -39.140 1.00 91.75 380 ASP A CA 1
ATOM 3011 C C . ASP A 1 380 ? 4.732 10.792 -40.645 1.00 91.75 380 ASP A C 1
ATOM 3013 O O . ASP A 1 380 ? 3.791 11.376 -41.180 1.00 91.75 380 ASP A O 1
ATOM 3017 N N . LEU A 1 381 ? 5.532 9.966 -41.335 1.00 92.12 381 LEU A N 1
ATOM 3018 C CA . LEU A 1 381 ? 5.315 9.626 -42.747 1.00 92.12 381 LEU A CA 1
ATOM 3019 C C . LEU A 1 381 ? 4.116 8.693 -42.941 1.00 92.12 381 LEU A C 1
ATOM 3021 O O . LEU A 1 381 ? 3.372 8.839 -43.911 1.00 92.12 381 LEU A O 1
ATOM 3025 N N . ASN A 1 382 ? 3.944 7.712 -42.054 1.00 90.38 382 ASN A N 1
ATOM 3026 C CA . ASN A 1 382 ? 2.773 6.850 -42.042 1.00 90.38 382 ASN A CA 1
ATOM 3027 C C . ASN A 1 382 ? 2.497 6.321 -40.622 1.00 90.38 382 ASN A C 1
ATOM 3029 O O . ASN A 1 382 ? 3.196 5.413 -40.159 1.00 90.38 382 ASN A O 1
ATOM 3033 N N . PRO A 1 383 ? 1.439 6.807 -39.949 1.00 88.44 383 PRO A N 1
ATOM 3034 C CA . PRO A 1 383 ? 1.130 6.398 -38.581 1.00 88.44 383 PRO A CA 1
ATOM 3035 C C . PRO A 1 383 ? 0.640 4.947 -38.480 1.00 88.44 383 PRO A C 1
ATOM 3037 O O . PRO A 1 383 ? 0.587 4.401 -37.383 1.00 88.44 383 PRO A O 1
ATOM 3040 N N . ASN A 1 384 ? 0.302 4.310 -39.608 1.00 90.19 384 ASN A N 1
ATOM 3041 C CA . ASN A 1 384 ? -0.226 2.947 -39.665 1.00 90.19 384 ASN A CA 1
ATOM 3042 C C . ASN A 1 384 ? 0.847 1.890 -39.968 1.00 90.19 384 ASN A C 1
ATOM 3044 O O . ASN A 1 384 ? 0.502 0.753 -40.296 1.00 90.19 384 ASN A O 1
ATOM 3048 N N . TYR A 1 385 ? 2.139 2.235 -39.920 1.00 90.56 385 TYR A N 1
ATOM 3049 C CA . TYR A 1 385 ? 3.175 1.213 -40.057 1.00 90.56 385 TYR A CA 1
ATOM 3050 C C . TYR A 1 385 ? 3.056 0.162 -38.952 1.00 90.56 385 TYR A C 1
ATOM 3052 O O . TYR A 1 385 ? 3.025 0.495 -37.769 1.00 90.56 385 TYR A O 1
ATOM 3060 N N . SER A 1 386 ? 3.023 -1.114 -39.352 1.00 90.19 386 SER A N 1
ATOM 3061 C CA . SER A 1 386 ? 3.078 -2.224 -38.403 1.00 90.19 386 SER A CA 1
ATOM 3062 C C . SER A 1 386 ? 4.443 -2.295 -37.724 1.00 90.19 386 SER A C 1
ATOM 3064 O O . SER A 1 386 ? 5.455 -1.814 -38.248 1.00 90.19 386 SER A O 1
ATOM 3066 N N . ASP A 1 387 ? 4.480 -2.960 -36.576 1.00 87.94 387 ASP A N 1
ATOM 3067 C CA . ASP A 1 387 ? 5.698 -3.176 -35.804 1.00 87.94 387 ASP A CA 1
ATOM 3068 C C . ASP A 1 387 ? 6.789 -3.872 -36.629 1.00 87.94 387 ASP A C 1
ATOM 3070 O O . ASP A 1 387 ? 7.950 -3.462 -36.608 1.00 87.94 387 ASP A O 1
ATOM 3074 N N . GLU A 1 388 ? 6.420 -4.873 -37.431 1.00 89.56 388 GLU A N 1
ATOM 3075 C CA . GLU A 1 388 ? 7.326 -5.579 -38.341 1.00 89.56 388 GLU A CA 1
ATOM 3076 C C . GLU A 1 388 ? 7.902 -4.636 -39.393 1.00 89.56 388 GLU A C 1
ATOM 3078 O O . GLU A 1 388 ? 9.098 -4.698 -39.686 1.00 89.56 388 GLU A O 1
ATOM 3083 N N . LYS A 1 389 ? 7.075 -3.728 -39.930 1.00 90.25 389 LYS A N 1
ATOM 3084 C CA . LYS A 1 389 ? 7.524 -2.787 -40.954 1.00 90.25 389 LYS A CA 1
ATOM 3085 C C . LYS A 1 389 ? 8.498 -1.763 -40.383 1.00 90.25 389 LYS A C 1
ATOM 3087 O O . LYS A 1 389 ? 9.502 -1.447 -41.021 1.00 90.25 389 LYS A O 1
ATOM 3092 N N . ILE A 1 390 ? 8.242 -1.283 -39.167 1.00 89.31 390 ILE A N 1
ATOM 3093 C CA . ILE A 1 390 ? 9.166 -0.398 -38.450 1.00 89.31 390 ILE A CA 1
ATOM 3094 C C . ILE A 1 390 ? 10.502 -1.114 -38.223 1.00 89.31 390 ILE A C 1
ATOM 3096 O O . ILE A 1 390 ? 11.553 -0.537 -38.501 1.00 89.31 390 ILE A O 1
ATOM 3100 N N . LEU A 1 391 ? 10.484 -2.372 -37.771 1.00 89.75 391 LEU A N 1
ATOM 3101 C CA . LEU A 1 391 ? 11.706 -3.159 -37.573 1.00 89.75 391 LEU A CA 1
ATOM 3102 C C . LEU A 1 391 ? 12.487 -3.328 -38.879 1.00 89.75 391 LEU A C 1
ATOM 3104 O O . LEU A 1 391 ? 13.686 -3.056 -38.897 1.00 89.75 391 LEU A O 1
ATOM 3108 N N . GLU A 1 392 ? 11.823 -3.710 -39.970 1.00 88.88 392 GLU A N 1
ATOM 3109 C CA . GLU A 1 392 ? 12.434 -3.871 -41.296 1.00 88.88 392 GLU A CA 1
ATOM 3110 C C . GLU A 1 392 ? 13.159 -2.590 -41.743 1.00 88.88 392 GLU A C 1
ATOM 3112 O O . GLU A 1 392 ? 14.333 -2.633 -42.107 1.00 88.88 392 GLU A O 1
ATOM 3117 N N . ILE A 1 393 ? 12.495 -1.432 -41.643 1.00 87.31 393 ILE A N 1
ATOM 3118 C CA . ILE A 1 393 ? 13.055 -0.142 -42.076 1.00 87.31 393 ILE A CA 1
ATOM 3119 C C . ILE A 1 393 ? 14.198 0.317 -41.158 1.00 87.31 393 ILE A C 1
ATOM 3121 O O . ILE A 1 393 ? 15.161 0.960 -41.594 1.00 87.31 393 ILE A O 1
ATOM 3125 N N . VAL A 1 394 ? 14.103 0.033 -39.858 1.00 85.44 394 VAL A N 1
ATOM 3126 C CA . VAL A 1 394 ? 15.095 0.508 -38.890 1.00 85.44 394 VAL A CA 1
ATOM 3127 C C . VAL A 1 394 ? 16.371 -0.341 -38.902 1.00 85.44 394 VAL A C 1
ATOM 3129 O O . VAL A 1 394 ? 17.421 0.205 -38.547 1.00 85.44 394 VAL A O 1
ATOM 3132 N N . GLY A 1 395 ? 16.317 -1.575 -39.414 1.00 83.56 395 GLY A N 1
ATOM 3133 C CA . GLY A 1 395 ? 17.469 -2.474 -39.579 1.00 83.56 395 GLY A CA 1
ATOM 3134 C C . GLY A 1 395 ? 17.369 -3.791 -38.802 1.00 83.56 395 GLY A C 1
ATOM 3135 O O . GLY A 1 395 ? 18.383 -4.453 -38.598 1.00 83.56 395 GLY A O 1
ATOM 3136 N N . GLY A 1 396 ? 16.166 -4.168 -38.366 1.00 87.62 396 GLY A N 1
ATOM 3137 C CA . GLY A 1 396 ? 15.886 -5.376 -37.597 1.00 87.62 396 GLY A CA 1
ATOM 3138 C C . GLY A 1 396 ? 16.090 -5.218 -36.089 1.00 87.62 396 GLY A C 1
ATOM 3139 O O . GLY A 1 396 ? 16.422 -4.148 -35.577 1.00 87.62 396 GLY A O 1
ATOM 3140 N N . GLU A 1 397 ? 15.853 -6.310 -35.363 1.00 89.81 397 GLU A N 1
ATOM 3141 C CA . GLU A 1 397 ? 16.105 -6.383 -33.924 1.00 89.81 397 GLU A CA 1
ATOM 3142 C C . GLU A 1 397 ? 17.610 -6.354 -33.618 1.00 89.81 397 GLU A C 1
ATOM 3144 O O . GLU A 1 397 ? 18.405 -7.055 -34.247 1.00 89.81 397 GLU A O 1
ATOM 3149 N N . VAL A 1 398 ? 18.005 -5.574 -32.608 1.00 91.44 398 VAL A N 1
ATOM 3150 C CA . VAL A 1 398 ? 19.409 -5.497 -32.186 1.00 91.44 398 VAL A CA 1
ATOM 3151 C C . VAL A 1 398 ? 19.796 -6.704 -31.309 1.00 91.44 398 VAL A C 1
ATOM 3153 O O . VAL A 1 398 ? 19.007 -7.119 -30.459 1.00 91.44 398 VAL A O 1
ATOM 3156 N N . PRO A 1 399 ? 21.018 -7.271 -31.428 1.00 87.88 399 PRO A N 1
ATOM 3157 C CA . PRO A 1 399 ? 21.380 -8.531 -30.757 1.00 87.88 399 PRO A CA 1
ATOM 3158 C C . PRO A 1 399 ? 21.221 -8.565 -29.229 1.00 87.88 399 PRO A C 1
ATOM 3160 O O . PRO A 1 399 ? 20.906 -9.626 -28.685 1.00 87.88 399 PRO A O 1
ATOM 3163 N N . SER A 1 400 ? 21.420 -7.423 -28.561 1.00 91.62 400 SER A N 1
ATOM 3164 C CA . SER A 1 400 ? 21.274 -7.230 -27.107 1.00 91.62 400 SER A CA 1
ATOM 3165 C C . SER A 1 400 ? 20.095 -6.310 -26.782 1.00 91.62 400 SER A C 1
ATOM 3167 O O . SER A 1 400 ? 20.206 -5.418 -25.938 1.00 91.62 400 SER A O 1
ATOM 3169 N N . SER A 1 401 ? 18.985 -6.468 -27.507 1.00 94.62 401 SER A N 1
ATOM 3170 C CA . SER A 1 401 ? 17.773 -5.670 -27.325 1.00 94.62 401 SER A CA 1
ATOM 3171 C C . SER A 1 401 ? 17.220 -5.789 -25.900 1.00 94.62 401 SER A C 1
ATOM 3173 O O . SER A 1 401 ? 17.373 -6.820 -25.236 1.00 94.62 401 SER A O 1
ATOM 3175 N N . ILE A 1 402 ? 16.533 -4.744 -25.427 1.00 95.25 402 ILE A N 1
ATOM 3176 C CA . ILE A 1 402 ? 15.777 -4.806 -24.166 1.00 95.25 402 ILE A CA 1
ATOM 3177 C C . ILE A 1 402 ? 14.800 -5.987 -24.208 1.00 95.25 402 ILE A C 1
ATOM 3179 O O . ILE A 1 402 ? 14.731 -6.740 -23.241 1.00 95.25 402 ILE A O 1
ATOM 3183 N N . ALA A 1 403 ? 14.098 -6.187 -25.327 1.00 95.44 403 ALA A N 1
ATOM 3184 C CA . ALA A 1 403 ? 13.135 -7.271 -25.512 1.00 95.44 403 ALA A CA 1
ATOM 3185 C C . ALA A 1 403 ? 13.755 -8.648 -25.234 1.00 95.44 403 ALA A C 1
ATOM 3187 O O . ALA A 1 403 ? 13.245 -9.402 -24.401 1.00 95.44 403 ALA A O 1
ATOM 3188 N N . LYS A 1 404 ? 14.891 -8.954 -25.866 1.00 95.19 404 LYS A N 1
ATOM 3189 C CA . LYS A 1 404 ? 15.567 -10.247 -25.739 1.00 95.19 404 LYS A CA 1
ATOM 3190 C C . LYS A 1 404 ? 16.185 -10.449 -24.359 1.00 95.19 404 LYS A C 1
ATOM 3192 O O . LYS A 1 404 ? 15.998 -11.504 -23.753 1.00 95.19 404 LYS A O 1
ATOM 3197 N N . VAL A 1 405 ? 16.894 -9.444 -23.841 1.00 95.38 405 VAL A N 1
ATOM 3198 C CA . VAL A 1 405 ? 17.587 -9.545 -22.546 1.00 95.38 405 VAL A CA 1
ATOM 3199 C C . VAL A 1 405 ? 16.588 -9.653 -21.393 1.00 95.38 405 VAL A C 1
ATOM 3201 O O . VAL A 1 405 ? 16.740 -10.516 -20.526 1.00 95.38 405 VAL A O 1
ATOM 3204 N N . VAL A 1 406 ? 15.539 -8.822 -21.391 1.00 95.12 406 VAL A N 1
ATOM 3205 C CA . VAL A 1 406 ? 14.501 -8.848 -20.350 1.00 95.12 406 VAL A CA 1
ATOM 3206 C C . VAL A 1 406 ? 13.699 -10.141 -20.414 1.00 95.12 406 VAL A C 1
ATOM 3208 O O . VAL A 1 406 ? 13.513 -10.759 -19.372 1.00 95.12 406 VAL A O 1
ATOM 3211 N N . SER A 1 407 ? 13.292 -10.602 -21.603 1.00 93.44 407 SER A N 1
ATOM 3212 C CA . SER A 1 407 ? 12.552 -11.867 -21.738 1.00 93.44 407 SER A CA 1
ATOM 3213 C C . SER A 1 407 ? 13.373 -13.065 -21.257 1.00 93.44 407 SER A C 1
ATOM 3215 O O . SER A 1 407 ? 12.848 -13.923 -20.548 1.00 93.44 407 SER A O 1
ATOM 3217 N N . GLY A 1 408 ? 14.675 -13.099 -21.570 1.00 94.25 408 GLY A N 1
ATOM 3218 C CA . GLY A 1 408 ? 15.584 -14.134 -21.074 1.00 94.25 408 GLY A CA 1
ATOM 3219 C C . GLY A 1 408 ? 15.682 -14.148 -19.546 1.00 94.25 408 GLY A C 1
ATOM 3220 O O . GLY A 1 408 ? 15.561 -15.205 -18.926 1.00 94.25 408 GLY A O 1
ATOM 3221 N N . CYS A 1 409 ? 15.822 -12.975 -18.921 1.00 94.19 409 CYS A N 1
ATOM 3222 C CA . CYS A 1 409 ? 15.850 -12.863 -17.461 1.00 94.19 409 CYS A CA 1
ATOM 3223 C C . CYS A 1 409 ? 14.492 -13.213 -16.830 1.00 94.19 409 CYS A C 1
ATOM 3225 O O . CYS A 1 409 ? 14.437 -13.939 -15.839 1.00 94.19 409 CYS A O 1
ATOM 3227 N N . ALA A 1 410 ? 13.387 -12.734 -17.404 1.00 91.06 410 ALA A N 1
ATOM 3228 C CA . ALA A 1 410 ? 12.041 -12.999 -16.906 1.00 91.06 410 ALA A CA 1
ATOM 3229 C C . ALA A 1 410 ? 11.725 -14.501 -16.917 1.00 91.06 410 ALA A C 1
ATOM 3231 O O . ALA A 1 410 ? 11.238 -15.024 -15.914 1.00 91.06 410 ALA A O 1
ATOM 3232 N N . ALA A 1 411 ? 12.091 -15.205 -17.994 1.00 92.62 411 ALA A N 1
ATOM 3233 C CA . ALA A 1 411 ? 11.971 -16.656 -18.083 1.00 92.62 411 ALA A CA 1
ATOM 3234 C C . ALA A 1 411 ? 12.840 -17.366 -17.033 1.00 92.62 411 ALA A C 1
ATOM 3236 O O . ALA A 1 411 ? 12.341 -18.218 -16.299 1.00 92.62 411 ALA A O 1
ATOM 3237 N N . LYS A 1 412 ? 14.116 -16.973 -16.903 1.00 94.88 412 LYS A N 1
ATOM 3238 C CA . LYS A 1 412 ? 15.059 -17.561 -15.936 1.00 94.88 412 LYS A CA 1
ATOM 3239 C C . LYS A 1 412 ? 14.572 -17.449 -14.488 1.00 94.88 412 LYS A C 1
ATOM 3241 O O . LYS A 1 412 ? 14.712 -18.395 -13.719 1.00 94.88 412 LYS A O 1
ATOM 3246 N N . TYR A 1 413 ? 14.012 -16.300 -14.112 1.00 91.88 413 TYR A N 1
ATOM 3247 C CA . TYR A 1 413 ? 13.607 -16.011 -12.733 1.00 91.88 413 TYR A CA 1
ATOM 3248 C C . TYR A 1 413 ? 12.107 -16.208 -12.466 1.00 91.88 413 TYR A C 1
ATOM 3250 O O . TYR A 1 413 ? 11.649 -15.958 -11.348 1.00 91.88 413 TYR A O 1
ATOM 3258 N N . GLY A 1 414 ? 11.335 -16.664 -13.460 1.00 87.19 414 GLY A N 1
ATOM 3259 C CA . GLY A 1 414 ? 9.890 -16.869 -13.342 1.00 87.19 414 GLY A CA 1
ATOM 3260 C C . GLY A 1 414 ? 9.141 -15.588 -12.969 1.00 87.19 414 GLY A C 1
ATOM 3261 O O . GLY A 1 414 ? 8.275 -15.618 -12.090 1.00 87.19 414 GLY A O 1
ATOM 3262 N N . LEU A 1 415 ? 9.531 -14.464 -13.571 1.00 80.00 415 LEU A N 1
ATOM 3263 C CA . LEU A 1 415 ? 8.922 -13.154 -13.350 1.00 80.00 415 LEU A CA 1
ATOM 3264 C C . LEU A 1 415 ? 7.761 -12.972 -14.328 1.00 80.00 415 LEU A C 1
ATOM 3266 O O . LEU A 1 415 ? 7.907 -13.249 -15.518 1.00 80.00 415 LEU A O 1
ATOM 3270 N N . LYS A 1 416 ? 6.620 -12.514 -13.814 1.00 60.78 416 LYS A N 1
ATOM 3271 C CA . LYS A 1 416 ? 5.446 -12.158 -14.617 1.00 60.78 416 LYS A CA 1
ATOM 3272 C C . LYS A 1 416 ? 5.457 -10.679 -14.982 1.00 60.78 416 LYS A C 1
ATOM 3274 O O . LYS A 1 416 ? 5.947 -9.884 -14.141 1.00 60.78 416 LYS A O 1
#

Nearest PDB structures (foldseek):
  5x0r-assembly1_A  TM=1.935E-01  e=3.830E+00  Homo sapiens
  7xsq-assembly1_B  TM=1.508E-01  e=9.851E+00  Candidatus Scalindua brodae

Sequence (416 aa):
MLEDISRNLVNVCDSILELSEKTQHGPSDFYCRNGKKYRQTSDGSFCRVQSEDKYLIVGRDYTDFGQNCSLCSSYGILKKQGSVLDDYPDLCLAIIFTSREIELNKWYDPSTKIKFVDECNYNFHGLEDEVLDYISGVSKSGRERYVKMGCNLLAATKINFYQSDHHVSWPKLEGEALQSLVKQICRDEEAISVKEVY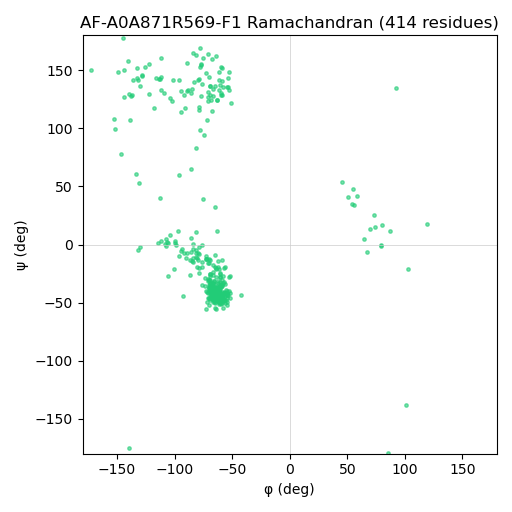NSLRAFCHWCSIRGVFFKLGIRGVNIDDGLKFQFRAFPEVDGWIKDTIYDRYPAGTSKFFIVKSALMAISKLTIGKLVAVPSDLQMDNFFACCRQIEADPLRFHVRAATLKLSESSPLSASGMCEELPKLLQFVSILYHSGLPGVRSQFTSSSKLTKYSKLKHAPAFSSVCRTAAKINGLLDLNPNYSDEKILEIVGGEVPSSIAKVVSGCAAKYGLK

Radius of gyration: 27.05 Å; Cα contacts (8 Å, |Δi|>4): 555; chains: 1; bounding box: 67×54×79 Å

Solvent-accessible surface area (backbone atoms only — not comparable to full-atom values): 22928 Å² total; per-residue (Å²): 107,70,67,56,52,51,50,51,51,50,52,51,52,50,53,52,49,54,56,53,58,77,61,66,86,63,100,61,74,60,51,76,57,97,94,39,46,28,31,65,44,97,88,73,48,75,46,74,54,73,74,66,80,55,42,40,29,26,51,90,52,76,84,45,52,82,71,41,40,22,39,25,29,41,46,55,44,38,57,71,49,51,61,40,61,76,76,28,42,60,48,45,48,8,50,28,50,28,37,40,49,35,53,77,42,51,39,53,50,96,89,26,39,62,37,38,60,92,74,54,93,69,88,52,77,91,33,60,68,61,47,48,60,74,52,62,88,59,47,73,70,50,46,56,51,24,28,49,50,28,51,41,49,44,47,29,23,49,42,24,22,44,43,64,74,37,51,67,47,81,81,43,53,55,50,70,54,36,40,53,49,49,26,64,53,52,71,31,84,63,52,46,55,34,66,40,53,48,53,47,49,58,34,56,55,36,42,45,26,63,50,52,46,39,52,71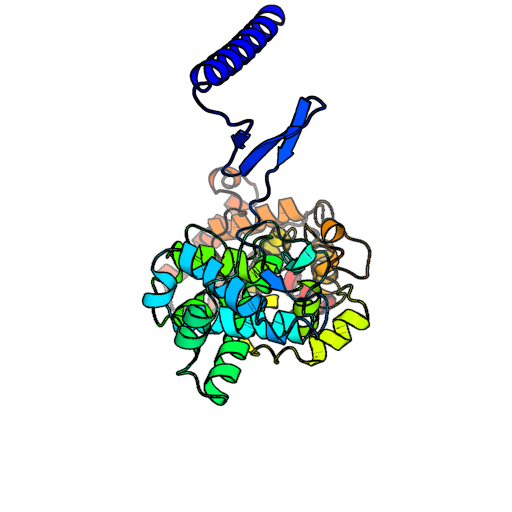,62,65,52,54,56,52,38,66,56,71,69,55,53,58,32,42,66,75,54,72,86,63,56,66,75,57,50,56,56,51,74,78,47,47,31,14,70,34,54,68,58,41,52,43,51,52,39,48,58,52,39,30,77,37,68,66,11,31,62,40,62,57,63,88,88,59,63,60,62,62,48,50,51,51,54,44,53,41,71,69,38,36,37,20,34,22,79,50,11,69,86,66,48,38,21,68,55,78,57,44,71,56,75,80,74,47,84,51,50,65,57,47,40,46,51,53,26,38,53,53,70,33,66,40,84,78,44,53,79,61,51,77,92,56,92,83,52,57,58,62,91,80,38,75,80,40,81,64,34,61,57,49,30,53,51,19,50,55,52,48,55,49,38,75,75,40,75,82,64,47,64,66,55,51,32,61,75,74,70,43,69,41,96,52,5,34,22,59,54,48,50,54,43,28,64,76,62,72,56,133

Foldseek 3Di:
DVVVVVVVVVVVVVVVVVVVVVPPPDPDQWDDDPNWIWHQDPVRDIDTDDDLLLAQEAAPDCVCLVVLRRLLSLVSSLVVLPCCCPQQVLLSLLLNLLSSLCRVLVQDDPQFRYDYPVRDPDDSPPCVVVSCVSCVPADPVSSVVSNLLNLLLLLQLLLCCFFAVGSADPCFGDGDSNLVSQCVSSVHNCLRRDPSSRSSSNSSNRHGQSLLSCVLLVAPFFDDDPSSVSSSVPRDRHDPVSSVSSVVHFGAQCRLLRQLLQLLVVCLPDLVLQVDFDPPPAPVLQSLVLVLVCRNHVLLAHPCCPVSVGGPDHHDHPPPSDPCSVVSLLVSLLQCPLQAPPSVVSGDDDPSRDDPVVNVPPPVNVVSNVVRVLLVVVCVVPVPDDSVRSQVVSPHGDPRGSNVSSVVSCVVSVND

Mean predicted aligned error: 9.21 Å

Organism: Dekkera bruxellensis (NCBI:txid5007)